Protein AF-A0A2H0P9J3-F1 (afdb_monomer)

Structure (mmCIF, N/CA/C/O backbone):
data_AF-A0A2H0P9J3-F1
#
_entry.id   AF-A0A2H0P9J3-F1
#
loop_
_atom_site.group_PDB
_atom_site.id
_atom_site.type_symbol
_atom_site.label_atom_id
_atom_site.label_alt_id
_atom_site.label_comp_id
_atom_site.label_asym_id
_atom_site.label_entity_id
_atom_site.label_seq_id
_atom_site.pdbx_PDB_ins_code
_atom_site.Cartn_x
_atom_site.Cartn_y
_atom_site.Cartn_z
_atom_site.occupancy
_atom_site.B_iso_or_equiv
_atom_site.auth_seq_id
_atom_site.auth_comp_id
_atom_site.auth_asym_id
_atom_site.auth_atom_id
_atom_site.pdbx_PDB_model_num
ATOM 1 N N . MET A 1 1 ? -75.055 -0.429 19.617 1.00 43.88 1 MET A N 1
ATOM 2 C CA . MET A 1 1 ? -74.853 1.028 19.485 1.00 43.88 1 MET A CA 1
ATOM 3 C C . MET A 1 1 ? -74.946 1.364 18.009 1.00 43.88 1 MET A C 1
ATOM 5 O O . MET A 1 1 ? -74.053 0.993 17.260 1.00 43.88 1 MET A O 1
ATOM 9 N N . SER A 1 2 ? -76.089 1.901 17.586 1.00 50.44 2 SER A N 1
ATOM 10 C CA . SER A 1 2 ? -76.385 2.277 16.200 1.00 50.44 2 SER A CA 1
ATOM 11 C C . SER A 1 2 ? -75.589 3.519 15.803 1.00 50.44 2 SER A C 1
ATOM 13 O O . SER A 1 2 ? -75.516 4.478 16.562 1.00 50.44 2 SER A O 1
ATOM 15 N N . ASP A 1 3 ? -74.967 3.469 14.629 1.00 54.66 3 ASP A N 1
ATOM 16 C CA . ASP A 1 3 ? -74.112 4.518 14.071 1.00 54.66 3 ASP A CA 1
ATOM 17 C C . ASP A 1 3 ? -74.967 5.712 13.592 1.00 54.66 3 ASP A C 1
ATOM 19 O O . ASP A 1 3 ? -75.408 5.753 12.443 1.00 54.66 3 ASP A O 1
ATOM 23 N N . GLU A 1 4 ? -75.244 6.661 14.494 1.00 61.94 4 GLU A N 1
ATOM 24 C CA . GLU A 1 4 ? -75.998 7.910 14.256 1.00 61.94 4 GLU A CA 1
ATOM 25 C C . GLU A 1 4 ? -75.187 8.969 13.481 1.00 61.94 4 GLU A C 1
ATOM 27 O O . GLU A 1 4 ? -75.228 10.159 13.780 1.00 61.94 4 GLU A O 1
ATOM 32 N N . ARG A 1 5 ? -74.426 8.565 12.459 1.00 70.12 5 ARG A N 1
ATOM 33 C CA . ARG A 1 5 ? -73.823 9.535 11.533 1.00 70.12 5 ARG A CA 1
ATOM 34 C C . ARG A 1 5 ? -74.881 10.058 10.570 1.00 70.12 5 ARG A C 1
ATOM 36 O O . ARG A 1 5 ? -75.617 9.274 9.963 1.00 70.12 5 ARG A O 1
ATOM 43 N N . THR A 1 6 ? -74.944 11.375 10.411 1.00 76.12 6 THR A N 1
ATOM 44 C CA . THR A 1 6 ? -75.867 12.028 9.470 1.00 76.12 6 THR A CA 1
ATOM 45 C C . THR A 1 6 ? -75.566 11.593 8.028 1.00 76.12 6 THR A C 1
ATOM 47 O O . THR A 1 6 ? -74.440 11.203 7.699 1.00 76.12 6 THR A O 1
ATOM 50 N N . GLU A 1 7 ? -76.559 11.625 7.133 1.00 73.62 7 GLU A N 1
ATOM 51 C CA . GLU A 1 7 ? -76.360 11.208 5.731 1.00 73.62 7 GLU A CA 1
ATOM 52 C C . GLU A 1 7 ? -75.268 12.033 5.022 1.00 73.62 7 GLU A C 1
ATOM 54 O O . GLU A 1 7 ? -74.502 11.499 4.213 1.00 73.62 7 GLU A O 1
ATOM 59 N N . GLU A 1 8 ? -75.100 13.303 5.401 1.00 73.31 8 GLU A N 1
ATOM 60 C CA . GLU A 1 8 ? -74.008 14.154 4.920 1.00 73.31 8 GLU A CA 1
ATOM 61 C C . GLU A 1 8 ? -72.628 13.698 5.420 1.00 73.31 8 GLU A C 1
ATOM 63 O O . GLU A 1 8 ? -71.665 13.674 4.648 1.00 73.31 8 GLU A O 1
ATOM 68 N N . GLU A 1 9 ? -72.509 13.262 6.676 1.00 73.75 9 GLU A N 1
ATOM 69 C CA . GLU A 1 9 ? -71.257 12.725 7.225 1.00 73.75 9 GLU A CA 1
ATOM 70 C C . GLU A 1 9 ? -70.879 11.388 6.591 1.00 73.75 9 GLU A C 1
ATOM 72 O O . GLU A 1 9 ? -69.704 11.156 6.283 1.00 73.75 9 GLU A O 1
ATOM 77 N N . LYS A 1 10 ? -71.864 10.524 6.317 1.00 74.31 10 LYS A N 1
ATOM 78 C CA . LYS A 1 10 ? -71.642 9.279 5.568 1.00 74.31 10 LYS A CA 1
ATOM 79 C C . LYS A 1 10 ? -71.178 9.574 4.142 1.00 74.31 10 LYS A C 1
ATOM 81 O O . LYS A 1 10 ? -70.235 8.939 3.662 1.00 74.31 10 LYS A O 1
ATOM 86 N N . ALA A 1 11 ? -71.781 10.557 3.472 1.00 75.94 11 ALA A N 1
ATOM 87 C CA . ALA A 1 11 ? -71.375 10.975 2.132 1.00 75.94 11 ALA A CA 1
ATOM 88 C C . ALA A 1 11 ? -69.957 11.576 2.118 1.00 75.94 11 ALA A C 1
ATOM 90 O O . ALA A 1 11 ? -69.148 11.238 1.249 1.00 75.94 11 ALA A O 1
ATOM 91 N N . ARG A 1 12 ? -69.612 12.409 3.108 1.00 80.25 12 ARG A N 1
ATOM 92 C CA . ARG A 1 12 ? -68.266 12.982 3.265 1.00 80.25 12 ARG A CA 1
ATOM 93 C C . ARG A 1 12 ? -67.224 11.904 3.555 1.00 80.25 12 ARG A C 1
ATOM 95 O O . ARG A 1 12 ? -66.172 11.902 2.922 1.00 80.25 12 ARG A O 1
ATOM 102 N N . SER A 1 13 ? -67.528 10.956 4.441 1.00 79.75 13 SER A N 1
ATOM 103 C CA . SER A 1 13 ? -66.646 9.827 4.758 1.00 79.75 13 SER A CA 1
ATOM 104 C C . SER A 1 13 ? -66.369 8.961 3.525 1.00 79.75 13 SER A C 1
ATOM 106 O O . SER A 1 13 ? -65.210 8.658 3.246 1.00 79.75 13 SER A O 1
ATOM 108 N N . LYS A 1 14 ? -67.395 8.658 2.717 1.00 81.06 14 LYS A N 1
ATOM 109 C CA . LYS A 1 14 ? -67.230 7.931 1.446 1.00 81.06 14 LYS A CA 1
ATOM 110 C C . LYS A 1 14 ? -66.343 8.685 0.452 1.00 81.06 14 LYS A C 1
ATOM 112 O O . LYS A 1 14 ? -65.485 8.068 -0.171 1.00 81.06 14 LYS A O 1
ATOM 117 N N . ARG A 1 15 ? -66.499 10.010 0.329 1.00 87.69 15 ARG A N 1
ATOM 118 C CA . ARG A 1 15 ? -65.648 10.841 -0.546 1.00 87.69 15 ARG A CA 1
ATOM 119 C C . ARG A 1 15 ? -64.194 10.874 -0.075 1.00 87.69 15 ARG A C 1
ATOM 121 O O . ARG A 1 15 ? -63.297 10.739 -0.898 1.00 87.69 15 ARG A O 1
ATOM 128 N N . VAL A 1 16 ? -63.958 11.002 1.231 1.00 85.44 16 VAL A N 1
ATOM 129 C CA . VAL A 1 16 ? -62.603 10.968 1.807 1.00 85.44 16 VAL A CA 1
ATOM 130 C C . VAL A 1 16 ? -61.965 9.596 1.605 1.00 85.44 16 VAL A C 1
ATOM 132 O O . VAL A 1 16 ? -60.823 9.520 1.167 1.00 85.44 16 VAL A O 1
ATOM 135 N N . HIS A 1 17 ? -62.702 8.512 1.850 1.00 84.50 17 HIS A N 1
ATOM 136 C CA . HIS A 1 17 ? -62.194 7.159 1.644 1.00 84.50 17 HIS A CA 1
ATOM 137 C C . HIS A 1 17 ? -61.860 6.898 0.168 1.00 84.50 17 HIS A C 1
ATOM 139 O O . HIS A 1 17 ? -60.789 6.381 -0.135 1.00 84.50 17 HIS A O 1
ATOM 145 N N . ALA A 1 18 ? -62.720 7.334 -0.759 1.00 85.94 18 ALA A N 1
ATOM 146 C CA . ALA A 1 18 ? -62.444 7.253 -2.192 1.00 85.94 18 ALA A CA 1
ATOM 147 C C . ALA A 1 18 ? -61.185 8.046 -2.580 1.00 85.94 18 ALA A C 1
ATOM 149 O O . ALA A 1 18 ? -60.340 7.531 -3.307 1.00 85.94 18 ALA A O 1
ATOM 150 N N . LEU A 1 19 ? -61.012 9.261 -2.048 1.00 88.06 19 LEU A N 1
ATOM 151 C CA . LEU A 1 19 ? -59.827 10.082 -2.304 1.00 88.06 19 LEU A CA 1
ATOM 152 C C . LEU A 1 19 ? -58.546 9.423 -1.770 1.00 88.06 19 LEU A C 1
ATOM 154 O O . LEU A 1 19 ? -57.540 9.381 -2.471 1.00 88.06 19 LEU A O 1
ATOM 158 N N . VAL A 1 20 ? -58.589 8.859 -0.559 1.00 87.94 20 VAL A N 1
ATOM 159 C CA . VAL A 1 20 ? -57.459 8.128 0.038 1.00 87.94 20 VAL A CA 1
ATOM 160 C C . VAL A 1 20 ? -57.095 6.908 -0.804 1.00 87.94 20 VAL A C 1
ATOM 162 O O . VAL A 1 20 ? -55.918 6.697 -1.081 1.00 87.94 20 VAL A O 1
ATOM 165 N N . MET A 1 21 ? -58.087 6.145 -1.271 1.00 90.50 21 MET A N 1
ATOM 166 C CA . MET A 1 21 ? -57.853 4.979 -2.127 1.00 90.50 21 MET A CA 1
ATOM 167 C C . MET A 1 21 ? -57.271 5.365 -3.493 1.00 90.50 21 MET A C 1
ATOM 169 O O . MET A 1 21 ? -56.390 4.670 -3.994 1.00 90.50 21 MET A O 1
ATOM 173 N N . ILE A 1 22 ? -57.692 6.497 -4.067 1.00 91.38 22 ILE A N 1
ATOM 174 C CA . ILE A 1 22 ? -57.114 7.034 -5.309 1.00 91.38 22 ILE A CA 1
ATOM 175 C C . ILE A 1 22 ? -55.654 7.455 -5.091 1.00 91.38 22 ILE A C 1
ATOM 177 O O . ILE A 1 22 ? -54.794 7.111 -5.900 1.00 91.38 22 ILE A O 1
ATOM 181 N N . ILE A 1 23 ? -55.351 8.147 -3.989 1.00 87.94 23 ILE A N 1
ATOM 182 C CA . ILE A 1 23 ? -53.984 8.578 -3.661 1.00 87.94 23 ILE A CA 1
ATOM 183 C C . ILE A 1 23 ? -53.076 7.365 -3.419 1.00 87.94 23 ILE A C 1
ATOM 185 O O . ILE A 1 23 ? -51.984 7.303 -3.981 1.00 87.94 23 ILE A O 1
ATOM 189 N N . LEU A 1 24 ? -53.526 6.370 -2.646 1.00 84.06 24 LEU A N 1
ATOM 190 C CA . LEU A 1 24 ? -52.774 5.129 -2.434 1.00 84.06 24 LEU A CA 1
ATOM 191 C C . LEU A 1 24 ? -52.552 4.367 -3.745 1.00 84.06 24 LEU A C 1
ATOM 193 O O . LEU A 1 24 ? -51.439 3.909 -3.996 1.00 84.06 24 LEU A O 1
ATOM 197 N N . GLY A 1 25 ? -53.573 4.274 -4.601 1.00 89.62 25 GLY A N 1
ATOM 198 C CA . GLY A 1 25 ? -53.457 3.657 -5.922 1.00 89.62 25 GLY A CA 1
ATOM 199 C C . GLY A 1 25 ? -52.437 4.367 -6.816 1.00 89.62 25 GLY A C 1
ATOM 200 O O . GLY A 1 25 ? -51.624 3.707 -7.465 1.00 89.62 25 GLY A O 1
ATOM 201 N N . ALA A 1 26 ? -52.418 5.702 -6.802 1.00 88.94 26 ALA A N 1
ATOM 202 C CA . ALA A 1 26 ? -51.442 6.500 -7.540 1.00 88.94 26 ALA A CA 1
ATOM 203 C C . ALA A 1 26 ? -50.014 6.297 -7.008 1.00 88.94 26 ALA A C 1
ATOM 205 O O . ALA A 1 26 ? -49.104 6.048 -7.797 1.00 88.94 26 ALA A O 1
ATOM 206 N N . ILE A 1 27 ? -49.817 6.317 -5.684 1.00 85.38 27 ILE A N 1
ATOM 207 C CA . ILE A 1 27 ? -48.506 6.074 -5.056 1.00 85.38 27 ILE A CA 1
ATOM 208 C C . ILE A 1 27 ? -47.996 4.671 -5.399 1.00 85.38 27 ILE A C 1
ATOM 210 O O . ILE A 1 27 ? -46.860 4.522 -5.845 1.00 85.38 27 ILE A O 1
ATOM 214 N N . MET A 1 28 ? -48.838 3.645 -5.252 1.00 83.38 28 MET A N 1
ATOM 215 C CA . MET A 1 28 ? -48.469 2.262 -5.568 1.00 83.38 28 MET A CA 1
ATOM 216 C C . MET A 1 28 ? -48.123 2.086 -7.049 1.00 83.38 28 MET A C 1
ATOM 218 O O . MET A 1 28 ? -47.161 1.391 -7.371 1.00 83.38 28 MET A O 1
ATOM 222 N N . SER A 1 29 ? -48.850 2.756 -7.946 1.00 85.12 29 SER A N 1
ATOM 223 C CA . SER A 1 29 ? -48.577 2.722 -9.388 1.00 85.12 29 SER A CA 1
ATOM 224 C C . SER A 1 29 ? -47.258 3.415 -9.739 1.00 85.12 29 SER A C 1
ATOM 226 O O . SER A 1 29 ? -46.483 2.883 -10.530 1.00 85.12 29 SER A O 1
ATOM 228 N N . VAL A 1 30 ? -46.954 4.557 -9.110 1.00 85.56 30 VAL A N 1
ATOM 229 C CA . VAL A 1 30 ? -45.666 5.254 -9.270 1.00 85.56 30 VAL A CA 1
ATOM 230 C C . VAL A 1 30 ? -44.513 4.400 -8.739 1.00 85.56 30 VAL A C 1
ATOM 232 O O . VAL A 1 30 ? -43.498 4.267 -9.420 1.00 85.56 30 VAL A O 1
ATOM 235 N N . CYS A 1 31 ? -44.670 3.758 -7.578 1.00 75.81 31 CYS A N 1
ATOM 236 C CA . CYS A 1 31 ? -43.657 2.851 -7.036 1.00 75.81 31 CYS A CA 1
ATOM 237 C C . CYS A 1 31 ? -43.448 1.612 -7.920 1.00 75.81 31 CYS A C 1
ATOM 239 O O . CYS A 1 31 ? -42.308 1.205 -8.130 1.00 75.81 31 CYS A O 1
ATOM 241 N N . ALA A 1 32 ? -44.518 1.030 -8.471 1.00 76.62 32 ALA A N 1
ATOM 242 C CA . ALA A 1 32 ? -44.430 -0.116 -9.375 1.00 76.62 32 ALA A CA 1
ATOM 243 C C . ALA A 1 32 ? -43.763 0.251 -10.711 1.00 76.62 32 ALA A C 1
ATOM 245 O O . ALA A 1 32 ? -42.912 -0.493 -11.195 1.00 76.62 32 ALA A O 1
ATOM 246 N N . LEU A 1 33 ? -44.087 1.419 -11.277 1.00 75.88 33 LEU A N 1
ATOM 247 C CA . LEU A 1 33 ? -43.429 1.947 -12.475 1.00 75.88 33 LEU A CA 1
ATOM 248 C C . LEU A 1 33 ? -41.951 2.253 -12.216 1.00 75.88 33 LEU A C 1
ATOM 250 O O . LEU A 1 33 ? -41.111 1.883 -13.032 1.00 75.88 33 LEU A O 1
ATOM 254 N N . ALA A 1 34 ? -41.616 2.857 -11.073 1.00 69.25 34 ALA A N 1
ATOM 255 C CA . ALA A 1 34 ? -40.231 3.093 -10.673 1.00 69.25 34 ALA A CA 1
ATOM 256 C C . ALA A 1 34 ? -39.459 1.773 -10.511 1.00 69.25 34 ALA A C 1
ATOM 258 O O . ALA A 1 34 ? -38.350 1.653 -11.023 1.00 69.25 34 ALA A O 1
ATOM 259 N N . ALA A 1 35 ? -40.054 0.758 -9.877 1.00 66.31 35 ALA A N 1
ATOM 260 C CA . ALA A 1 35 ? -39.454 -0.569 -9.743 1.00 66.31 35 ALA A CA 1
ATOM 261 C C . ALA A 1 35 ? -39.268 -1.270 -11.102 1.00 66.31 35 ALA A C 1
ATOM 263 O O . ALA A 1 35 ? -38.228 -1.886 -11.333 1.00 66.31 35 ALA A O 1
ATOM 264 N N . GLY A 1 36 ? -40.232 -1.135 -12.018 1.00 69.88 36 GLY A N 1
ATOM 265 C CA . GLY A 1 36 ? -40.129 -1.638 -13.390 1.00 69.88 36 GLY A CA 1
ATOM 266 C C . GLY A 1 36 ? -39.016 -0.952 -14.185 1.00 69.88 36 GLY A C 1
ATOM 267 O O . GLY A 1 36 ? -38.176 -1.626 -14.771 1.00 69.88 36 GLY A O 1
ATOM 268 N N . LEU A 1 37 ? -38.939 0.381 -14.136 1.00 60.59 37 LEU A N 1
ATOM 269 C CA . LEU A 1 37 ? -37.863 1.171 -14.752 1.00 60.59 37 LEU A CA 1
ATOM 270 C C . LEU A 1 37 ? -36.482 0.825 -14.176 1.00 60.59 37 LEU A C 1
ATOM 272 O O . LEU A 1 37 ? -35.505 0.764 -14.919 1.00 60.59 37 LEU A O 1
ATOM 276 N N . ILE A 1 38 ? -36.404 0.548 -12.873 1.00 56.72 38 ILE A N 1
ATOM 277 C CA . ILE A 1 38 ? -35.186 0.078 -12.203 1.00 56.72 38 ILE A CA 1
ATOM 278 C C . ILE A 1 38 ? -34.784 -1.319 -12.698 1.00 56.72 38 ILE A C 1
ATOM 280 O O . ILE A 1 38 ? -33.619 -1.535 -13.020 1.00 56.72 38 ILE A O 1
ATOM 284 N N . ALA A 1 39 ? -35.730 -2.256 -12.793 1.00 56.78 39 ALA A N 1
ATOM 285 C CA . ALA A 1 39 ? -35.466 -3.624 -13.240 1.00 56.78 39 ALA A CA 1
ATOM 286 C C . ALA A 1 39 ? -35.085 -3.713 -14.730 1.00 56.78 39 ALA A C 1
ATOM 288 O O . ALA A 1 39 ? -34.405 -4.653 -15.134 1.00 56.78 39 ALA A O 1
ATOM 289 N N . MET A 1 40 ? -35.515 -2.740 -15.538 1.00 54.41 40 MET A N 1
ATOM 290 C CA . MET A 1 40 ? -35.253 -2.677 -16.980 1.00 54.41 40 MET A CA 1
ATOM 291 C C . MET A 1 40 ? -34.051 -1.790 -17.354 1.00 54.41 40 MET A C 1
ATOM 293 O O . MET A 1 40 ? -33.690 -1.723 -18.528 1.00 54.41 40 MET A O 1
ATOM 297 N N . SER A 1 41 ? -33.414 -1.120 -16.386 1.00 50.50 41 SER A N 1
ATOM 298 C CA . SER A 1 41 ? -32.225 -0.297 -16.627 1.00 50.50 41 SER A CA 1
ATOM 299 C C . SER A 1 41 ? -30.958 -1.163 -16.692 1.00 50.50 41 SER A C 1
ATOM 301 O O . SER A 1 41 ? -30.752 -2.010 -15.817 1.00 50.50 41 SER A O 1
ATOM 303 N N . PRO A 1 42 ? -30.061 -0.958 -17.676 1.00 43.22 42 PRO A N 1
ATOM 304 C CA . PRO A 1 42 ? -28.783 -1.651 -17.738 1.00 43.22 42 PRO A CA 1
ATOM 305 C C . PRO A 1 42 ? -27.834 -1.105 -16.659 1.00 43.22 42 PRO A C 1
ATOM 307 O O . PRO A 1 42 ? -26.977 -0.274 -16.923 1.00 43.22 42 PRO A O 1
ATOM 310 N N . GLY A 1 43 ? -28.004 -1.565 -15.418 1.00 45.16 43 GLY A N 1
ATOM 311 C CA . GLY A 1 43 ? -26.950 -1.683 -14.405 1.00 45.16 43 GLY A CA 1
ATOM 312 C C . GLY A 1 43 ? -26.198 -0.429 -13.937 1.00 45.16 43 GLY A C 1
ATOM 313 O O . GLY A 1 43 ? -25.155 -0.594 -13.310 1.00 45.16 43 GLY A O 1
ATOM 314 N N . VAL A 1 44 ? -26.673 0.798 -14.174 1.00 44.66 44 VAL A N 1
ATOM 315 C CA . VAL A 1 44 ? -26.007 2.014 -13.661 1.00 44.66 44 VAL A CA 1
ATOM 316 C C . VAL A 1 44 ? -26.944 2.783 -12.730 1.00 44.66 44 VAL A C 1
ATOM 318 O O . VAL A 1 44 ? -27.689 3.666 -13.147 1.00 44.66 44 VAL A O 1
ATOM 321 N N . PHE A 1 45 ? -26.914 2.443 -11.441 1.00 46.22 45 PHE A N 1
ATOM 322 C CA . PHE A 1 45 ? -27.543 3.261 -10.403 1.00 46.22 45 PHE A CA 1
ATOM 323 C C . PHE A 1 45 ? -26.668 4.484 -10.084 1.00 46.22 45 PHE A C 1
ATOM 325 O O . PHE A 1 45 ? -25.443 4.349 -10.006 1.00 46.22 45 PHE A O 1
ATOM 332 N N . PRO A 1 46 ? -27.257 5.663 -9.812 1.00 48.62 46 PRO A N 1
ATOM 333 C CA . PRO A 1 46 ? -26.535 6.768 -9.193 1.00 48.62 46 PRO A CA 1
ATOM 334 C C . PRO A 1 46 ? -25.926 6.323 -7.856 1.00 48.62 46 PRO A C 1
ATOM 336 O O . PRO A 1 46 ? -26.617 5.751 -7.012 1.00 48.62 46 PRO A O 1
ATOM 339 N N . SER A 1 47 ? -24.644 6.617 -7.633 1.00 43.25 47 SER A N 1
ATOM 340 C CA . SER A 1 47 ? -23.867 6.151 -6.470 1.00 43.25 47 SER A CA 1
ATOM 341 C C . SER A 1 47 ? -24.436 6.568 -5.107 1.00 43.25 47 SER A C 1
ATOM 343 O O . SER A 1 47 ? -24.087 5.986 -4.086 1.00 43.25 47 SER A O 1
ATOM 345 N N . TRP A 1 48 ? -25.336 7.547 -5.046 1.00 48.16 48 TRP A N 1
ATOM 346 C CA . TRP A 1 48 ? -26.009 7.928 -3.806 1.00 48.16 48 TRP A CA 1
ATOM 347 C C . TRP A 1 48 ? -27.182 6.999 -3.431 1.00 48.16 48 TRP A C 1
ATOM 349 O O . TRP A 1 48 ? -27.523 6.932 -2.254 1.00 48.16 48 TRP A O 1
ATOM 359 N N . MET A 1 49 ? -27.769 6.253 -4.382 1.00 41.44 49 MET A N 1
ATOM 360 C CA . MET A 1 49 ? -28.904 5.343 -4.133 1.00 41.44 49 MET A CA 1
ATOM 361 C C . MET A 1 49 ? -28.482 3.936 -3.689 1.00 41.44 49 MET A C 1
ATOM 363 O O . MET A 1 49 ? -29.200 3.296 -2.928 1.00 41.44 49 MET A O 1
ATOM 367 N N . THR A 1 50 ? -27.323 3.443 -4.129 1.00 47.03 50 THR A N 1
ATOM 368 C CA . THR A 1 50 ? -26.789 2.127 -3.722 1.00 47.03 50 THR A CA 1
ATOM 369 C C . THR A 1 50 ? -25.795 2.211 -2.567 1.00 47.03 50 THR A C 1
ATOM 371 O O . THR A 1 50 ? -25.306 1.184 -2.106 1.00 47.03 50 THR A O 1
ATOM 374 N N . GLY A 1 51 ? -25.492 3.425 -2.093 1.00 42.41 51 GLY A N 1
ATOM 375 C CA . GLY A 1 51 ? -24.316 3.674 -1.274 1.00 42.41 51 GLY A CA 1
ATOM 376 C C . GLY A 1 51 ? -23.068 3.327 -2.082 1.00 42.41 51 GLY A C 1
ATOM 377 O O . GLY A 1 51 ? -22.667 2.176 -2.149 1.00 42.41 51 GLY A O 1
ATOM 378 N N . GLY A 1 52 ? -22.464 4.309 -2.743 1.00 38.09 52 GLY A N 1
ATOM 379 C CA . GLY A 1 52 ? -21.284 4.149 -3.593 1.00 38.09 52 GLY A CA 1
ATOM 380 C C . GLY A 1 52 ? -20.071 3.664 -2.802 1.00 38.09 52 GLY A C 1
ATOM 381 O O . GLY A 1 52 ? -19.197 4.452 -2.433 1.00 38.09 52 GLY A O 1
ATOM 382 N N . TRP A 1 53 ? -20.052 2.370 -2.510 1.00 50.91 53 TRP A N 1
ATOM 383 C CA . TRP A 1 53 ? -19.009 1.655 -1.785 1.00 50.91 53 TRP A CA 1
ATOM 384 C C . TRP A 1 53 ? -18.235 0.744 -2.751 1.00 50.91 53 TRP A C 1
ATOM 386 O O . TRP A 1 53 ? -17.019 0.618 -2.623 1.00 50.91 53 TRP A O 1
ATOM 396 N N . GLY A 1 54 ? -18.912 0.210 -3.775 1.00 41.19 54 GLY A N 1
ATOM 397 C CA . GLY A 1 54 ? -18.335 -0.610 -4.840 1.00 41.19 54 GLY A CA 1
ATOM 398 C C . GLY A 1 54 ? -17.684 0.220 -5.926 1.00 41.19 54 GLY A C 1
ATOM 399 O O . GLY A 1 54 ? -18.368 0.809 -6.757 1.00 41.19 54 GLY A O 1
ATOM 400 N N . ARG A 1 55 ? -16.351 0.304 -5.881 1.00 43.06 55 ARG A N 1
ATOM 401 C CA . ARG A 1 55 ? -15.533 1.315 -6.565 1.00 43.06 55 ARG A CA 1
ATOM 402 C C . ARG A 1 55 ? -15.984 2.736 -6.219 1.00 43.06 55 ARG A C 1
ATOM 404 O O . ARG A 1 55 ? -16.459 3.482 -7.074 1.00 43.06 55 ARG A O 1
ATOM 411 N N . ARG A 1 56 ? -15.620 3.221 -5.028 1.00 42.38 56 ARG A N 1
ATOM 412 C CA . ARG A 1 56 ? -15.007 4.555 -5.067 1.00 42.38 56 ARG A CA 1
ATOM 413 C C . ARG A 1 56 ? -13.736 4.376 -5.886 1.00 42.38 56 ARG A C 1
ATOM 415 O O . ARG A 1 56 ? -12.705 4.002 -5.344 1.00 42.38 56 ARG A O 1
ATOM 422 N N . GLN A 1 57 ? -13.829 4.563 -7.205 1.00 41.94 57 GLN A N 1
ATOM 423 C CA . GLN A 1 57 ? -12.694 5.134 -7.905 1.00 41.94 57 GLN A CA 1
ATOM 424 C C . GLN A 1 57 ? -12.466 6.440 -7.167 1.00 41.94 57 GLN A C 1
ATOM 426 O O . GLN A 1 57 ? -13.219 7.400 -7.327 1.00 41.94 57 GLN A O 1
ATOM 431 N N . THR A 1 58 ? -11.535 6.419 -6.226 1.00 44.50 58 THR A N 1
ATOM 432 C CA . THR A 1 58 ? -10.957 7.641 -5.726 1.00 44.50 58 THR A CA 1
ATOM 433 C C . THR A 1 58 ? -10.422 8.311 -6.989 1.00 44.50 58 THR A C 1
ATOM 435 O O . THR A 1 58 ? -9.599 7.689 -7.672 1.00 44.50 58 THR A O 1
ATOM 438 N N . PRO A 1 59 ? -10.982 9.461 -7.416 1.00 39.53 59 PRO A N 1
ATOM 439 C CA . PRO A 1 59 ? -10.470 10.138 -8.596 1.00 39.53 59 PRO A CA 1
ATOM 440 C C . PRO A 1 59 ? -8.962 10.269 -8.390 1.00 39.53 59 PRO A C 1
ATOM 442 O O . PRO A 1 59 ? -8.554 10.595 -7.272 1.00 39.53 59 PRO A O 1
ATOM 445 N N . PRO A 1 60 ? -8.135 9.908 -9.385 1.00 47.09 60 PRO A N 1
ATOM 446 C CA . PRO A 1 60 ? -6.700 9.865 -9.177 1.00 47.09 60 PRO A CA 1
ATOM 447 C C . PRO A 1 60 ? -6.261 11.214 -8.605 1.00 47.09 60 PRO A C 1
ATOM 449 O O . PRO A 1 60 ? -6.741 12.254 -9.062 1.00 47.09 60 PRO A O 1
ATOM 452 N N . TYR A 1 61 ? -5.387 11.172 -7.590 1.00 49.47 61 TYR A N 1
ATOM 453 C CA . TYR A 1 61 ? -4.835 12.331 -6.867 1.00 49.47 61 TYR A CA 1
ATOM 454 C C . TYR A 1 61 ? -4.510 13.506 -7.811 1.00 49.47 61 TYR A C 1
ATOM 456 O O . TYR A 1 61 ? -4.716 14.667 -7.472 1.00 49.47 61 TYR A O 1
ATOM 464 N N . ARG A 1 62 ? -4.106 13.175 -9.043 1.00 49.34 62 ARG A N 1
ATOM 465 C CA . ARG A 1 62 ? -4.152 14.006 -10.247 1.00 49.34 62 ARG A CA 1
ATOM 466 C C . ARG A 1 62 ? -4.307 13.080 -11.462 1.00 49.34 62 ARG A C 1
ATOM 468 O O . ARG A 1 62 ? -3.847 11.942 -11.399 1.00 49.34 62 ARG A O 1
ATOM 475 N N . ALA A 1 63 ? -4.824 13.552 -12.598 1.00 44.97 63 ALA A N 1
ATOM 476 C CA . ALA A 1 63 ? -4.401 12.965 -13.874 1.00 44.97 63 ALA A CA 1
ATOM 477 C C . ALA A 1 63 ? -2.901 13.295 -14.034 1.00 44.97 63 ALA A C 1
ATOM 479 O O . ALA A 1 63 ? -2.570 14.484 -14.071 1.00 44.97 63 ALA A O 1
ATOM 480 N N . PRO A 1 64 ? -1.977 12.318 -14.032 1.00 50.47 64 PRO A N 1
ATOM 481 C CA . PRO A 1 64 ? -0.554 12.625 -14.133 1.00 50.47 64 PRO A CA 1
ATOM 482 C C . PRO A 1 64 ? -0.280 13.412 -15.420 1.00 50.47 64 PRO A C 1
ATOM 484 O O . PRO A 1 64 ? -1.018 13.276 -16.405 1.00 50.47 64 PRO A O 1
ATOM 487 N N . ALA A 1 65 ? 0.809 14.192 -15.442 1.00 54.97 65 ALA A N 1
ATOM 488 C CA . ALA A 1 65 ? 1.494 14.437 -16.708 1.00 54.97 65 ALA A CA 1
ATOM 489 C C . ALA A 1 65 ? 1.759 13.043 -17.282 1.00 54.97 65 ALA A C 1
ATOM 491 O O . ALA A 1 65 ? 2.534 12.280 -16.708 1.00 54.97 65 ALA A O 1
ATOM 492 N N . SER A 1 66 ? 0.939 12.637 -18.252 1.00 64.88 66 SER A N 1
ATOM 493 C CA . SER A 1 66 ? 0.758 11.215 -18.516 1.00 64.88 66 SER A CA 1
ATOM 494 C C . SER A 1 66 ? 2.094 10.654 -18.987 1.00 64.88 66 SER A C 1
ATOM 496 O O . SER A 1 66 ? 2.701 11.263 -19.873 1.00 64.88 66 SER A O 1
ATOM 498 N N . PRO A 1 67 ? 2.590 9.558 -18.381 1.00 79.38 67 PRO A N 1
ATOM 499 C CA . PRO A 1 67 ? 3.820 8.947 -18.851 1.00 79.38 67 PRO A CA 1
ATOM 500 C C . PRO A 1 67 ? 3.689 8.696 -20.355 1.00 79.38 67 PRO A C 1
ATOM 502 O O . PRO A 1 67 ? 2.638 8.266 -20.832 1.00 79.38 67 PRO A O 1
ATOM 505 N N . LEU A 1 68 ? 4.756 8.962 -21.106 1.00 91.44 68 LEU A N 1
ATOM 506 C CA . LEU A 1 68 ? 4.803 8.628 -22.529 1.00 91.44 68 LEU A CA 1
ATOM 507 C C . LEU A 1 68 ? 4.811 7.102 -22.729 1.00 91.44 68 LEU A C 1
ATOM 509 O O . LEU A 1 68 ? 4.429 6.605 -23.786 1.00 91.44 68 LEU A O 1
ATOM 513 N N . VAL A 1 69 ? 5.214 6.345 -21.703 1.00 92.81 69 VAL A N 1
ATOM 514 C CA . VAL A 1 69 ? 5.060 4.887 -21.657 1.00 92.81 69 VAL A CA 1
ATOM 515 C C . VAL A 1 69 ? 3.586 4.502 -21.521 1.00 92.81 69 VAL A C 1
ATOM 517 O O . VAL A 1 69 ? 2.934 4.811 -20.525 1.00 92.81 69 VAL A O 1
ATOM 520 N N . VAL A 1 70 ? 3.091 3.718 -22.479 1.00 92.06 70 VAL A N 1
ATOM 521 C CA . VAL A 1 70 ? 1.758 3.109 -22.417 1.00 92.06 70 VAL A CA 1
ATOM 522 C C . VAL A 1 70 ? 1.823 1.807 -21.621 1.00 92.06 70 VAL A C 1
ATOM 524 O O . VAL A 1 70 ? 2.314 0.785 -22.106 1.00 92.06 70 VAL A O 1
ATOM 527 N N . PHE A 1 71 ? 1.320 1.836 -20.389 1.00 92.69 71 PHE A N 1
ATOM 528 C CA . PHE A 1 71 ? 1.250 0.657 -19.528 1.00 92.69 71 PHE A CA 1
ATOM 529 C C . PHE A 1 71 ? -0.028 -0.151 -19.766 1.00 92.69 71 PHE A C 1
ATOM 531 O O . PHE A 1 71 ? -1.128 0.396 -19.775 1.00 92.69 71 PHE A O 1
ATOM 538 N N . GLY A 1 72 ? 0.113 -1.472 -19.891 1.00 92.25 72 GLY A N 1
ATOM 539 C CA . GLY A 1 72 ? -1.001 -2.410 -19.731 1.00 92.25 72 GLY A CA 1
ATOM 540 C C . GLY A 1 72 ? -1.159 -2.886 -18.283 1.00 92.25 72 GLY A C 1
ATOM 541 O O . GLY A 1 72 ? -0.303 -2.647 -17.433 1.00 92.25 72 GLY A O 1
ATOM 542 N N . GLU A 1 73 ? -2.224 -3.627 -17.996 1.00 90.38 73 GLU A N 1
ATOM 543 C CA . GLU A 1 73 ? -2.340 -4.347 -16.723 1.00 90.38 73 GLU A CA 1
ATOM 544 C C . GLU A 1 73 ? -1.407 -5.567 -16.686 1.00 90.38 73 GLU A C 1
ATOM 546 O O . GLU A 1 73 ? -1.104 -6.178 -17.717 1.00 90.38 73 GLU A O 1
ATOM 551 N N . PHE A 1 74 ? -0.973 -5.966 -15.487 1.00 91.69 74 PHE A N 1
ATOM 552 C CA . PHE A 1 74 ? -0.259 -7.229 -15.303 1.00 91.69 74 PHE A CA 1
ATOM 553 C C . PHE A 1 74 ? -1.236 -8.400 -15.117 1.00 91.69 74 PHE A C 1
ATOM 555 O O . PHE A 1 74 ? -1.900 -8.540 -14.083 1.00 91.69 74 PHE A O 1
ATOM 562 N N . TYR A 1 75 ? -1.262 -9.289 -16.109 1.00 88.19 75 TYR A N 1
ATOM 563 C CA . TYR A 1 75 ? -2.048 -10.525 -16.132 1.00 88.19 75 TYR A CA 1
ATOM 564 C C . TYR A 1 75 ? -1.282 -11.622 -16.898 1.00 88.19 75 TYR A C 1
ATOM 566 O O . TYR A 1 75 ? -0.303 -11.313 -17.584 1.00 88.19 75 TYR A O 1
ATOM 574 N N . PRO A 1 76 ? -1.703 -12.902 -16.843 1.00 90.06 76 PRO A N 1
ATOM 575 C CA . PRO A 1 76 ? -0.996 -13.995 -17.521 1.00 90.06 76 PRO A CA 1
ATOM 576 C C . PRO A 1 76 ? -0.741 -13.776 -19.024 1.00 90.06 76 PRO A C 1
ATOM 578 O O . PRO A 1 76 ? 0.257 -14.259 -19.556 1.00 90.06 76 PRO A O 1
ATOM 581 N N . GLY A 1 77 ? -1.585 -13.006 -19.717 1.00 92.25 77 GLY A N 1
ATOM 582 C CA . GLY A 1 77 ? -1.368 -12.672 -21.126 1.00 92.25 77 GLY A CA 1
ATOM 583 C C . GLY A 1 77 ? -0.211 -11.697 -21.372 1.00 92.25 77 GLY A C 1
ATOM 584 O O . GLY A 1 77 ? 0.372 -11.734 -22.451 1.00 92.25 77 GLY A O 1
ATOM 585 N N . ALA A 1 78 ? 0.200 -10.888 -20.387 1.00 94.56 78 ALA A N 1
ATOM 586 C CA . ALA A 1 78 ? 1.429 -10.096 -20.487 1.00 94.56 78 ALA A CA 1
ATOM 587 C C . ALA A 1 78 ? 2.673 -11.001 -20.540 1.00 94.56 78 ALA A C 1
ATOM 589 O O . ALA A 1 78 ? 3.556 -10.779 -21.367 1.00 94.56 78 ALA A O 1
ATOM 590 N N . LEU A 1 79 ? 2.696 -12.068 -19.731 1.00 96.31 79 LEU A N 1
ATOM 591 C CA . LEU A 1 79 ? 3.751 -13.087 -19.758 1.00 96.31 79 LEU A CA 1
ATOM 592 C C . LEU A 1 79 ? 3.737 -13.874 -21.075 1.00 96.31 79 LEU A C 1
ATOM 594 O O . LEU A 1 79 ? 4.781 -14.074 -21.690 1.00 96.31 79 LEU A O 1
ATOM 598 N N . ALA A 1 80 ? 2.553 -14.266 -21.557 1.00 95.62 80 ALA A N 1
ATOM 599 C CA . ALA A 1 80 ? 2.420 -14.934 -22.852 1.00 95.62 80 ALA A CA 1
ATOM 600 C C . ALA A 1 80 ? 2.935 -14.053 -24.005 1.00 95.62 80 ALA A C 1
ATOM 602 O O . ALA A 1 80 ? 3.706 -14.521 -24.842 1.00 95.62 80 ALA A O 1
ATOM 603 N N . ARG A 1 81 ? 2.586 -12.758 -24.007 1.00 95.19 81 ARG A N 1
ATOM 604 C CA . ARG A 1 81 ? 3.123 -11.779 -24.963 1.00 95.19 81 ARG A CA 1
ATOM 605 C C . ARG A 1 81 ? 4.641 -11.673 -24.873 1.00 95.19 81 ARG A C 1
ATOM 607 O O . ARG A 1 81 ? 5.301 -11.732 -25.905 1.00 95.19 81 ARG A O 1
ATOM 614 N N . ALA A 1 82 ? 5.191 -11.564 -23.666 1.00 95.75 82 ALA A N 1
ATOM 615 C CA . ALA A 1 82 ? 6.633 -11.506 -23.444 1.00 95.75 82 ALA A CA 1
ATOM 616 C C . ALA A 1 82 ? 7.358 -12.733 -24.024 1.00 95.75 82 ALA A C 1
ATOM 618 O O . ALA A 1 82 ? 8.330 -12.558 -24.758 1.00 95.75 82 ALA A O 1
ATOM 619 N N . ARG A 1 83 ? 6.820 -13.949 -23.822 1.00 94.44 83 ARG A N 1
ATOM 620 C CA . ARG A 1 83 ? 7.328 -15.177 -24.468 1.00 94.44 83 ARG A CA 1
ATOM 621 C C . ARG A 1 83 ? 7.311 -15.067 -25.990 1.00 94.44 83 ARG A C 1
ATOM 623 O O . ARG A 1 83 ? 8.333 -15.281 -26.626 1.00 94.44 83 ARG A O 1
ATOM 630 N N . THR A 1 84 ? 6.162 -14.708 -26.567 1.00 95.75 84 THR A N 1
ATOM 631 C CA . THR A 1 84 ? 5.983 -14.664 -28.032 1.00 95.75 84 THR A CA 1
ATOM 632 C C . THR A 1 84 ? 6.844 -13.602 -28.712 1.00 95.75 84 THR A C 1
ATOM 634 O O . THR A 1 84 ? 7.235 -13.773 -29.859 1.00 95.75 84 THR A O 1
ATOM 637 N N . GLN A 1 85 ? 7.135 -12.501 -28.016 1.00 94.69 85 GLN A N 1
ATOM 638 C CA . GLN A 1 85 ? 7.914 -11.385 -28.551 1.00 94.69 85 GLN A CA 1
ATOM 639 C C . GLN A 1 85 ? 9.401 -11.475 -28.191 1.00 94.69 85 GLN A C 1
ATOM 641 O O . GLN A 1 85 ? 10.155 -10.594 -28.591 1.00 94.69 85 GLN A O 1
ATOM 646 N N . HIS A 1 86 ? 9.821 -12.493 -27.429 1.00 93.12 86 HIS A N 1
ATOM 647 C CA . HIS A 1 86 ? 11.170 -12.602 -26.861 1.00 93.12 86 HIS A CA 1
ATOM 648 C C . HIS A 1 86 ? 11.596 -11.341 -26.084 1.00 93.12 86 HIS A C 1
ATOM 650 O O . HIS A 1 86 ? 12.736 -10.886 -26.169 1.00 93.12 86 HIS A O 1
ATOM 656 N N . LYS A 1 87 ? 10.654 -10.768 -25.325 1.00 96.00 87 LYS A N 1
ATOM 657 C CA . LYS A 1 87 ? 10.837 -9.552 -24.517 1.00 96.00 87 LYS A CA 1
ATOM 658 C C . LYS A 1 87 ? 10.702 -9.858 -23.032 1.00 96.00 87 LYS A C 1
ATOM 660 O O . LYS A 1 87 ? 10.106 -10.858 -22.642 1.00 96.00 87 LYS A O 1
ATOM 665 N N . LEU A 1 88 ? 11.190 -8.943 -22.200 1.00 97.75 88 LEU A N 1
ATOM 666 C CA . LEU A 1 88 ? 10.864 -8.913 -20.774 1.00 97.75 88 LEU A CA 1
ATOM 667 C C . LEU A 1 88 ? 9.563 -8.138 -20.543 1.00 97.75 88 LEU A C 1
ATOM 669 O O . LEU A 1 88 ? 9.251 -7.183 -21.259 1.00 97.75 88 LEU A O 1
ATOM 673 N N . VAL A 1 89 ? 8.830 -8.512 -19.499 1.00 98.44 89 VAL A N 1
ATOM 674 C CA . VAL A 1 89 ? 7.800 -7.664 -18.901 1.00 98.44 89 VAL A CA 1
ATOM 675 C C . VAL A 1 89 ? 8.478 -6.661 -17.977 1.00 98.44 89 VAL A C 1
ATOM 677 O O . VAL A 1 89 ? 9.192 -7.046 -17.054 1.00 98.44 89 VAL A O 1
ATOM 680 N N . LEU A 1 90 ? 8.221 -5.377 -18.205 1.00 98.38 90 LEU A N 1
ATOM 681 C CA . LEU A 1 90 ? 8.484 -4.325 -17.232 1.00 98.38 90 LEU A CA 1
ATOM 682 C C . LEU A 1 90 ? 7.241 -4.173 -16.364 1.00 98.38 90 LEU A C 1
ATOM 684 O O . LEU A 1 90 ? 6.191 -3.781 -16.866 1.00 98.38 90 LEU A O 1
ATOM 688 N N . LEU A 1 91 ? 7.349 -4.481 -15.078 1.00 98.31 91 LEU A N 1
ATOM 689 C CA . LEU A 1 91 ? 6.292 -4.271 -14.099 1.00 98.31 91 LEU A CA 1
ATOM 690 C C . LEU A 1 91 ? 6.644 -3.078 -13.211 1.00 98.31 91 LEU A C 1
ATOM 692 O O . LEU A 1 91 ? 7.587 -3.134 -12.420 1.00 98.31 91 LEU A O 1
ATOM 696 N N . HIS A 1 92 ? 5.858 -2.012 -13.337 1.00 97.38 92 HIS A N 1
ATOM 697 C CA . HIS A 1 92 ? 5.869 -0.877 -12.425 1.00 97.38 92 HIS A CA 1
ATOM 698 C C . HIS A 1 92 ? 4.810 -1.083 -11.334 1.00 97.38 92 HIS A C 1
ATOM 700 O O . HIS A 1 92 ? 3.610 -0.959 -11.590 1.00 97.38 92 HIS A O 1
ATOM 706 N N . LEU A 1 93 ? 5.245 -1.430 -10.121 1.00 95.62 93 LEU A N 1
ATOM 707 C CA . LEU A 1 93 ? 4.375 -1.462 -8.946 1.00 95.62 93 LEU A CA 1
ATOM 708 C C . LEU A 1 93 ? 4.413 -0.104 -8.253 1.00 95.62 93 LEU A C 1
ATOM 710 O O . LEU A 1 93 ? 5.448 0.288 -7.703 1.00 95.62 93 LEU A O 1
ATOM 714 N N . ALA A 1 94 ? 3.282 0.589 -8.292 1.00 92.38 94 ALA A N 1
ATOM 715 C CA . ALA A 1 94 ? 3.162 1.982 -7.890 1.00 92.38 94 ALA A CA 1
ATOM 716 C C . ALA A 1 94 ? 1.901 2.190 -7.043 1.00 92.38 94 ALA A C 1
ATOM 718 O O . ALA A 1 94 ? 0.806 2.283 -7.611 1.00 92.38 94 ALA A O 1
ATOM 719 N N . PRO A 1 95 ? 2.036 2.252 -5.706 1.00 89.56 95 PRO A N 1
ATOM 720 C CA . PRO A 1 95 ? 0.916 2.622 -4.857 1.00 89.56 95 PRO A CA 1
ATOM 721 C C . PRO A 1 95 ? 0.581 4.102 -5.049 1.00 89.56 95 PRO A C 1
ATOM 723 O O . PRO A 1 95 ? 1.465 4.923 -5.305 1.00 89.56 95 PRO A O 1
ATOM 726 N N . SER A 1 96 ? -0.695 4.455 -4.898 1.00 85.19 96 SER A N 1
ATOM 727 C CA . SER A 1 96 ? -1.192 5.818 -5.149 1.00 85.19 96 SER A CA 1
ATOM 728 C C . SER A 1 96 ? -0.599 6.886 -4.230 1.00 85.19 96 SER A C 1
ATOM 730 O O . SER A 1 96 ? -0.596 8.064 -4.579 1.00 85.19 96 SER A O 1
ATOM 732 N N . TRP A 1 97 ? -0.138 6.485 -3.047 1.00 88.12 97 TRP A N 1
ATOM 733 C CA . TRP A 1 97 ? 0.386 7.379 -2.018 1.00 88.12 97 TRP A CA 1
ATOM 734 C C . TRP A 1 97 ? 1.892 7.620 -2.120 1.00 88.12 97 TRP A C 1
ATOM 736 O O . TRP A 1 97 ? 2.413 8.484 -1.413 1.00 88.12 97 TRP A O 1
ATOM 746 N N . SER A 1 98 ? 2.608 6.867 -2.966 1.00 90.50 98 SER A N 1
ATOM 747 C CA . SER A 1 98 ? 4.062 6.992 -3.047 1.00 90.50 98 SER A CA 1
ATOM 748 C C . SER A 1 98 ? 4.470 8.178 -3.906 1.00 90.50 98 SER A C 1
ATOM 750 O O . SER A 1 98 ? 4.259 8.215 -5.123 1.00 90.50 98 SER A O 1
ATOM 752 N N . ARG A 1 99 ? 5.159 9.120 -3.263 1.00 88.75 99 ARG A N 1
ATOM 753 C CA . ARG A 1 99 ? 5.794 10.256 -3.930 1.00 88.75 99 ARG A CA 1
ATOM 754 C C . ARG A 1 99 ? 6.792 9.784 -4.980 1.00 88.75 99 ARG A C 1
ATOM 756 O O . ARG A 1 99 ? 6.810 10.280 -6.102 1.00 88.75 99 ARG A O 1
ATOM 763 N N . GLU A 1 100 ? 7.629 8.812 -4.634 1.00 90.38 100 GLU A N 1
ATOM 764 C CA . GLU A 1 100 ? 8.682 8.330 -5.527 1.00 90.38 100 GLU A CA 1
ATOM 765 C C . GLU A 1 100 ? 8.113 7.675 -6.792 1.00 90.38 100 GLU A C 1
ATOM 767 O O . GLU A 1 100 ? 8.731 7.767 -7.856 1.00 90.38 100 GLU A O 1
ATOM 772 N N . ALA A 1 101 ? 6.928 7.060 -6.696 1.00 91.38 101 ALA A N 1
ATOM 773 C CA . ALA A 1 101 ? 6.223 6.502 -7.843 1.00 91.38 101 ALA A CA 1
ATOM 774 C C . ALA A 1 101 ? 5.762 7.614 -8.790 1.00 91.38 101 ALA A C 1
ATOM 776 O O . ALA A 1 101 ? 6.137 7.606 -9.963 1.00 91.38 101 ALA A O 1
ATOM 777 N N . ARG A 1 102 ? 5.062 8.625 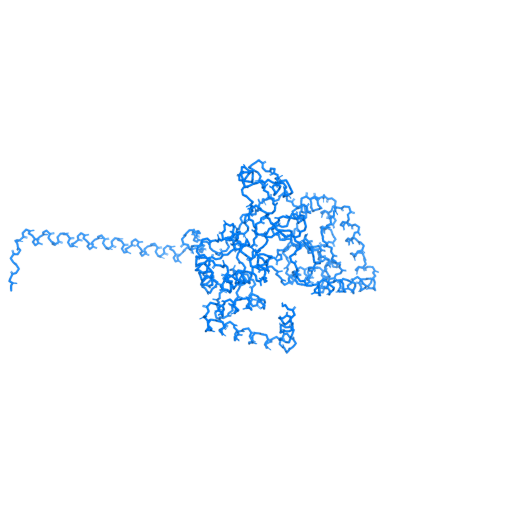-8.255 1.00 88.62 102 ARG A N 1
ATOM 778 C CA . ARG A 1 102 ? 4.631 9.809 -9.015 1.00 88.62 102 ARG A CA 1
ATOM 779 C C . ARG A 1 102 ? 5.803 10.473 -9.726 1.00 88.62 102 ARG A C 1
ATOM 781 O O . ARG A 1 102 ? 5.751 10.688 -10.933 1.00 88.62 102 ARG A O 1
ATOM 788 N N . VAL A 1 103 ? 6.883 10.770 -9.002 1.00 89.31 103 VAL A N 1
ATOM 789 C CA . VAL A 1 103 ? 8.022 11.466 -9.610 1.00 89.31 103 VAL A CA 1
ATOM 790 C C . VAL A 1 103 ? 8.669 10.602 -10.700 1.00 89.31 103 VAL A C 1
ATOM 792 O O . VAL A 1 103 ? 9.127 11.138 -11.705 1.00 89.31 103 VAL A O 1
ATOM 795 N N . MET A 1 104 ? 8.706 9.274 -10.557 1.00 93.19 104 MET A N 1
ATOM 796 C CA . MET A 1 104 ? 9.197 8.390 -11.620 1.00 93.19 104 MET A CA 1
ATOM 797 C C . MET A 1 104 ? 8.294 8.410 -12.864 1.00 93.19 104 MET A C 1
ATOM 799 O O . MET A 1 104 ? 8.818 8.452 -13.978 1.00 93.19 104 MET A O 1
ATOM 803 N N . GLU A 1 105 ? 6.971 8.429 -12.693 1.00 92.06 105 GLU A N 1
ATOM 804 C CA . GLU A 1 105 ? 6.003 8.564 -13.791 1.00 92.06 105 GLU A CA 1
ATOM 805 C C . GLU A 1 105 ? 6.153 9.914 -14.520 1.00 92.06 105 GLU A C 1
ATOM 807 O O . GLU A 1 105 ? 6.235 9.935 -15.747 1.00 92.06 105 GLU A O 1
ATOM 812 N N . GLU A 1 106 ? 6.312 11.015 -13.780 1.00 89.75 106 GLU A N 1
ATOM 813 C CA . GLU A 1 106 ? 6.432 12.383 -14.318 1.00 89.75 106 GLU A CA 1
ATOM 814 C C . GLU A 1 106 ? 7.821 12.722 -14.893 1.00 89.75 106 GLU A C 1
ATOM 816 O O . GLU A 1 106 ? 7.978 13.749 -15.551 1.00 89.75 106 GLU A O 1
ATOM 821 N N . THR A 1 107 ? 8.845 11.897 -14.643 1.00 92.50 107 THR A N 1
ATOM 822 C CA . THR A 1 107 ? 10.221 12.159 -15.109 1.00 92.50 107 THR A CA 1
ATOM 823 C C . THR A 1 107 ? 10.767 11.036 -15.982 1.00 92.50 107 THR A C 1
ATOM 825 O O . THR A 1 107 ? 11.056 11.247 -17.154 1.00 92.50 107 THR A O 1
ATOM 828 N N . THR A 1 108 ? 10.905 9.829 -15.435 1.00 95.44 108 THR A N 1
ATOM 829 C CA . THR A 1 108 ? 11.505 8.676 -16.120 1.00 95.44 108 THR A CA 1
ATOM 830 C C . THR A 1 108 ? 10.619 8.142 -17.226 1.00 95.44 108 THR A C 1
ATOM 832 O O . THR A 1 108 ? 11.098 7.911 -18.331 1.00 95.44 108 THR A O 1
ATOM 835 N N . TYR A 1 109 ? 9.330 7.957 -16.953 1.00 95.31 109 TYR A N 1
ATOM 836 C CA . TYR A 1 109 ? 8.397 7.450 -17.960 1.00 95.31 109 TYR A CA 1
ATOM 837 C C . TYR A 1 109 ? 7.826 8.546 -18.868 1.00 95.31 109 TYR A C 1
ATOM 839 O O . TYR A 1 109 ? 7.214 8.222 -19.884 1.00 95.31 109 TYR A O 1
ATOM 847 N N . ALA A 1 110 ? 8.059 9.819 -18.540 1.00 93.62 110 ALA A N 1
ATOM 848 C CA . ALA A 1 110 ? 7.772 10.973 -19.391 1.00 93.62 110 ALA A CA 1
ATOM 849 C C . ALA A 1 110 ? 8.936 11.343 -20.337 1.00 93.62 110 ALA A C 1
ATOM 851 O O . ALA A 1 110 ? 8.762 12.171 -21.227 1.00 93.62 110 ALA A O 1
ATOM 852 N N . ASP A 1 111 ? 10.119 10.740 -20.178 1.00 94.69 111 ASP A N 1
ATOM 853 C CA . ASP A 1 111 ? 11.250 10.937 -21.088 1.00 94.69 111 ASP A CA 1
ATOM 854 C C . ASP A 1 111 ? 11.014 10.193 -22.414 1.00 94.69 111 ASP A C 1
ATOM 856 O O . ASP A 1 111 ? 10.861 8.969 -22.433 1.00 94.69 111 ASP A O 1
ATOM 860 N N . ALA A 1 112 ? 11.007 10.928 -23.531 1.00 95.12 112 ALA A N 1
ATOM 861 C CA . ALA A 1 112 ? 10.667 10.388 -24.851 1.00 95.12 112 ALA A CA 1
ATOM 862 C C . ALA A 1 112 ? 11.580 9.227 -25.266 1.00 95.12 112 ALA A C 1
ATOM 864 O O . ALA A 1 112 ? 11.099 8.171 -25.671 1.00 95.12 112 ALA A O 1
ATOM 865 N N . LYS A 1 113 ? 12.894 9.375 -25.065 1.00 95.62 113 LYS A N 1
ATOM 866 C CA . LYS A 1 113 ? 13.875 8.333 -25.393 1.00 95.62 113 LYS A CA 1
ATOM 867 C C . LYS A 1 113 ? 13.644 7.064 -24.570 1.00 95.62 113 LYS A C 1
ATOM 869 O O . LYS A 1 113 ? 13.760 5.952 -25.085 1.00 95.62 113 LYS A O 1
ATOM 874 N N . THR A 1 114 ? 13.323 7.226 -23.290 1.00 95.81 114 THR A N 1
ATOM 875 C CA . THR A 1 114 ? 12.985 6.118 -22.398 1.00 95.81 114 THR A CA 1
ATOM 876 C C . THR A 1 114 ? 11.707 5.417 -22.848 1.00 95.81 114 THR A C 1
ATOM 878 O O . THR A 1 114 ? 11.692 4.189 -22.956 1.00 95.81 114 THR A O 1
ATOM 881 N N . ALA A 1 115 ? 10.659 6.176 -23.162 1.00 95.88 115 ALA A N 1
ATOM 882 C CA . ALA A 1 115 ? 9.377 5.631 -23.586 1.00 95.88 115 ALA A CA 1
ATOM 883 C C . ALA A 1 115 ? 9.451 4.885 -24.925 1.00 95.88 115 ALA A C 1
ATOM 885 O O . ALA A 1 115 ? 8.962 3.758 -25.021 1.00 95.88 115 ALA A O 1
ATOM 886 N N . GLU A 1 116 ? 10.124 5.461 -25.924 1.00 96.50 116 GLU A N 1
ATOM 887 C CA . GLU A 1 116 ? 10.357 4.830 -27.228 1.00 96.50 116 GLU A CA 1
ATOM 888 C C . GLU A 1 116 ? 11.111 3.506 -27.084 1.00 96.50 116 GLU A C 1
ATOM 890 O O . GLU A 1 116 ? 10.717 2.482 -27.648 1.00 96.50 116 GLU A O 1
ATOM 895 N N . TRP A 1 117 ? 12.171 3.492 -26.272 1.00 96.69 117 TRP A N 1
ATOM 896 C CA . TRP A 1 117 ? 12.942 2.277 -26.046 1.00 96.69 117 TRP A CA 1
ATOM 897 C C . TRP A 1 117 ? 12.128 1.205 -25.314 1.00 96.69 117 TRP A C 1
ATOM 899 O O . TRP A 1 117 ? 12.189 0.035 -25.696 1.00 96.69 117 TRP A O 1
ATOM 909 N N . ILE A 1 118 ? 11.343 1.578 -24.296 1.00 97.25 118 ILE A N 1
ATOM 910 C CA . ILE A 1 118 ? 10.459 0.644 -23.584 1.00 97.25 118 ILE A CA 1
ATOM 911 C C . ILE A 1 118 ? 9.441 0.039 -24.555 1.00 97.25 118 ILE A C 1
ATOM 913 O O . ILE A 1 118 ? 9.291 -1.180 -24.578 1.00 97.25 118 ILE A O 1
ATOM 917 N N . ALA A 1 119 ? 8.787 0.851 -25.389 1.00 96.69 119 ALA A N 1
ATOM 918 C CA . ALA A 1 119 ? 7.819 0.366 -26.373 1.00 96.69 119 ALA A CA 1
ATOM 919 C C . ALA A 1 119 ? 8.454 -0.621 -27.373 1.00 96.69 119 ALA A C 1
ATOM 921 O O . ALA A 1 119 ? 7.866 -1.656 -27.708 1.00 96.69 119 ALA A O 1
ATOM 922 N N . ALA A 1 120 ? 9.685 -0.342 -27.807 1.00 96.12 120 ALA A N 1
ATOM 923 C CA . ALA A 1 120 ? 10.412 -1.200 -28.735 1.00 96.12 120 ALA A CA 1
ATOM 924 C C . ALA A 1 120 ? 10.881 -2.521 -28.097 1.00 96.12 120 ALA A C 1
ATOM 926 O O . ALA A 1 120 ? 10.815 -3.562 -28.753 1.00 96.12 120 ALA A O 1
ATOM 927 N N . ASN A 1 121 ? 11.297 -2.521 -26.825 1.00 96.75 121 ASN A N 1
ATOM 928 C CA . ASN A 1 121 ? 12.064 -3.631 -26.238 1.00 96.75 121 ASN A CA 1
ATOM 929 C C . ASN A 1 121 ? 11.346 -4.400 -25.122 1.00 96.75 121 ASN A C 1
ATOM 931 O O . ASN A 1 121 ? 11.756 -5.511 -24.793 1.00 96.75 121 ASN A O 1
ATOM 935 N N . LEU A 1 122 ? 10.273 -3.860 -24.542 1.00 97.56 122 LEU A N 1
ATOM 936 C CA . LEU A 1 122 ? 9.630 -4.427 -23.355 1.00 97.56 122 LEU A CA 1
ATOM 937 C C . LEU A 1 122 ? 8.111 -4.544 -23.510 1.00 97.56 122 LEU A C 1
ATOM 939 O O . LEU A 1 122 ? 7.474 -3.857 -24.307 1.00 97.56 122 LEU A O 1
ATOM 943 N N . VAL A 1 123 ? 7.513 -5.410 -22.695 1.00 97.81 123 VAL A N 1
ATOM 944 C CA . VAL A 1 123 ? 6.071 -5.420 -22.430 1.00 97.81 123 VAL A CA 1
ATOM 945 C C . VAL A 1 123 ? 5.829 -4.605 -21.159 1.00 97.81 123 VAL A C 1
ATOM 947 O O . VAL A 1 123 ? 6.026 -5.101 -20.054 1.00 97.81 123 VAL A O 1
ATOM 950 N N . ALA A 1 124 ? 5.444 -3.336 -21.305 1.00 97.81 124 ALA A N 1
ATOM 951 C CA . ALA A 1 124 ? 5.211 -2.445 -20.170 1.00 97.81 124 ALA A CA 1
ATOM 952 C C . ALA A 1 124 ? 3.875 -2.743 -19.472 1.00 97.81 124 ALA A C 1
ATOM 954 O O . ALA A 1 124 ? 2.812 -2.763 -20.097 1.00 97.81 124 ALA A O 1
ATOM 955 N N . THR A 1 125 ? 3.936 -2.952 -18.161 1.00 97.50 125 THR A N 1
ATOM 956 C CA . THR A 1 125 ? 2.788 -3.208 -17.292 1.00 97.50 125 THR A CA 1
ATOM 957 C C . THR A 1 125 ? 2.862 -2.387 -16.011 1.00 97.50 125 THR A C 1
ATOM 959 O O . THR A 1 125 ? 3.949 -2.062 -15.528 1.00 97.50 125 THR A O 1
ATOM 962 N N . ARG A 1 126 ? 1.699 -2.069 -15.445 1.00 95.12 126 ARG A N 1
ATOM 963 C CA . ARG A 1 126 ? 1.558 -1.368 -14.169 1.00 95.12 126 ARG A CA 1
ATOM 964 C C . ARG A 1 126 ? 0.567 -2.114 -13.282 1.00 95.12 126 ARG A C 1
ATOM 966 O O . ARG A 1 126 ? -0.410 -2.677 -13.775 1.00 95.12 126 ARG A O 1
ATOM 973 N N . ALA A 1 127 ? 0.806 -2.102 -11.977 1.00 93.00 127 ALA A N 1
ATOM 974 C CA . ALA A 1 127 ? -0.185 -2.516 -10.991 1.00 93.00 127 ALA A CA 1
ATOM 975 C C . ALA A 1 127 ? -0.037 -1.706 -9.699 1.00 93.00 127 ALA A C 1
ATOM 977 O O . ALA A 1 127 ? 1.055 -1.253 -9.357 1.00 93.00 127 ALA A O 1
ATOM 978 N N . ASP A 1 128 ? -1.144 -1.537 -8.983 1.00 92.19 128 ASP A N 1
ATOM 979 C CA . ASP A 1 128 ? -1.128 -0.995 -7.629 1.00 92.19 128 ASP A CA 1
ATOM 980 C C . ASP A 1 128 ? -0.875 -2.150 -6.637 1.00 92.19 128 ASP A C 1
ATOM 982 O O . ASP A 1 128 ? -1.647 -3.116 -6.639 1.00 92.19 128 ASP A O 1
ATOM 986 N N . PRO A 1 129 ? 0.197 -2.117 -5.822 1.00 91.31 129 PRO A N 1
ATOM 987 C CA . PRO A 1 129 ? 0.480 -3.171 -4.852 1.00 91.31 129 PRO A CA 1
ATOM 988 C C . PRO A 1 129 ? -0.575 -3.273 -3.742 1.00 91.31 129 PRO A C 1
ATOM 990 O O . PRO A 1 129 ? -0.742 -4.363 -3.191 1.00 91.31 129 PRO A O 1
ATOM 993 N N . ASP A 1 130 ? -1.325 -2.203 -3.458 1.00 90.38 130 ASP A N 1
ATOM 994 C CA . ASP A 1 130 ? -2.414 -2.240 -2.483 1.00 90.38 130 ASP A CA 1
ATOM 995 C C . ASP A 1 130 ? -3.598 -3.046 -3.033 1.00 90.38 130 ASP A C 1
ATOM 997 O O . ASP A 1 130 ? -4.271 -3.743 -2.277 1.00 90.38 130 ASP A O 1
ATOM 1001 N N . GLU A 1 131 ? -3.815 -3.051 -4.352 1.00 90.38 131 GLU A N 1
ATOM 1002 C CA . GLU A 1 131 ? -4.825 -3.886 -5.022 1.00 90.38 131 GLU A CA 1
ATOM 1003 C C . GLU A 1 131 ? -4.305 -5.292 -5.361 1.00 90.38 131 GLU A C 1
ATOM 1005 O O . GLU A 1 131 ? -5.070 -6.262 -5.356 1.00 90.38 131 GLU A O 1
ATOM 1010 N N . ARG A 1 132 ? -3.002 -5.407 -5.648 1.00 90.75 132 ARG A N 1
ATOM 1011 C CA . ARG A 1 132 ? -2.301 -6.627 -6.075 1.00 90.75 132 ARG A CA 1
ATOM 1012 C C . ARG A 1 132 ? -1.159 -6.984 -5.112 1.00 90.75 132 ARG A C 1
ATOM 1014 O O . ARG A 1 132 ? 0.015 -6.987 -5.506 1.00 90.75 132 ARG A O 1
ATOM 1021 N N . PRO A 1 133 ? -1.482 -7.345 -3.853 1.00 89.75 133 PRO A N 1
ATOM 1022 C CA . PRO A 1 133 ? -0.482 -7.732 -2.854 1.00 89.75 133 PRO A CA 1
ATOM 1023 C C . PRO A 1 133 ? 0.262 -9.020 -3.241 1.00 89.75 133 PRO A C 1
ATOM 1025 O O . PRO A 1 133 ? 1.368 -9.274 -2.767 1.00 89.75 133 PRO A O 1
ATOM 1028 N N . ASP A 1 134 ? -0.316 -9.833 -4.128 1.00 89.81 134 ASP A N 1
ATOM 1029 C CA . ASP A 1 134 ? 0.325 -10.992 -4.741 1.00 89.81 134 ASP A CA 1
ATOM 1030 C C . ASP A 1 134 ? 1.538 -10.587 -5.587 1.00 89.81 134 ASP A C 1
ATOM 1032 O O . ASP A 1 134 ? 2.600 -11.198 -5.473 1.00 89.81 134 ASP A O 1
ATOM 1036 N N . LEU A 1 135 ? 1.419 -9.518 -6.380 1.00 93.25 135 LEU A N 1
ATOM 1037 C CA . LEU A 1 135 ? 2.529 -8.987 -7.171 1.00 93.25 135 LEU A CA 1
ATOM 1038 C C . LEU A 1 135 ? 3.561 -8.288 -6.288 1.00 93.25 135 LEU A C 1
ATOM 1040 O O . LEU A 1 135 ? 4.758 -8.476 -6.501 1.00 93.25 135 LEU A O 1
ATOM 1044 N N . ALA A 1 136 ? 3.117 -7.553 -5.264 1.00 90.88 136 ALA A N 1
ATOM 1045 C CA . ALA A 1 136 ? 4.004 -6.997 -4.242 1.00 90.88 136 ALA A CA 1
ATOM 1046 C C . ALA A 1 136 ? 4.834 -8.100 -3.567 1.00 90.88 136 ALA A C 1
ATOM 1048 O O . ALA A 1 136 ? 6.047 -7.973 -3.419 1.00 90.88 136 ALA A O 1
ATOM 1049 N N . TYR A 1 137 ? 4.202 -9.226 -3.231 1.00 88.56 137 TYR A N 1
ATOM 1050 C CA . TYR A 1 137 ? 4.889 -10.374 -2.655 1.00 88.56 137 TYR A CA 1
ATOM 1051 C C . TYR A 1 137 ? 5.873 -11.017 -3.639 1.00 88.56 137 TYR A C 1
ATOM 1053 O O . TYR A 1 137 ? 6.990 -11.369 -3.248 1.00 88.56 137 TYR A O 1
ATOM 1061 N N . LEU A 1 138 ? 5.471 -11.209 -4.899 1.00 90.81 138 LEU A N 1
ATOM 1062 C CA . LEU A 1 138 ? 6.272 -11.887 -5.922 1.00 90.81 138 LEU A CA 1
ATOM 1063 C C . LEU A 1 138 ? 7.459 -11.059 -6.415 1.00 90.81 138 LEU A C 1
ATOM 1065 O O . LEU A 1 138 ? 8.512 -11.638 -6.672 1.00 90.81 138 LEU A O 1
ATOM 1069 N N . TYR A 1 139 ? 7.304 -9.743 -6.534 1.00 95.69 139 TYR A N 1
ATOM 1070 C CA . TYR A 1 139 ? 8.255 -8.898 -7.257 1.00 95.69 139 TYR A CA 1
ATOM 1071 C C . TYR A 1 139 ? 8.737 -7.675 -6.471 1.00 95.69 139 TYR A C 1
ATOM 1073 O O . TYR A 1 139 ? 9.678 -7.022 -6.915 1.00 95.69 139 TYR A O 1
ATOM 1081 N N . GLY A 1 140 ? 8.146 -7.375 -5.309 1.00 93.62 140 GLY A N 1
ATOM 1082 C CA . GLY A 1 140 ? 8.490 -6.218 -4.483 1.00 93.62 140 GLY A CA 1
ATOM 1083 C C . GLY A 1 140 ? 9.936 -6.235 -3.990 1.00 93.62 140 GLY A C 1
ATOM 1084 O O . GLY A 1 140 ? 10.399 -7.206 -3.392 1.00 93.62 140 GLY A O 1
ATOM 1085 N N . VAL A 1 141 ? 10.650 -5.125 -4.195 1.00 91.12 141 VAL A N 1
ATOM 1086 C CA . VAL A 1 141 ? 12.081 -5.016 -3.847 1.00 91.12 141 VAL A CA 1
ATOM 1087 C C . VAL A 1 141 ? 12.340 -4.378 -2.478 1.00 91.12 141 VAL A C 1
ATOM 1089 O O . VAL A 1 141 ? 13.485 -4.085 -2.132 1.00 91.12 141 VAL A O 1
ATOM 1092 N N . GLY A 1 142 ? 11.286 -4.169 -1.686 1.00 86.56 142 GLY A N 1
ATOM 1093 C CA . GLY A 1 142 ? 11.368 -3.584 -0.344 1.00 86.56 142 GLY A CA 1
ATOM 1094 C C . GLY A 1 142 ? 11.396 -2.053 -0.318 1.00 86.56 142 GLY A C 1
ATOM 1095 O O . GLY A 1 142 ? 11.781 -1.477 0.695 1.00 86.56 142 GLY A O 1
ATOM 1096 N N . ALA A 1 143 ? 11.020 -1.408 -1.423 1.00 87.31 143 ALA A N 1
ATOM 1097 C CA . ALA A 1 143 ? 10.781 0.027 -1.532 1.00 87.31 143 ALA A CA 1
ATOM 1098 C C . ALA A 1 143 ? 9.763 0.297 -2.653 1.00 87.31 143 ALA A C 1
ATOM 1100 O O . ALA A 1 143 ? 9.597 -0.537 -3.553 1.00 87.31 143 ALA A O 1
ATOM 1101 N N . TRP A 1 144 ? 9.117 1.463 -2.603 1.00 90.62 144 TRP A N 1
ATOM 1102 C CA . TRP A 1 144 ? 8.195 1.923 -3.638 1.00 90.62 144 TRP A CA 1
ATOM 1103 C C . TRP A 1 144 ? 8.788 3.112 -4.412 1.00 90.62 144 TRP A C 1
ATOM 1105 O O . TRP A 1 144 ? 9.548 3.891 -3.836 1.00 90.62 144 TRP A O 1
ATOM 1115 N N . PRO A 1 145 ? 8.507 3.227 -5.721 1.00 94.25 145 PRO A N 1
ATOM 1116 C CA . PRO A 1 145 ? 7.899 2.193 -6.551 1.00 94.25 145 PRO A CA 1
ATOM 1117 C C . PRO A 1 145 ? 8.838 0.988 -6.675 1.00 94.25 145 PRO A C 1
ATOM 1119 O O . PRO A 1 145 ? 10.046 1.102 -6.468 1.00 94.25 145 PRO A O 1
ATOM 1122 N N . THR A 1 146 ? 8.293 -0.163 -7.054 1.00 96.19 146 THR A N 1
ATOM 1123 C CA . THR A 1 146 ? 9.111 -1.284 -7.525 1.00 96.19 146 THR A CA 1
ATOM 1124 C C . THR A 1 146 ? 9.110 -1.290 -9.052 1.00 96.19 146 THR A C 1
ATOM 1126 O O . THR A 1 146 ? 8.057 -1.255 -9.686 1.00 96.19 146 THR A O 1
ATOM 1129 N N . THR A 1 147 ? 10.302 -1.363 -9.636 1.00 97.62 147 THR A N 1
ATOM 1130 C CA . THR A 1 147 ? 10.545 -1.550 -11.067 1.00 97.62 147 THR A CA 1
ATOM 1131 C C . THR A 1 147 ? 11.123 -2.945 -11.269 1.00 97.62 147 THR A C 1
ATOM 1133 O O . THR A 1 147 ? 12.277 -3.199 -10.918 1.00 97.62 147 THR A O 1
ATOM 1136 N N . ALA A 1 148 ? 10.323 -3.865 -11.803 1.00 97.94 148 ALA A N 1
ATOM 1137 C CA . ALA A 1 148 ? 10.706 -5.259 -11.994 1.00 97.94 148 ALA A CA 1
ATOM 1138 C C . ALA A 1 148 ? 10.802 -5.613 -13.481 1.00 97.94 148 ALA A C 1
ATOM 1140 O O . ALA A 1 148 ? 9.933 -5.253 -14.270 1.00 97.94 148 ALA A O 1
ATOM 1141 N N . LEU A 1 149 ? 11.848 -6.350 -13.849 1.00 98.06 149 LEU A N 1
ATOM 1142 C CA . LEU A 1 149 ? 11.971 -7.009 -15.144 1.00 98.06 149 LEU A CA 1
ATOM 1143 C C . LEU A 1 149 ? 11.728 -8.500 -14.958 1.00 98.06 149 LEU A C 1
ATOM 1145 O O . LEU A 1 149 ? 12.425 -9.150 -14.178 1.00 98.06 149 LEU A O 1
ATOM 1149 N N . ILE A 1 150 ? 10.726 -9.021 -15.654 1.00 97.94 150 ILE A N 1
ATOM 1150 C CA . ILE A 1 150 ? 10.213 -10.381 -15.497 1.00 97.94 150 ILE A CA 1
ATOM 1151 C C . ILE A 1 150 ? 10.283 -11.069 -16.858 1.00 97.94 150 ILE A C 1
ATOM 1153 O O . ILE A 1 150 ? 9.922 -10.470 -17.870 1.00 97.94 150 ILE A O 1
ATOM 1157 N N . ASP A 1 151 ? 10.772 -12.302 -16.907 1.00 96.00 151 ASP A N 1
ATOM 1158 C CA . ASP A 1 151 ? 10.789 -13.060 -18.157 1.00 96.00 151 ASP A CA 1
ATOM 1159 C C . ASP A 1 151 ? 9.416 -13.637 -18.519 1.00 96.00 151 ASP A C 1
ATOM 1161 O O . ASP A 1 151 ? 8.434 -13.518 -17.780 1.00 96.00 151 ASP A O 1
ATOM 1165 N N . GLY A 1 152 ? 9.338 -14.266 -19.690 1.00 94.50 152 GLY A N 1
ATOM 1166 C CA . GLY A 1 152 ? 8.115 -14.901 -20.152 1.00 94.50 152 GLY A CA 1
ATOM 1167 C C . GLY A 1 152 ? 7.598 -15.969 -19.184 1.00 94.50 152 GLY A C 1
ATOM 1168 O O . GLY A 1 152 ? 6.394 -16.177 -19.076 1.00 94.50 152 GLY A O 1
ATOM 1169 N N . GLU A 1 153 ? 8.470 -16.627 -18.427 1.00 93.75 153 GLU A N 1
ATOM 1170 C CA . GLU A 1 153 ? 8.156 -17.684 -17.460 1.00 93.75 153 GLU A CA 1
ATOM 1171 C C . GLU A 1 153 ? 7.663 -17.131 -16.114 1.00 93.75 153 GLU A C 1
ATOM 1173 O O . GLU A 1 153 ? 7.197 -17.898 -15.271 1.00 93.75 153 GLU A O 1
ATOM 1178 N N . GLY A 1 154 ? 7.703 -15.812 -15.917 1.00 94.94 154 GLY A N 1
ATOM 1179 C CA . GLY A 1 154 ? 7.305 -15.159 -14.672 1.00 94.94 154 GLY A CA 1
ATOM 1180 C C . GLY A 1 154 ? 8.428 -15.070 -13.636 1.00 94.94 154 GLY A C 1
ATOM 1181 O O . GLY A 1 154 ? 8.166 -14.687 -12.491 1.00 94.94 154 GLY A O 1
ATOM 1182 N N . ARG A 1 155 ? 9.673 -15.401 -14.003 1.00 95.06 155 ARG A N 1
ATOM 1183 C CA . ARG A 1 155 ? 10.845 -15.279 -13.131 1.00 95.06 155 ARG A CA 1
ATOM 1184 C C . ARG A 1 155 ? 11.307 -13.827 -13.099 1.00 95.06 155 ARG A C 1
ATOM 1186 O O . ARG A 1 155 ? 11.429 -13.168 -14.128 1.00 95.06 155 ARG A O 1
ATOM 1193 N N . LEU A 1 156 ? 11.589 -13.331 -11.897 1.00 96.38 156 LEU A N 1
ATOM 1194 C CA . LEU A 1 156 ? 12.201 -12.020 -11.721 1.00 96.38 156 LEU A CA 1
ATOM 1195 C C . LEU A 1 156 ? 13.644 -12.074 -12.234 1.00 96.38 156 LEU A C 1
ATOM 1197 O O . LEU A 1 156 ? 14.456 -12.820 -11.694 1.00 96.38 156 LEU A O 1
ATOM 1201 N N . MET A 1 157 ? 13.956 -11.265 -13.241 1.00 97.06 157 MET A N 1
ATOM 1202 C CA . MET A 1 157 ? 15.298 -11.127 -13.814 1.00 97.06 157 MET A CA 1
ATOM 1203 C C . MET A 1 157 ? 16.076 -10.022 -13.109 1.00 97.06 157 MET A C 1
ATOM 1205 O O . MET A 1 157 ? 17.263 -10.154 -12.839 1.00 97.06 157 MET A O 1
ATOM 1209 N N . ALA A 1 158 ? 15.400 -8.928 -12.764 1.00 96.19 158 ALA A N 1
ATOM 1210 C CA . ALA A 1 158 ? 15.965 -7.882 -11.930 1.00 96.19 158 ALA A CA 1
ATOM 1211 C C . ALA A 1 158 ? 14.864 -7.051 -11.283 1.00 96.19 158 ALA A C 1
ATOM 1213 O O . ALA A 1 158 ? 13.771 -6.912 -11.826 1.00 96.19 158 ALA A O 1
ATOM 1214 N N . GLY A 1 159 ? 15.188 -6.452 -10.143 1.00 95.81 159 GLY A N 1
ATOM 1215 C CA . GLY A 1 159 ? 14.320 -5.508 -9.462 1.00 95.81 159 GLY A CA 1
ATOM 1216 C C . GLY A 1 159 ? 15.115 -4.305 -8.972 1.00 95.81 159 GLY A C 1
ATOM 1217 O O . GLY A 1 159 ? 16.240 -4.455 -8.487 1.00 95.81 159 GLY A O 1
ATOM 1218 N N . ALA A 1 160 ? 14.518 -3.128 -9.096 1.00 95.19 160 ALA A N 1
ATOM 1219 C CA . ALA A 1 160 ? 15.017 -1.870 -8.566 1.00 95.19 160 ALA A CA 1
ATOM 1220 C C . ALA A 1 160 ? 13.863 -1.070 -7.950 1.00 95.19 160 ALA A C 1
ATOM 1222 O O . ALA A 1 160 ? 12.697 -1.340 -8.231 1.00 95.19 160 ALA A O 1
ATOM 1223 N N . ALA A 1 161 ? 14.189 -0.098 -7.098 1.00 93.38 161 ALA A N 1
ATOM 1224 C CA . ALA A 1 161 ? 13.213 0.878 -6.626 1.00 93.38 161 ALA A CA 1
ATOM 1225 C C . ALA A 1 161 ? 12.973 1.938 -7.725 1.00 93.38 161 ALA A C 1
ATOM 1227 O O . ALA A 1 161 ? 12.946 1.621 -8.921 1.00 93.38 161 ALA A O 1
ATOM 1228 N N . ARG A 1 162 ? 12.866 3.215 -7.347 1.00 93.38 162 ARG A N 1
ATOM 1229 C CA . ARG A 1 162 ? 12.886 4.326 -8.300 1.00 93.38 162 ARG A CA 1
ATOM 1230 C C . ARG A 1 162 ? 14.166 4.316 -9.147 1.00 93.38 162 ARG A C 1
ATOM 1232 O O . ARG A 1 162 ? 15.275 4.262 -8.617 1.00 93.38 162 ARG A O 1
ATOM 1239 N N . LEU A 1 163 ? 14.001 4.463 -10.460 1.00 95.88 163 LEU A N 1
ATOM 1240 C CA . LEU A 1 163 ? 15.083 4.710 -11.418 1.00 95.88 163 LEU A CA 1
ATOM 1241 C C . LEU A 1 163 ? 14.877 6.068 -12.094 1.00 95.88 163 LEU A C 1
ATOM 1243 O O . LEU A 1 163 ? 13.744 6.469 -12.347 1.00 95.88 163 LEU A O 1
ATOM 1247 N N . THR A 1 164 ? 15.969 6.769 -12.395 1.00 95.00 164 THR A N 1
ATOM 1248 C CA . THR A 1 164 ? 15.972 7.986 -13.229 1.00 95.00 164 THR A CA 1
ATOM 1249 C C . THR A 1 164 ? 16.047 7.613 -14.720 1.00 95.00 164 THR A C 1
ATOM 1251 O O . THR A 1 164 ? 16.471 6.490 -15.021 1.00 95.00 164 THR A O 1
ATOM 1254 N N . PRO A 1 165 ? 15.743 8.526 -15.671 1.00 89.12 165 PRO A N 1
ATOM 1255 C CA . PRO A 1 165 ? 15.876 8.228 -17.105 1.00 89.12 165 PRO A CA 1
ATOM 1256 C C . PRO A 1 165 ? 17.281 7.728 -17.479 1.00 89.12 165 PRO A C 1
ATOM 1258 O O . PRO A 1 165 ? 17.449 6.748 -18.203 1.00 89.12 165 PRO A O 1
ATOM 1261 N N . LYS A 1 166 ? 18.315 8.349 -16.893 1.00 91.44 166 LYS A N 1
ATOM 1262 C CA . LYS A 1 166 ? 19.727 8.002 -17.126 1.00 91.44 166 LYS A CA 1
ATOM 1263 C C . LYS A 1 166 ? 20.103 6.600 -16.637 1.00 91.44 166 LYS A C 1
ATOM 1265 O O . LYS A 1 166 ? 21.083 6.047 -17.126 1.00 91.44 166 LYS A O 1
ATOM 1270 N N . LEU A 1 167 ? 19.365 6.044 -15.675 1.00 95.31 167 LEU A N 1
ATOM 1271 C CA . LEU A 1 167 ? 19.638 4.723 -15.105 1.00 95.31 167 LEU A CA 1
ATOM 1272 C C . LEU A 1 167 ? 18.767 3.628 -15.714 1.00 95.31 167 LEU A C 1
ATOM 1274 O O . LEU A 1 167 ? 19.261 2.517 -15.889 1.00 95.31 167 LEU A O 1
ATOM 1278 N N . LEU A 1 168 ? 17.504 3.922 -16.047 1.00 96.44 168 LEU A N 1
ATOM 1279 C CA . LEU A 1 168 ? 16.573 2.902 -16.530 1.00 96.44 168 LEU A CA 1
ATOM 1280 C C . LEU A 1 168 ? 17.070 2.257 -17.823 1.00 96.44 168 LEU A C 1
ATOM 1282 O O . LEU A 1 168 ? 17.119 1.032 -17.895 1.00 96.44 168 LEU A O 1
ATOM 1286 N N . LEU A 1 169 ? 17.478 3.056 -18.813 1.00 94.06 169 LEU A N 1
ATOM 1287 C CA . LEU A 1 169 ? 17.886 2.535 -20.120 1.00 94.06 169 LEU A CA 1
ATOM 1288 C C . LEU A 1 169 ? 19.121 1.622 -20.056 1.00 94.06 169 LEU A C 1
ATOM 1290 O O . LEU A 1 169 ? 19.020 0.485 -20.522 1.00 94.06 169 LEU A O 1
ATOM 1294 N N . PRO A 1 170 ? 20.266 2.031 -19.464 1.00 95.00 170 PRO A N 1
ATOM 1295 C CA . PRO A 1 170 ? 21.415 1.134 -19.347 1.00 95.00 170 PRO A CA 1
ATOM 1296 C C . PRO A 1 170 ? 21.099 -0.121 -18.533 1.00 95.00 170 PRO A C 1
ATOM 1298 O O . PRO A 1 170 ? 21.531 -1.214 -18.894 1.00 95.00 170 PRO A O 1
ATOM 1301 N N . TRP A 1 171 ? 20.326 0.026 -17.452 1.00 96.50 171 TRP A N 1
ATOM 1302 C CA . TRP A 1 171 ? 19.948 -1.088 -16.588 1.00 96.50 171 TRP A CA 1
ATOM 1303 C C . TRP A 1 171 ? 19.080 -2.109 -17.329 1.00 96.50 171 TRP A C 1
ATOM 1305 O O . TRP A 1 171 ? 19.439 -3.285 -17.399 1.00 96.50 171 TRP A O 1
ATOM 1315 N N . ALA A 1 172 ? 17.979 -1.664 -17.936 1.00 96.19 172 ALA A N 1
ATOM 1316 C CA . ALA A 1 172 ? 17.056 -2.541 -18.642 1.00 96.19 172 ALA A CA 1
ATOM 1317 C C . ALA A 1 172 ? 17.673 -3.122 -19.920 1.00 96.19 172 ALA A C 1
ATOM 1319 O O . ALA A 1 172 ? 17.483 -4.305 -20.200 1.00 96.19 172 ALA A O 1
ATOM 1320 N N . GLY A 1 173 ? 18.459 -2.335 -20.660 1.00 95.00 173 GLY A N 1
ATOM 1321 C CA . GLY A 1 173 ? 19.134 -2.792 -21.873 1.00 95.00 173 GLY A CA 1
ATOM 1322 C C . GLY A 1 173 ? 20.145 -3.902 -21.605 1.00 95.00 173 GLY A C 1
ATOM 1323 O O . GLY A 1 173 ? 20.157 -4.906 -22.311 1.00 95.00 173 GLY A O 1
ATOM 1324 N N . LEU A 1 174 ? 20.937 -3.785 -20.537 1.00 94.88 174 LEU A N 1
ATOM 1325 C CA . LEU A 1 174 ? 21.908 -4.813 -20.155 1.00 94.88 174 LEU A CA 1
ATOM 1326 C C . LEU A 1 174 ? 21.245 -6.167 -19.854 1.00 94.88 174 LEU A C 1
ATOM 1328 O O . LEU A 1 174 ? 21.785 -7.211 -20.223 1.00 94.88 174 LEU A O 1
ATOM 1332 N N . ILE A 1 175 ? 20.072 -6.153 -19.219 1.00 95.06 175 ILE A N 1
ATOM 1333 C CA . ILE A 1 175 ? 19.333 -7.368 -18.848 1.00 95.06 175 ILE A CA 1
ATOM 1334 C C . ILE A 1 175 ? 18.566 -7.925 -20.054 1.00 95.06 175 ILE A C 1
ATOM 1336 O O . ILE A 1 175 ? 18.615 -9.127 -20.311 1.00 95.06 175 ILE A O 1
ATOM 1340 N N . SER A 1 176 ? 17.909 -7.058 -20.830 1.00 93.38 176 SER A N 1
ATOM 1341 C CA . SER A 1 176 ? 17.173 -7.444 -22.041 1.00 93.38 176 SER A CA 1
ATOM 1342 C C . SER A 1 176 ? 18.092 -8.060 -23.099 1.00 93.38 176 SER A C 1
ATOM 1344 O O . SER A 1 176 ? 17.735 -9.056 -23.724 1.00 93.38 176 SER A O 1
ATOM 1346 N N . ASN A 1 177 ? 19.304 -7.524 -23.265 1.00 92.62 177 ASN A N 1
ATOM 1347 C CA . ASN A 1 177 ? 20.290 -8.079 -24.194 1.00 92.62 177 ASN A CA 1
ATOM 1348 C C . ASN A 1 177 ? 20.802 -9.448 -23.729 1.00 92.62 177 ASN A C 1
ATOM 1350 O O . ASN A 1 177 ? 21.015 -10.334 -24.549 1.00 92.62 177 ASN A O 1
ATOM 1354 N N . ALA A 1 178 ? 20.976 -9.655 -22.420 1.00 90.44 178 ALA A N 1
ATOM 1355 C CA . ALA A 1 178 ? 21.396 -10.954 -21.900 1.00 90.44 178 ALA A CA 1
ATOM 1356 C C . ALA A 1 178 ? 20.338 -12.041 -22.132 1.00 90.44 178 ALA A C 1
ATOM 1358 O O . ALA A 1 178 ? 20.704 -13.169 -22.442 1.00 90.44 178 ALA A O 1
ATOM 1359 N N . LEU A 1 179 ? 19.044 -11.703 -22.045 1.00 86.00 179 LEU A N 1
ATOM 1360 C CA . LEU A 1 179 ? 17.957 -12.652 -22.314 1.00 86.00 179 LEU A CA 1
ATOM 1361 C C . LEU A 1 179 ? 18.066 -13.286 -23.710 1.00 86.00 179 LEU A C 1
ATOM 1363 O O . LEU A 1 179 ? 17.782 -14.470 -23.864 1.00 86.00 179 LEU A O 1
ATOM 1367 N N . THR A 1 180 ? 18.461 -12.501 -24.713 1.00 83.56 180 THR A N 1
ATOM 1368 C CA . THR A 1 180 ? 18.519 -12.942 -26.114 1.00 83.56 180 THR A CA 1
ATOM 1369 C C . THR A 1 180 ? 19.891 -13.478 -26.516 1.00 83.56 180 THR A C 1
ATOM 1371 O O . THR A 1 180 ? 19.961 -14.417 -27.304 1.00 83.56 180 THR A O 1
ATOM 1374 N N . ALA A 1 181 ? 20.976 -12.914 -25.978 1.00 89.56 181 ALA A N 1
ATOM 1375 C CA . ALA A 1 181 ? 22.337 -13.213 -26.422 1.00 89.56 181 ALA A CA 1
ATOM 1376 C C . ALA A 1 181 ? 23.086 -14.246 -25.561 1.00 89.56 181 ALA A C 1
ATOM 1378 O O . ALA A 1 181 ? 24.022 -14.869 -26.057 1.00 89.56 181 ALA A O 1
ATOM 1379 N N . ASP A 1 182 ? 22.729 -14.415 -24.281 1.00 91.50 182 ASP A N 1
ATOM 1380 C CA . ASP A 1 182 ? 23.499 -15.241 -23.339 1.00 91.50 182 ASP A CA 1
ATOM 1381 C C . ASP A 1 182 ? 22.598 -15.877 -22.256 1.00 91.50 182 ASP A C 1
ATOM 1383 O O . ASP A 1 182 ? 22.375 -15.292 -21.184 1.00 91.50 182 ASP A O 1
ATOM 1387 N N . PRO A 1 183 ? 22.100 -17.107 -22.492 1.00 86.81 183 PRO A N 1
ATOM 1388 C CA . PRO A 1 183 ? 21.242 -17.814 -21.542 1.00 86.81 183 PRO A CA 1
ATOM 1389 C C . PRO A 1 183 ? 21.883 -18.049 -20.167 1.00 86.81 183 PRO A C 1
ATOM 1391 O O . PRO A 1 183 ? 21.177 -18.048 -19.155 1.00 86.81 183 PRO A O 1
ATOM 1394 N N . ALA A 1 184 ? 23.207 -18.230 -20.101 1.00 91.31 184 ALA A N 1
ATOM 1395 C CA . ALA A 1 184 ? 23.908 -18.443 -18.837 1.00 91.31 184 ALA A CA 1
ATOM 1396 C C . ALA A 1 184 ? 23.911 -17.158 -17.999 1.00 91.31 184 ALA A C 1
ATOM 1398 O O . ALA A 1 184 ? 23.604 -17.181 -16.803 1.00 91.31 184 ALA A O 1
ATOM 1399 N N . LYS A 1 185 ? 24.163 -16.014 -18.640 1.00 92.56 185 LYS A N 1
ATOM 1400 C CA . LYS A 1 185 ? 24.071 -14.702 -17.993 1.00 92.56 185 LYS A CA 1
ATOM 1401 C C . LYS A 1 185 ? 22.639 -14.359 -17.580 1.00 92.56 185 LYS A C 1
ATOM 1403 O O . LYS A 1 185 ? 22.436 -13.843 -16.480 1.00 92.56 185 LYS A O 1
ATOM 1408 N N . ALA A 1 186 ? 21.641 -14.692 -18.401 1.00 91.31 186 ALA A N 1
ATOM 1409 C CA . ALA A 1 186 ? 20.229 -14.541 -18.047 1.00 91.31 186 ALA A CA 1
ATOM 1410 C C . ALA A 1 186 ? 19.856 -15.363 -16.796 1.00 91.31 186 ALA A C 1
ATOM 1412 O O . ALA A 1 186 ? 19.210 -14.846 -15.882 1.00 91.31 186 ALA A O 1
ATOM 1413 N N . ALA A 1 187 ? 20.323 -16.612 -16.704 1.00 93.06 187 ALA A N 1
ATOM 1414 C CA . ALA A 1 187 ? 20.134 -17.442 -15.515 1.00 93.06 187 ALA A CA 1
ATOM 1415 C C . ALA A 1 187 ? 20.815 -16.845 -14.269 1.00 93.06 187 ALA A C 1
ATOM 1417 O O . ALA A 1 187 ? 20.238 -16.878 -13.179 1.00 93.06 187 ALA A O 1
ATOM 1418 N N . GLY A 1 188 ? 22.001 -16.246 -14.433 1.00 96.06 188 GLY A N 1
ATOM 1419 C CA . GLY A 1 188 ? 22.692 -15.506 -13.374 1.00 96.06 188 GLY A CA 1
ATOM 1420 C C . GLY A 1 188 ? 21.860 -14.344 -12.823 1.00 96.06 188 GLY A C 1
ATOM 1421 O O . GLY A 1 188 ? 21.673 -14.246 -11.610 1.00 96.06 188 GLY A O 1
ATOM 1422 N N . PHE A 1 189 ? 21.271 -13.522 -13.702 1.00 95.81 189 PHE A N 1
ATOM 1423 C CA . PHE A 1 189 ? 20.368 -12.439 -13.291 1.00 95.81 189 PHE A CA 1
ATOM 1424 C C . PHE A 1 189 ? 19.179 -12.949 -12.475 1.00 95.81 189 PHE A C 1
ATOM 1426 O O . PHE A 1 189 ? 18.906 -12.427 -11.392 1.00 95.81 189 PHE A O 1
ATOM 1433 N N . ALA A 1 190 ? 18.518 -14.011 -12.942 1.00 95.69 190 ALA A N 1
ATOM 1434 C CA . ALA A 1 190 ? 17.386 -14.600 -12.234 1.00 95.69 190 ALA A CA 1
ATOM 1435 C C . ALA A 1 190 ? 17.776 -15.134 -10.841 1.00 95.69 190 ALA A C 1
ATOM 1437 O O . ALA A 1 190 ? 17.044 -14.948 -9.863 1.00 95.69 190 ALA A O 1
ATOM 1438 N N . ALA A 1 191 ? 18.944 -15.774 -10.722 1.00 96.12 191 ALA A N 1
ATOM 1439 C CA . ALA A 1 191 ? 19.448 -16.281 -9.448 1.00 96.12 191 ALA A CA 1
ATOM 1440 C C . ALA A 1 191 ? 19.742 -15.147 -8.450 1.00 96.12 191 ALA A C 1
ATOM 1442 O O . ALA A 1 191 ? 19.332 -15.224 -7.285 1.00 96.12 191 ALA A O 1
ATOM 1443 N N . ASP A 1 192 ? 20.389 -14.075 -8.910 1.00 96.06 192 ASP A N 1
ATOM 1444 C CA . ASP A 1 192 ? 20.696 -12.897 -8.096 1.00 96.06 192 ASP A CA 1
ATOM 1445 C C . ASP A 1 192 ? 19.432 -12.158 -7.654 1.00 96.06 192 ASP A C 1
ATOM 1447 O O . ASP A 1 192 ? 19.295 -11.784 -6.483 1.00 96.06 192 ASP A O 1
ATOM 1451 N N . ALA A 1 193 ? 18.483 -11.973 -8.572 1.00 95.69 193 ALA A N 1
ATOM 1452 C CA . ALA A 1 193 ? 17.192 -11.369 -8.283 1.00 95.69 193 ALA A CA 1
ATOM 1453 C C . ALA A 1 193 ? 16.425 -12.166 -7.222 1.00 95.69 193 ALA A C 1
ATOM 1455 O O . ALA A 1 193 ? 15.945 -11.582 -6.247 1.00 95.69 193 ALA A O 1
ATOM 1456 N N . ARG A 1 194 ? 16.386 -13.499 -7.344 1.00 93.94 194 ARG A N 1
ATOM 1457 C CA . ARG A 1 194 ? 15.773 -14.379 -6.340 1.00 93.94 194 ARG A CA 1
ATOM 1458 C C . ARG A 1 194 ? 16.438 -14.230 -4.972 1.00 93.94 194 ARG A C 1
ATOM 1460 O O . ARG A 1 194 ? 15.738 -14.052 -3.978 1.00 93.94 194 ARG A O 1
ATOM 1467 N N . LYS A 1 195 ? 17.774 -14.241 -4.910 1.00 95.06 195 LYS A N 1
ATOM 1468 C CA . LYS A 1 195 ? 18.524 -14.068 -3.653 1.00 95.06 195 LYS A CA 1
ATOM 1469 C C . LYS A 1 195 ? 18.202 -12.730 -2.978 1.00 95.06 195 LYS A C 1
ATOM 1471 O O . LYS A 1 195 ? 17.995 -12.681 -1.766 1.00 95.06 195 LYS A O 1
ATOM 1476 N N . ARG A 1 196 ? 18.139 -11.640 -3.751 1.00 93.06 196 ARG A N 1
ATOM 1477 C CA . ARG A 1 196 ? 17.775 -10.306 -3.239 1.00 93.06 196 ARG A CA 1
ATOM 1478 C C . ARG A 1 196 ? 16.335 -10.271 -2.733 1.00 93.06 196 ARG A C 1
ATOM 1480 O O . ARG A 1 196 ? 16.097 -9.756 -1.645 1.00 93.06 196 ARG A O 1
ATOM 1487 N N . LEU A 1 197 ? 15.400 -10.856 -3.477 1.00 91.44 197 LEU A N 1
ATOM 1488 C CA . LEU A 1 197 ? 13.992 -10.934 -3.092 1.00 91.44 197 LEU A CA 1
ATOM 1489 C C . LEU A 1 197 ? 13.794 -11.731 -1.793 1.00 91.44 197 LEU A C 1
ATOM 1491 O O . LEU A 1 197 ? 13.056 -11.305 -0.909 1.00 91.44 197 LEU A O 1
ATOM 1495 N N . GLU A 1 198 ? 14.485 -12.860 -1.628 1.00 90.69 198 GLU A N 1
ATOM 1496 C CA . GLU A 1 198 ? 14.473 -13.620 -0.372 1.00 90.69 198 GLU A CA 1
ATOM 1497 C C . GLU A 1 198 ? 15.027 -12.805 0.800 1.00 90.69 198 GLU A C 1
ATOM 1499 O O . GLU A 1 198 ? 14.469 -12.843 1.897 1.00 90.69 198 GLU A O 1
ATOM 1504 N N . ALA A 1 199 ? 16.094 -12.034 0.575 1.00 90.69 199 ALA A N 1
ATOM 1505 C CA . ALA A 1 199 ? 16.640 -11.147 1.594 1.00 90.69 199 ALA A CA 1
ATOM 1506 C C . ALA A 1 199 ? 15.643 -10.049 1.992 1.00 90.69 199 ALA A C 1
ATOM 1508 O O . ALA A 1 199 ? 15.526 -9.754 3.177 1.00 90.69 199 ALA A O 1
ATOM 1509 N N . VAL A 1 200 ? 14.900 -9.481 1.035 1.00 87.75 200 VAL A N 1
ATOM 1510 C CA . VAL A 1 200 ? 13.817 -8.520 1.307 1.00 87.75 200 VAL A CA 1
ATOM 1511 C C . VAL A 1 200 ? 12.717 -9.172 2.142 1.00 87.75 200 VAL A C 1
ATOM 1513 O O . VAL A 1 200 ? 12.354 -8.635 3.180 1.00 87.75 200 VAL A O 1
ATOM 1516 N N . ARG A 1 201 ? 12.245 -10.361 1.750 1.00 84.69 201 ARG A N 1
ATOM 1517 C CA . ARG A 1 201 ? 11.169 -11.087 2.451 1.00 84.69 201 ARG A CA 1
ATOM 1518 C C . ARG A 1 201 ? 11.528 -11.518 3.873 1.00 84.69 201 ARG A C 1
ATOM 1520 O O . ARG A 1 201 ? 10.634 -11.717 4.685 1.00 84.69 201 ARG A O 1
ATOM 1527 N N . ARG A 1 202 ? 12.816 -11.706 4.170 1.00 84.12 202 ARG A N 1
ATOM 1528 C CA . ARG A 1 202 ? 13.301 -12.027 5.522 1.00 84.12 202 ARG A CA 1
ATOM 1529 C C . ARG A 1 202 ? 13.424 -10.802 6.424 1.00 84.12 202 ARG A C 1
ATOM 1531 O O . ARG A 1 202 ? 13.622 -10.971 7.625 1.00 84.12 202 ARG A O 1
ATOM 1538 N N . ARG A 1 203 ? 13.366 -9.582 5.880 1.00 81.56 203 ARG A N 1
ATOM 1539 C CA . ARG A 1 203 ? 13.417 -8.377 6.711 1.00 81.56 203 ARG A CA 1
ATOM 1540 C C . ARG A 1 203 ? 12.113 -8.274 7.498 1.00 81.56 203 ARG A C 1
ATOM 1542 O O . ARG A 1 203 ? 11.051 -8.375 6.889 1.00 81.56 203 ARG A O 1
ATOM 1549 N N . PRO A 1 204 ? 12.177 -8.049 8.820 1.00 72.75 204 PRO A N 1
ATOM 1550 C CA . PRO A 1 204 ? 10.974 -7.779 9.585 1.00 72.75 204 PRO A CA 1
ATOM 1551 C C . PRO A 1 204 ? 10.318 -6.511 9.040 1.00 72.75 204 PRO A C 1
ATOM 1553 O O . PRO A 1 204 ? 10.996 -5.499 8.832 1.00 72.75 204 PRO A O 1
ATOM 1556 N N . GLU A 1 205 ? 9.009 -6.566 8.818 1.00 70.44 205 GLU A N 1
ATOM 1557 C CA . GLU A 1 205 ? 8.226 -5.379 8.496 1.00 70.44 205 GLU A CA 1
ATOM 1558 C C . GLU A 1 205 ? 8.291 -4.427 9.698 1.00 70.44 205 GLU A C 1
ATOM 1560 O O . GLU A 1 205 ? 7.884 -4.767 10.808 1.00 70.44 205 GLU A O 1
ATOM 1565 N N . ARG A 1 206 ? 8.869 -3.240 9.503 1.00 72.81 206 ARG A N 1
ATOM 1566 C CA . ARG A 1 206 ? 9.017 -2.220 10.545 1.00 72.81 206 ARG A CA 1
ATOM 1567 C C . ARG A 1 206 ? 8.480 -0.900 10.029 1.00 72.81 206 ARG A C 1
ATOM 1569 O O . ARG A 1 206 ? 8.710 -0.552 8.874 1.00 72.81 206 ARG A O 1
ATOM 1576 N N . VAL A 1 207 ? 7.847 -0.143 10.917 1.00 78.00 207 VAL A N 1
ATOM 1577 C CA . VAL A 1 207 ? 7.583 1.274 10.669 1.00 78.00 207 VAL A CA 1
ATOM 1578 C C . VAL A 1 207 ? 8.931 1.982 10.639 1.00 78.00 207 VAL A C 1
ATOM 1580 O O . VAL A 1 207 ? 9.680 1.951 11.615 1.00 78.00 207 VAL A O 1
ATOM 1583 N N . THR A 1 208 ? 9.275 2.533 9.479 1.00 77.06 208 THR A N 1
ATOM 1584 C CA . THR A 1 208 ? 10.590 3.146 9.230 1.00 77.06 208 THR A CA 1
ATOM 1585 C C . THR A 1 208 ? 10.556 4.669 9.233 1.00 77.06 208 THR A C 1
ATOM 1587 O O . THR A 1 208 ? 11.623 5.285 9.265 1.00 77.06 208 THR A O 1
ATOM 1590 N N . GLY A 1 209 ? 9.367 5.275 9.196 1.00 82.31 209 GLY A N 1
ATOM 1591 C CA . GLY A 1 209 ? 9.203 6.714 9.340 1.00 82.31 209 GLY A CA 1
ATOM 1592 C C . GLY A 1 209 ? 9.037 7.162 10.785 1.00 82.31 209 GLY A C 1
ATOM 1593 O O . GLY A 1 209 ? 8.831 6.359 11.698 1.00 82.31 209 GLY A O 1
ATOM 1594 N N . GLY A 1 210 ? 9.183 8.473 10.973 1.00 90.25 210 GLY A N 1
ATOM 1595 C CA . GLY A 1 210 ? 8.980 9.128 12.260 1.00 90.25 210 GLY A CA 1
ATOM 1596 C C . GLY A 1 210 ? 7.503 9.295 12.613 1.00 90.25 210 GLY A C 1
ATOM 1597 O O . GLY A 1 210 ? 6.613 9.088 11.784 1.00 90.25 210 GLY A O 1
ATOM 1598 N N . ASP A 1 211 ? 7.264 9.711 13.850 1.00 94.38 211 ASP A N 1
ATOM 1599 C CA . ASP A 1 211 ? 5.939 10.115 14.311 1.00 94.38 211 ASP A CA 1
ATOM 1600 C C . ASP A 1 211 ? 5.645 11.545 13.847 1.00 94.38 211 ASP A C 1
ATOM 1602 O O . ASP A 1 211 ? 6.545 12.387 13.787 1.00 94.38 211 ASP A O 1
ATOM 1606 N N . ASP A 1 212 ? 4.386 11.839 13.531 1.00 95.69 212 ASP A N 1
ATOM 1607 C CA . ASP A 1 212 ? 3.955 13.217 13.304 1.00 95.69 212 ASP A CA 1
ATOM 1608 C C . ASP A 1 212 ? 3.671 13.903 14.649 1.00 95.69 212 ASP A C 1
ATOM 1610 O O . ASP A 1 212 ? 2.689 13.551 15.314 1.00 95.69 212 ASP A O 1
ATOM 1614 N N . PRO A 1 213 ? 4.473 14.906 15.049 1.00 95.12 213 PRO A N 1
ATOM 1615 C CA . PRO A 1 213 ? 4.339 15.533 16.359 1.00 95.12 213 PRO A CA 1
ATOM 1616 C C . PRO A 1 213 ? 3.090 16.417 16.489 1.00 95.12 213 PRO A C 1
ATOM 1618 O O . PRO A 1 213 ? 2.718 16.770 17.604 1.00 95.12 213 PRO A O 1
ATOM 1621 N N . VAL A 1 214 ? 2.442 16.789 15.379 1.00 96.69 214 VAL A N 1
ATOM 1622 C CA . VAL A 1 214 ? 1.297 17.714 15.382 1.00 96.69 214 VAL A CA 1
ATOM 1623 C C . VAL A 1 214 ? -0.020 16.945 15.360 1.00 96.69 214 VAL A C 1
ATOM 1625 O O . VAL A 1 214 ? -0.892 17.163 16.198 1.00 96.69 214 VAL A O 1
ATOM 1628 N N . TRP A 1 215 ? -0.187 16.028 14.404 1.00 95.88 215 TRP A N 1
ATOM 1629 C CA . TRP A 1 215 ? -1.448 15.298 14.216 1.00 95.88 215 TRP A CA 1
ATOM 1630 C C . TRP A 1 215 ? -1.430 13.859 14.715 1.00 95.88 215 TRP A C 1
ATOM 1632 O O . TRP A 1 215 ? -2.483 13.214 14.692 1.00 95.88 215 TRP A O 1
ATOM 1642 N N . GLY A 1 216 ? -0.287 13.359 15.183 1.00 95.81 216 GLY A N 1
ATOM 1643 C CA . GLY A 1 216 ? -0.096 11.940 15.453 1.00 95.81 216 GLY A CA 1
ATOM 1644 C C . GLY A 1 216 ? -0.099 11.109 14.170 1.00 95.81 216 GLY A C 1
ATOM 1645 O O . GLY A 1 216 ? -0.146 11.627 13.049 1.00 95.81 216 GLY A O 1
ATOM 1646 N N . GLY A 1 217 ? -0.076 9.792 14.326 1.00 95.44 217 GLY A N 1
ATOM 1647 C CA . GLY A 1 217 ? 0.168 8.897 13.202 1.00 95.44 217 GLY A CA 1
ATOM 1648 C C . GLY A 1 217 ? 1.658 8.787 12.877 1.00 95.44 217 GLY A C 1
ATOM 1649 O O . GLY A 1 217 ? 2.479 9.570 13.360 1.00 95.44 217 GLY A O 1
ATOM 1650 N N . VAL A 1 218 ? 1.996 7.811 12.044 1.00 95.62 218 VAL A N 1
ATOM 1651 C CA . VAL A 1 218 ? 3.376 7.519 11.645 1.00 95.62 218 VAL A CA 1
ATOM 1652 C C . VAL A 1 218 ? 3.555 7.618 10.143 1.00 95.62 218 VAL A C 1
ATOM 1654 O O . VAL A 1 218 ? 2.689 7.180 9.382 1.00 95.62 218 VAL A O 1
ATOM 1657 N N . TYR A 1 219 ? 4.674 8.206 9.728 1.00 94.50 219 TYR A N 1
ATOM 1658 C CA . TYR A 1 219 ? 5.028 8.341 8.322 1.00 94.50 219 TYR A CA 1
ATOM 1659 C C . TYR A 1 219 ? 5.525 7.014 7.738 1.00 94.50 219 TYR A C 1
ATOM 1661 O O . TYR A 1 219 ? 6.175 6.209 8.409 1.00 94.50 219 TYR A O 1
ATOM 1669 N N . TYR A 1 220 ? 5.271 6.830 6.450 1.00 89.06 220 TYR A N 1
ATOM 1670 C CA . TYR A 1 220 ? 5.878 5.805 5.628 1.00 89.06 220 TYR A CA 1
ATOM 1671 C C . TYR A 1 220 ? 7.283 6.255 5.227 1.00 89.06 220 TYR A C 1
ATOM 1673 O O . TYR A 1 220 ? 7.471 7.300 4.595 1.00 89.06 220 TYR A O 1
ATOM 1681 N N . GLY A 1 221 ? 8.281 5.443 5.571 1.00 79.44 221 GLY A N 1
ATOM 1682 C CA . GLY A 1 221 ? 9.673 5.720 5.232 1.00 79.44 221 GLY A CA 1
ATOM 1683 C C . GLY A 1 221 ? 10.212 7.019 5.843 1.00 79.44 221 GLY A C 1
ATOM 1684 O O . GLY A 1 221 ? 9.544 7.742 6.575 1.00 79.44 221 GLY A O 1
ATOM 1685 N N . ARG A 1 222 ? 11.475 7.333 5.540 1.00 71.38 222 ARG A N 1
ATOM 1686 C CA . ARG A 1 222 ? 12.134 8.527 6.096 1.00 71.38 222 ARG A CA 1
ATOM 1687 C C . ARG A 1 222 ? 11.742 9.837 5.405 1.00 71.38 222 ARG A C 1
ATOM 1689 O O . ARG A 1 222 ? 11.801 10.870 6.056 1.00 71.38 222 ARG A O 1
ATOM 1696 N N . ASN A 1 223 ? 11.349 9.791 4.128 1.00 74.44 223 ASN A N 1
ATOM 1697 C CA . ASN A 1 223 ? 11.219 10.984 3.279 1.00 74.44 223 ASN A CA 1
ATOM 1698 C C . ASN A 1 223 ? 9.915 11.055 2.455 1.00 74.44 223 ASN A C 1
ATOM 1700 O O . ASN A 1 223 ? 9.795 11.955 1.630 1.00 74.44 223 ASN A O 1
ATOM 1704 N N . GLU A 1 224 ? 8.961 10.129 2.614 1.00 82.81 224 GLU A N 1
ATOM 1705 C CA . GLU A 1 224 ? 7.725 10.151 1.807 1.00 82.81 224 GLU A CA 1
ATOM 1706 C C . GLU A 1 224 ? 6.557 10.853 2.501 1.00 82.81 224 GLU A C 1
ATOM 1708 O O . GLU A 1 224 ? 5.654 11.308 1.810 1.00 82.81 224 GLU A O 1
ATOM 1713 N N . TYR A 1 225 ? 6.568 10.972 3.835 1.00 91.06 225 TYR A N 1
ATOM 1714 C CA . TYR A 1 225 ? 5.540 11.637 4.659 1.00 91.06 225 TYR A CA 1
ATOM 1715 C C . TYR A 1 225 ? 4.089 11.139 4.481 1.00 91.06 225 TYR A C 1
ATOM 1717 O O . TYR A 1 225 ? 3.200 11.566 5.216 1.00 91.06 225 TYR A O 1
ATOM 1725 N N . ALA A 1 226 ? 3.831 10.213 3.555 1.00 93.44 226 ALA A N 1
ATOM 1726 C CA . ALA A 1 226 ? 2.568 9.504 3.449 1.00 93.44 226 ALA A CA 1
ATOM 1727 C C . ALA A 1 226 ? 2.325 8.701 4.726 1.00 93.44 226 ALA A C 1
ATOM 1729 O O . ALA A 1 226 ? 3.266 8.286 5.393 1.00 93.44 226 ALA A O 1
ATOM 1730 N N . LYS A 1 227 ? 1.069 8.464 5.080 1.00 95.69 227 LYS A N 1
ATOM 1731 C CA . LYS A 1 227 ? 0.694 7.665 6.247 1.00 95.69 227 LYS A CA 1
ATOM 1732 C C . LYS A 1 227 ? -0.228 6.556 5.785 1.00 95.69 227 LYS A C 1
ATOM 1734 O O . LYS A 1 227 ? -1.389 6.807 5.470 1.00 95.69 227 LYS A O 1
ATOM 1739 N N . THR A 1 228 ? 0.298 5.339 5.711 1.00 95.50 228 THR A N 1
ATOM 1740 C CA . THR A 1 228 ? -0.473 4.158 5.307 1.00 95.50 228 THR A CA 1
ATOM 1741 C C . THR A 1 228 ? -1.230 3.596 6.502 1.00 95.50 228 THR A C 1
ATOM 1743 O O . THR A 1 228 ? -0.767 3.685 7.646 1.00 95.50 228 THR A O 1
ATOM 1746 N N . LEU A 1 229 ? -2.387 2.988 6.244 1.00 96.31 229 LEU A N 1
ATOM 1747 C CA . LEU A 1 229 ? -3.180 2.317 7.270 1.00 96.31 229 LEU A CA 1
ATOM 1748 C C . LEU A 1 229 ? -2.387 1.179 7.916 1.00 96.31 229 LEU A C 1
ATOM 1750 O O . LEU A 1 229 ? -2.448 1.001 9.124 1.00 96.31 229 LEU A O 1
ATOM 1754 N N . GLU A 1 230 ? -1.603 0.446 7.130 1.00 93.19 230 GLU A N 1
ATOM 1755 C CA . GLU A 1 230 ? -0.798 -0.687 7.592 1.00 93.19 230 GLU A CA 1
ATOM 1756 C C . GLU A 1 230 ? 0.278 -0.265 8.603 1.00 93.19 230 GLU A C 1
ATOM 1758 O O . GLU A 1 230 ? 0.460 -0.929 9.626 1.00 93.19 230 GLU A O 1
ATOM 1763 N N . ASP A 1 231 ? 0.950 0.870 8.385 1.00 94.44 231 ASP A N 1
ATOM 1764 C CA . ASP A 1 231 ? 1.896 1.397 9.373 1.00 94.44 231 ASP A CA 1
ATOM 1765 C C . ASP A 1 231 ? 1.181 1.915 10.626 1.00 94.44 231 ASP A C 1
ATOM 1767 O O . ASP A 1 231 ? 1.681 1.721 11.738 1.00 94.44 231 ASP A O 1
ATOM 1771 N N . GLN A 1 232 ? -0.026 2.476 10.481 1.00 97.31 232 GLN A N 1
ATOM 1772 C CA . GLN A 1 232 ? -0.846 2.844 11.637 1.00 97.31 232 GLN A CA 1
ATOM 1773 C C . GLN A 1 232 ? -1.241 1.600 12.449 1.00 97.31 232 GLN A C 1
ATOM 1775 O O . GLN A 1 232 ? -1.107 1.595 13.670 1.00 97.31 232 GLN A O 1
ATOM 1780 N N . VAL A 1 233 ? -1.673 0.520 11.788 1.00 96.25 233 VAL A N 1
ATOM 1781 C CA . VAL A 1 233 ? -2.003 -0.768 12.425 1.00 96.25 233 VAL A CA 1
ATOM 1782 C C . VAL A 1 233 ? -0.824 -1.281 13.246 1.00 96.25 233 VAL A C 1
ATOM 1784 O O . VAL A 1 233 ? -1.002 -1.657 14.405 1.00 96.25 233 VAL A O 1
ATOM 1787 N N . ARG A 1 234 ? 0.386 -1.278 12.669 1.00 92.94 234 ARG A N 1
ATOM 1788 C CA . ARG A 1 234 ? 1.598 -1.768 13.345 1.00 92.94 234 ARG A CA 1
ATOM 1789 C C . ARG A 1 234 ? 1.853 -1.053 14.669 1.00 92.94 234 ARG A C 1
ATOM 1791 O O . ARG A 1 234 ? 2.199 -1.698 15.654 1.00 92.94 234 ARG A O 1
ATOM 1798 N N . VAL A 1 235 ? 1.673 0.264 14.706 1.00 94.94 235 VAL A N 1
ATOM 1799 C CA . VAL A 1 235 ? 1.872 1.046 15.934 1.00 94.94 235 VAL A CA 1
ATOM 1800 C C . VAL A 1 235 ? 0.692 0.914 16.889 1.00 94.94 235 VAL A C 1
ATOM 1802 O O . VAL A 1 235 ? 0.906 0.809 18.094 1.00 94.94 235 VAL A O 1
ATOM 1805 N N . ALA A 1 236 ? -0.538 0.851 16.379 1.00 95.88 236 ALA A N 1
ATOM 1806 C CA . ALA A 1 236 ? -1.731 0.650 17.199 1.00 95.88 236 ALA A CA 1
ATOM 1807 C C . ALA A 1 236 ? -1.727 -0.701 17.942 1.00 95.88 236 ALA A C 1
ATOM 1809 O O . ALA A 1 236 ? -2.293 -0.794 19.028 1.00 95.88 236 ALA A O 1
ATOM 1810 N N . LEU A 1 237 ? -1.075 -1.726 17.378 1.00 91.50 237 LEU A N 1
ATOM 1811 C CA . LEU A 1 237 ? -0.855 -3.038 18.004 1.00 91.50 237 LEU A CA 1
ATOM 1812 C C . LEU A 1 237 ? 0.424 -3.120 18.854 1.00 91.50 237 LEU A C 1
ATOM 1814 O O . LEU A 1 237 ? 0.689 -4.163 19.450 1.00 91.50 237 LEU A O 1
ATOM 1818 N N . SER A 1 238 ? 1.241 -2.066 18.887 1.00 88.31 238 SER A N 1
ATOM 1819 C CA . SER A 1 238 ? 2.478 -2.066 19.670 1.00 88.31 238 SER A CA 1
ATOM 1820 C C . SER A 1 238 ? 2.204 -1.933 21.171 1.00 88.31 238 SER A C 1
ATOM 1822 O O . SER A 1 238 ? 1.132 -1.507 21.595 1.00 88.31 238 SER A O 1
ATOM 1824 N N . THR A 1 239 ? 3.201 -2.260 21.993 1.00 87.44 239 THR A N 1
ATOM 1825 C CA . THR A 1 239 ? 3.123 -2.121 23.457 1.00 87.44 239 THR A CA 1
ATOM 1826 C C . THR A 1 239 ? 3.258 -0.673 23.943 1.00 87.44 239 THR A C 1
ATOM 1828 O O . THR A 1 239 ? 3.152 -0.417 25.139 1.00 87.44 239 THR A O 1
ATOM 1831 N N . ASP A 1 240 ? 3.519 0.285 23.049 1.00 93.94 240 ASP A N 1
ATOM 1832 C CA . ASP A 1 240 ? 3.626 1.702 23.393 1.00 93.94 240 ASP A CA 1
ATOM 1833 C C . ASP A 1 240 ? 2.237 2.357 23.394 1.00 93.94 240 ASP A C 1
ATOM 1835 O O . ASP A 1 240 ? 1.716 2.781 22.360 1.00 93.94 240 ASP A O 1
ATOM 1839 N N . ALA A 1 241 ? 1.629 2.447 24.579 1.00 94.50 241 ALA A N 1
ATOM 1840 C CA . ALA A 1 241 ? 0.280 2.977 24.756 1.00 94.50 241 ALA A CA 1
ATOM 1841 C C . ALA A 1 241 ? 0.141 4.454 24.340 1.00 94.50 241 ALA A C 1
ATOM 1843 O O . ALA A 1 241 ? -0.905 4.854 23.821 1.00 94.50 241 ALA A O 1
ATOM 1844 N N . ALA A 1 242 ? 1.179 5.274 24.546 1.00 95.19 242 ALA A N 1
ATOM 1845 C CA . ALA A 1 242 ? 1.145 6.690 24.185 1.00 95.19 242 ALA A CA 1
ATOM 1846 C C . ALA A 1 242 ? 1.151 6.852 22.662 1.00 95.19 242 ALA A C 1
ATOM 1848 O O . ALA A 1 242 ? 0.326 7.581 22.099 1.00 95.19 242 ALA A O 1
ATOM 1849 N N . ARG A 1 243 ? 2.029 6.105 21.992 1.00 95.25 243 ARG A N 1
ATOM 1850 C CA . ARG A 1 243 ? 2.143 6.108 20.535 1.00 95.25 243 ARG A CA 1
ATOM 1851 C C . ARG A 1 243 ? 0.914 5.490 19.869 1.00 95.25 243 ARG A C 1
ATOM 1853 O O . ARG A 1 243 ? 0.379 6.067 18.922 1.00 95.25 243 ARG A O 1
ATOM 1860 N N . ALA A 1 244 ? 0.385 4.398 20.424 1.00 96.31 244 ALA A N 1
ATOM 1861 C CA . ALA A 1 244 ? -0.881 3.811 19.992 1.00 96.31 244 ALA A CA 1
ATOM 1862 C C . ALA A 1 244 ? -2.035 4.822 20.107 1.00 96.31 244 ALA A C 1
ATOM 1864 O O . ALA A 1 244 ? -2.779 5.012 19.147 1.00 96.31 244 ALA A O 1
ATOM 1865 N N . LYS A 1 245 ? -2.152 5.548 21.228 1.00 97.31 245 LYS A N 1
ATOM 1866 C CA . LYS A 1 245 ? -3.182 6.586 21.408 1.00 97.31 245 LYS A CA 1
ATOM 1867 C C . LYS A 1 245 ? -3.059 7.710 20.373 1.00 97.31 245 LYS A C 1
ATOM 1869 O O . LYS A 1 245 ? -4.074 8.141 19.824 1.00 97.31 245 LYS A O 1
ATOM 1874 N N . ALA A 1 246 ? -1.839 8.167 20.084 1.00 97.50 246 ALA A N 1
ATOM 1875 C CA . ALA A 1 246 ? -1.594 9.192 19.070 1.00 97.50 246 ALA A CA 1
ATOM 1876 C C . ALA A 1 246 ? -2.015 8.724 17.666 1.00 97.50 246 ALA A C 1
ATOM 1878 O O . ALA A 1 246 ? -2.662 9.472 16.930 1.00 97.50 246 ALA A O 1
ATOM 1879 N N . VAL A 1 247 ? -1.704 7.475 17.314 1.00 97.88 247 VAL A N 1
ATOM 1880 C CA . VAL A 1 247 ? -2.102 6.865 16.039 1.00 97.88 247 VAL A CA 1
ATOM 1881 C C . VAL A 1 247 ? -3.612 6.681 15.944 1.00 97.88 247 VAL A C 1
ATOM 1883 O O . VAL A 1 247 ? -4.199 7.056 14.934 1.00 97.88 247 VAL A O 1
ATOM 1886 N N . LEU A 1 248 ? -4.268 6.172 16.987 1.00 98.25 248 LEU A N 1
ATOM 1887 C CA . LEU A 1 248 ? -5.723 6.010 16.976 1.00 98.25 248 LEU A CA 1
ATOM 1888 C C . LEU A 1 248 ? -6.446 7.356 16.851 1.00 98.25 248 LEU A C 1
ATOM 1890 O O . LEU A 1 248 ? -7.413 7.458 16.100 1.00 98.25 248 LEU A O 1
ATOM 1894 N N . GLY A 1 249 ? -5.942 8.408 17.506 1.00 98.12 249 GLY A N 1
ATOM 1895 C CA . GLY A 1 249 ? -6.464 9.765 17.337 1.00 98.12 249 GLY A CA 1
ATOM 1896 C C . GLY A 1 249 ? -6.264 10.319 15.921 1.00 98.12 249 GLY A C 1
ATOM 1897 O O . GLY A 1 249 ? -7.132 11.021 15.406 1.00 98.12 249 GLY A O 1
ATOM 1898 N N . PHE A 1 250 ? -5.147 9.992 15.263 1.00 98.19 250 PHE A N 1
ATOM 1899 C CA . PHE A 1 250 ? -4.928 10.332 13.855 1.00 98.19 250 PHE A CA 1
ATOM 1900 C C . PHE A 1 250 ? -5.907 9.591 12.933 1.00 98.19 250 PHE A C 1
ATOM 1902 O O . PHE A 1 250 ? -6.576 10.222 12.116 1.00 98.19 250 PHE A O 1
ATOM 1909 N N . VAL A 1 251 ? -6.039 8.273 13.099 1.00 98.19 251 VAL A N 1
ATOM 1910 C CA . VAL A 1 251 ? -6.942 7.420 12.309 1.00 98.19 251 VAL A CA 1
ATOM 1911 C C . VAL A 1 251 ? -8.396 7.870 12.457 1.00 98.19 251 VAL A C 1
ATOM 1913 O O . VAL A 1 251 ? -9.126 7.942 11.468 1.00 98.19 251 VAL A O 1
ATOM 1916 N N . GLU A 1 252 ? -8.820 8.221 13.671 1.00 96.81 252 GLU A N 1
ATOM 1917 C CA . GLU A 1 252 ? -10.155 8.765 13.932 1.00 96.81 252 GLU A CA 1
ATOM 1918 C C . GLU A 1 252 ? -10.409 10.062 13.155 1.00 96.81 252 GLU A C 1
ATOM 1920 O O . GLU A 1 252 ? -11.459 10.207 12.534 1.00 96.81 252 GLU A O 1
ATOM 1925 N N . ARG A 1 253 ? -9.439 10.984 13.143 1.00 95.19 253 ARG A N 1
ATOM 1926 C CA . ARG A 1 253 ? -9.596 12.298 12.502 1.00 95.19 253 ARG A CA 1
ATOM 1927 C C . ARG A 1 253 ? -9.497 12.275 10.979 1.00 95.19 253 ARG A C 1
ATOM 1929 O O . ARG A 1 253 ? -10.215 13.035 10.340 1.00 95.19 253 ARG A O 1
ATOM 1936 N N . PHE A 1 254 ? -8.595 11.470 10.419 1.00 95.44 254 PHE A N 1
ATOM 1937 C CA . PHE A 1 254 ? -8.170 11.605 9.015 1.00 95.44 254 PHE A CA 1
ATOM 1938 C C . PHE A 1 254 ? -8.348 10.346 8.170 1.00 95.44 254 PHE A C 1
ATOM 1940 O O . PHE A 1 254 ? -8.189 10.399 6.959 1.00 95.44 254 PHE A O 1
ATOM 1947 N N . MET A 1 255 ? -8.622 9.193 8.781 1.00 95.88 255 MET A N 1
ATOM 1948 C CA . MET A 1 255 ? -8.748 7.940 8.029 1.00 95.88 255 MET A CA 1
ATOM 1949 C C . MET A 1 255 ? -10.106 7.274 8.215 1.00 95.88 255 MET A C 1
ATOM 1951 O O . MET A 1 255 ? -10.416 6.323 7.513 1.00 95.88 255 MET A O 1
ATOM 1955 N N . THR A 1 256 ? -10.940 7.737 9.139 1.00 94.75 256 THR A N 1
ATOM 1956 C CA . THR A 1 256 ? -12.247 7.133 9.403 1.00 94.75 256 THR A CA 1
ATOM 1957 C C . THR A 1 256 ? -13.239 7.499 8.305 1.00 94.75 256 THR A C 1
ATOM 1959 O O . THR A 1 256 ? -13.498 8.672 8.047 1.00 94.75 256 THR A O 1
ATOM 1962 N N . LEU A 1 257 ? -13.835 6.489 7.665 1.00 91.81 257 LEU A N 1
ATOM 1963 C CA . LEU A 1 257 ? -14.851 6.706 6.635 1.00 91.81 257 LEU A CA 1
ATOM 1964 C C . LEU A 1 257 ? -16.268 6.665 7.233 1.00 91.81 257 LEU A C 1
ATOM 1966 O O . LEU A 1 257 ? -16.516 5.895 8.163 1.00 91.81 257 LEU A O 1
ATOM 1970 N N . PRO A 1 258 ? -17.236 7.437 6.697 1.00 85.44 258 PRO A N 1
ATOM 1971 C CA . PRO A 1 258 ? -18.642 7.306 7.084 1.00 85.44 258 PRO A CA 1
ATOM 1972 C C . PRO A 1 258 ? -19.132 5.862 6.908 1.00 85.44 258 PRO A C 1
ATOM 1974 O O . PRO A 1 258 ? -18.630 5.157 6.045 1.00 85.44 258 PRO A O 1
ATOM 1977 N N . GLY A 1 259 ? -20.101 5.399 7.701 1.00 76.88 259 GLY A N 1
ATOM 1978 C CA . GLY A 1 259 ? -20.711 4.066 7.529 1.00 76.88 259 GLY A CA 1
ATOM 1979 C C . GLY A 1 259 ? -19.840 2.857 7.915 1.00 76.88 259 GLY A C 1
ATOM 1980 O O . GLY A 1 259 ? -20.381 1.771 8.097 1.00 76.88 259 GLY A O 1
ATOM 1981 N N . GLY A 1 260 ? -18.535 3.043 8.120 1.00 85.31 260 GLY A N 1
ATOM 1982 C CA . GLY A 1 260 ? -17.579 1.977 8.423 1.00 85.31 260 GLY A CA 1
ATOM 1983 C C . GLY A 1 260 ? -16.392 2.005 7.462 1.00 85.31 260 GLY A C 1
ATOM 1984 O O . GLY A 1 260 ? -16.476 2.536 6.358 1.00 85.31 260 GLY A O 1
ATOM 1985 N N . GLY A 1 261 ? -15.272 1.428 7.890 1.00 92.44 261 GLY A N 1
ATOM 1986 C CA . GLY A 1 261 ? -14.034 1.390 7.118 1.00 92.44 261 GLY A CA 1
ATOM 1987 C C . GLY A 1 261 ? -13.020 2.460 7.514 1.00 92.44 261 GLY A C 1
ATOM 1988 O O . GLY A 1 261 ? -13.304 3.370 8.303 1.00 92.44 261 GLY A O 1
ATOM 1989 N N . TYR A 1 262 ? -11.827 2.310 6.941 1.00 95.19 262 TYR A N 1
ATOM 1990 C CA . TYR A 1 262 ? -10.688 3.203 7.102 1.00 95.19 262 TYR A CA 1
ATOM 1991 C C . TYR A 1 262 ? -10.045 3.452 5.732 1.00 95.19 262 TYR A C 1
ATOM 1993 O O . TYR A 1 262 ? -9.903 2.508 4.959 1.00 95.19 262 TYR A O 1
ATOM 2001 N N . ALA A 1 263 ? -9.661 4.690 5.430 1.00 93.56 263 ALA A N 1
ATOM 2002 C CA . ALA A 1 263 ? -8.847 5.031 4.267 1.00 93.56 263 ALA A CA 1
ATOM 2003 C C . ALA A 1 263 ? -7.559 4.186 4.252 1.00 93.56 263 ALA A C 1
ATOM 2005 O O . ALA A 1 263 ? -7.004 3.890 5.311 1.00 93.56 263 ALA A O 1
ATOM 2006 N N . SER A 1 264 ? -7.083 3.793 3.071 1.00 92.81 264 SER A N 1
ATOM 2007 C CA . SER A 1 264 ? -5.848 3.013 2.910 1.00 92.81 264 SER A CA 1
ATOM 2008 C C . SER A 1 264 ? -4.607 3.852 3.208 1.00 92.81 264 SER A C 1
ATOM 2010 O O . SER A 1 264 ? -3.629 3.338 3.753 1.00 92.81 264 SER A O 1
ATOM 2012 N N . SER A 1 265 ? -4.644 5.148 2.899 1.00 94.50 265 SER A N 1
ATOM 2013 C CA . SER A 1 265 ? -3.523 6.058 3.130 1.00 94.50 265 SER A CA 1
ATOM 2014 C C . SER A 1 265 ? -3.935 7.527 3.130 1.00 94.50 265 SER A C 1
ATOM 2016 O O . SER A 1 265 ? -4.913 7.905 2.488 1.00 94.50 265 SER A O 1
ATOM 2018 N N . VAL A 1 266 ? -3.117 8.359 3.769 1.00 93.94 266 VAL A N 1
ATOM 2019 C CA . VAL A 1 266 ? -3.090 9.816 3.589 1.00 93.94 266 VAL A CA 1
ATOM 2020 C C . VAL A 1 266 ? -1.784 10.181 2.889 1.00 93.94 266 VAL A C 1
ATOM 2022 O O . VAL A 1 266 ? -0.718 9.735 3.318 1.00 93.94 266 VAL A O 1
ATOM 2025 N N . ASN A 1 267 ? -1.847 10.962 1.814 1.00 90.88 267 ASN A N 1
ATOM 2026 C CA . ASN A 1 267 ? -0.668 11.344 1.042 1.00 90.88 267 ASN A CA 1
ATOM 2027 C C . ASN A 1 267 ? 0.283 12.227 1.857 1.00 90.88 267 ASN A C 1
ATOM 2029 O O . ASN A 1 267 ? -0.122 12.980 2.742 1.00 90.88 267 ASN A O 1
ATOM 2033 N N . GLY A 1 268 ? 1.568 12.140 1.519 1.00 90.94 268 GLY A N 1
ATOM 2034 C CA . GLY A 1 268 ? 2.611 12.959 2.128 1.00 90.94 268 GLY A CA 1
ATOM 2035 C C . GLY A 1 268 ? 2.760 14.343 1.510 1.00 90.94 268 GLY A C 1
ATOM 2036 O O . GLY A 1 268 ? 3.637 15.088 1.914 1.00 90.94 268 GLY A O 1
ATOM 2037 N N . GLU A 1 269 ? 1.945 14.684 0.520 1.00 89.94 269 GLU A N 1
ATOM 2038 C CA . GLU A 1 269 ? 2.030 15.922 -0.250 1.00 89.94 269 GLU A CA 1
ATOM 2039 C C . GLU A 1 269 ? 0.630 16.522 -0.385 1.00 89.94 269 GLU A C 1
ATOM 2041 O O . GLU A 1 269 ? -0.373 15.807 -0.263 1.00 89.94 269 GLU A O 1
ATOM 2046 N N . VAL A 1 270 ? 0.562 17.824 -0.665 1.00 90.56 270 VAL A N 1
ATOM 2047 C CA . VAL A 1 270 ? -0.703 18.514 -0.947 1.00 90.56 270 VAL A CA 1
ATOM 2048 C C . VAL A 1 270 ? -0.644 19.146 -2.327 1.00 90.56 270 VAL A C 1
ATOM 2050 O O . VAL A 1 270 ? 0.264 19.917 -2.626 1.00 90.56 270 VAL A O 1
ATOM 2053 N N . ILE A 1 271 ? -1.626 18.838 -3.173 1.00 83.94 271 ILE A N 1
ATOM 2054 C CA . ILE A 1 271 ? -1.827 19.547 -4.438 1.00 83.94 271 ILE A CA 1
ATOM 2055 C C . ILE A 1 271 ? -2.653 20.799 -4.159 1.00 83.94 271 ILE A C 1
ATOM 2057 O O . ILE A 1 271 ? -3.769 20.723 -3.645 1.00 83.94 271 ILE A O 1
ATOM 2061 N N . LEU A 1 272 ? -2.093 21.949 -4.514 1.00 87.12 272 LEU A N 1
ATOM 2062 C CA . LEU A 1 272 ? -2.752 23.242 -4.415 1.00 87.12 272 LEU A CA 1
ATOM 2063 C C . LEU A 1 272 ? -3.779 23.413 -5.550 1.00 87.12 272 LEU A C 1
ATOM 2065 O O . LEU A 1 272 ? -3.647 22.775 -6.597 1.00 87.12 272 LEU A O 1
ATOM 2069 N N . PRO A 1 273 ? -4.773 24.311 -5.406 1.00 83.31 273 PRO A N 1
ATOM 2070 C CA . PRO A 1 273 ? -5.787 24.545 -6.441 1.00 83.31 273 PRO A CA 1
ATOM 2071 C C . PRO A 1 273 ? -5.230 24.940 -7.820 1.00 83.31 273 PRO A C 1
ATOM 2073 O O . PRO A 1 273 ? -5.876 24.697 -8.834 1.00 83.31 273 PRO A O 1
ATOM 2076 N N . ASP A 1 274 ? -4.032 25.529 -7.866 1.00 83.62 274 ASP A N 1
ATOM 2077 C CA . ASP A 1 274 ? -3.329 25.908 -9.099 1.00 83.62 274 ASP A CA 1
ATOM 2078 C C . ASP A 1 274 ? -2.488 24.765 -9.712 1.00 83.62 274 ASP A C 1
ATOM 2080 O O . ASP A 1 274 ? -1.804 24.957 -10.717 1.00 83.62 274 ASP A O 1
ATOM 2084 N N . GLY A 1 275 ? -2.532 23.570 -9.117 1.00 80.81 275 GLY A N 1
ATOM 2085 C CA . GLY A 1 275 ? -1.812 22.381 -9.565 1.00 80.81 275 GLY A CA 1
ATOM 2086 C C . GLY A 1 275 ? -0.361 22.284 -9.088 1.00 80.81 275 GLY A C 1
ATOM 2087 O O . GLY A 1 275 ? 0.297 21.286 -9.399 1.00 80.81 275 GLY A O 1
ATOM 2088 N N . ARG A 1 276 ? 0.156 23.268 -8.336 1.00 87.19 276 ARG A N 1
ATOM 2089 C CA . ARG A 1 276 ? 1.459 23.143 -7.663 1.00 87.19 276 ARG A CA 1
ATOM 2090 C C . ARG A 1 276 ? 1.385 22.127 -6.525 1.00 87.19 276 ARG A C 1
ATOM 2092 O O . ARG A 1 276 ? 0.318 21.854 -5.983 1.00 87.19 276 ARG A O 1
ATOM 2099 N N . ILE A 1 277 ? 2.541 21.585 -6.154 1.00 87.56 277 ILE A N 1
ATOM 2100 C CA . ILE A 1 277 ? 2.671 20.599 -5.080 1.00 87.56 277 ILE A CA 1
ATOM 2101 C C . ILE A 1 277 ? 3.388 21.250 -3.903 1.00 87.56 277 ILE A C 1
ATOM 2103 O O . ILE A 1 277 ? 4.518 21.715 -4.041 1.00 87.56 277 ILE A O 1
ATOM 2107 N N . GLU A 1 278 ? 2.732 21.256 -2.746 1.00 92.75 278 GLU A N 1
ATOM 2108 C CA . GLU A 1 278 ? 3.397 21.460 -1.467 1.00 92.75 278 GLU A CA 1
ATOM 2109 C C . GLU A 1 278 ? 4.020 20.123 -1.037 1.00 92.75 278 GLU A C 1
ATOM 2111 O O . GLU A 1 278 ? 3.325 19.162 -0.690 1.00 92.75 278 GLU A O 1
ATOM 2116 N N . GLU A 1 279 ? 5.349 20.066 -1.095 1.00 91.38 279 GLU A N 1
ATOM 2117 C CA . GLU A 1 279 ? 6.146 18.892 -0.733 1.00 91.38 279 GLU A CA 1
ATOM 2118 C C . GLU A 1 279 ? 6.018 18.568 0.763 1.00 91.38 279 GLU A C 1
ATOM 2120 O O . GLU A 1 279 ? 5.981 19.466 1.610 1.00 91.38 279 GLU A O 1
ATOM 2125 N N . GLY A 1 280 ? 6.031 17.278 1.108 1.00 91.69 280 GLY A N 1
ATOM 2126 C CA . GLY A 1 280 ? 5.814 16.816 2.482 1.00 91.69 280 GLY A CA 1
ATOM 2127 C C . GLY A 1 280 ? 6.776 17.386 3.515 1.00 91.69 280 GLY A C 1
ATOM 2128 O O . GLY A 1 280 ? 6.357 17.749 4.612 1.00 91.69 280 GLY A O 1
ATOM 2129 N N . SER A 1 281 ? 8.048 17.557 3.158 1.00 92.19 281 SER A N 1
ATOM 2130 C CA . SER A 1 281 ? 9.034 18.173 4.051 1.00 92.19 281 SER A CA 1
ATOM 2131 C C . SER A 1 281 ? 8.678 19.617 4.413 1.00 92.19 281 SER A C 1
ATOM 2133 O O . SER A 1 281 ? 8.875 20.020 5.556 1.00 92.19 281 SER A O 1
ATOM 2135 N N . SER A 1 282 ? 8.111 20.378 3.472 1.00 94.62 282 SER A N 1
ATOM 2136 C CA . SER A 1 282 ? 7.634 21.745 3.705 1.00 94.62 282 SER A CA 1
ATOM 2137 C C . SER A 1 282 ? 6.285 21.769 4.426 1.00 94.62 282 SER A C 1
ATOM 2139 O O . SER A 1 282 ? 6.070 22.594 5.317 1.00 94.62 282 SER A O 1
ATOM 2141 N N . TYR A 1 283 ? 5.376 20.861 4.061 1.00 95.31 283 TYR A N 1
ATOM 2142 C CA . TYR A 1 283 ? 4.034 20.778 4.629 1.00 95.31 283 TYR A CA 1
ATOM 2143 C C . TYR A 1 283 ? 4.051 20.348 6.101 1.00 95.31 283 TYR A C 1
ATOM 2145 O O . TYR A 1 283 ? 3.504 21.035 6.962 1.00 95.31 283 TYR A O 1
ATOM 2153 N N . PHE A 1 284 ? 4.720 19.235 6.413 1.00 94.56 284 PHE A N 1
ATOM 2154 C CA . PHE A 1 284 ? 4.724 18.647 7.755 1.00 94.56 284 PHE A CA 1
ATOM 2155 C C . PHE A 1 284 ? 5.661 19.359 8.739 1.00 94.56 284 PHE A C 1
ATOM 2157 O O . PHE A 1 284 ? 5.553 19.118 9.942 1.00 94.56 284 PHE A O 1
ATOM 2164 N N . ALA A 1 285 ? 6.512 20.277 8.262 1.00 95.31 285 ALA A N 1
ATOM 2165 C CA . ALA A 1 285 ? 7.247 21.216 9.111 1.00 95.31 285 ALA A CA 1
ATOM 2166 C C . ALA A 1 285 ? 6.349 22.309 9.725 1.00 95.31 285 ALA A C 1
ATOM 2168 O O . ALA A 1 285 ? 6.751 22.948 10.696 1.00 95.31 285 ALA A O 1
ATOM 2169 N N . LYS A 1 286 ? 5.147 22.535 9.176 1.00 97.38 286 LYS A N 1
ATOM 2170 C CA . LYS A 1 286 ? 4.177 23.507 9.702 1.00 97.38 286 LYS A CA 1
ATOM 2171 C C . LYS A 1 286 ? 3.415 22.934 10.903 1.00 97.38 286 LYS A C 1
ATOM 2173 O O . LYS A 1 286 ? 3.259 21.715 11.033 1.00 97.38 286 LYS A O 1
ATOM 2178 N N . ASP A 1 287 ? 2.899 23.825 11.744 1.00 97.94 287 ASP A N 1
ATOM 2179 C CA . ASP A 1 287 ? 1.950 23.501 12.812 1.00 97.94 287 ASP A CA 1
ATOM 2180 C C . ASP A 1 287 ? 0.534 23.219 12.261 1.00 97.94 287 ASP A C 1
ATOM 2182 O O . ASP A 1 287 ? 0.305 23.223 11.050 1.00 97.94 287 ASP A O 1
ATOM 2186 N N . ASP A 1 288 ? -0.436 22.937 13.140 1.00 97.25 288 ASP A N 1
ATOM 2187 C CA . ASP A 1 288 ? -1.815 22.614 12.730 1.00 97.25 288 ASP A CA 1
ATOM 2188 C C . ASP A 1 288 ? -2.447 23.742 11.899 1.00 97.25 288 ASP A C 1
ATOM 2190 O O . ASP A 1 288 ? -3.017 23.475 10.838 1.00 97.25 288 ASP A O 1
ATOM 2194 N N . ALA A 1 289 ? -2.295 24.997 12.335 1.00 98.00 289 ALA A N 1
ATOM 2195 C CA . ALA A 1 289 ? -2.850 26.154 11.642 1.00 98.00 289 ALA A CA 1
ATOM 2196 C C . ALA A 1 289 ? -2.231 26.323 10.247 1.00 98.00 289 ALA A C 1
ATOM 2198 O O . ALA A 1 289 ? -2.958 26.481 9.264 1.00 98.00 289 ALA A O 1
ATOM 2199 N N . GLY A 1 290 ? -0.904 26.216 10.135 1.00 97.88 290 GLY A N 1
ATOM 2200 C CA . GLY A 1 290 ? -0.191 26.317 8.866 1.00 97.88 290 GLY A CA 1
ATOM 2201 C C . GLY A 1 290 ? -0.540 25.191 7.893 1.00 97.88 290 GLY A C 1
ATOM 2202 O O . GLY A 1 290 ? -0.738 25.450 6.707 1.00 97.88 290 GLY A O 1
ATOM 2203 N N . ARG A 1 291 ? -0.685 23.950 8.374 1.00 97.19 291 ARG A N 1
ATOM 2204 C CA . ARG A 1 291 ? -1.129 22.815 7.544 1.00 97.19 291 ARG A CA 1
ATOM 2205 C C . ARG A 1 291 ? -2.546 23.025 7.014 1.00 97.19 291 ARG A C 1
ATOM 2207 O O . ARG A 1 291 ? -2.795 22.848 5.824 1.00 97.19 291 ARG A O 1
ATOM 2214 N N . ARG A 1 292 ? -3.473 23.459 7.875 1.00 95.62 292 ARG A N 1
ATOM 2215 C CA . ARG A 1 292 ? -4.865 23.744 7.485 1.00 95.62 292 ARG A CA 1
ATOM 2216 C C . ARG A 1 292 ? -4.981 24.906 6.506 1.00 95.62 292 ARG A C 1
ATOM 2218 O O . ARG A 1 292 ? -5.839 24.851 5.633 1.00 95.62 292 ARG A O 1
ATOM 2225 N N . ALA A 1 293 ? -4.124 25.919 6.631 1.00 95.75 293 ALA A N 1
ATOM 2226 C CA . ALA A 1 293 ? -4.087 27.049 5.708 1.00 95.75 293 ALA A CA 1
ATOM 2227 C C . ALA A 1 293 ? -3.666 26.638 4.286 1.00 95.75 293 ALA A C 1
ATOM 2229 O O . ALA A 1 293 ? -4.145 27.223 3.319 1.00 95.75 293 ALA A O 1
ATOM 2230 N N . VAL A 1 294 ? -2.802 25.625 4.154 1.00 94.38 294 VAL A N 1
ATOM 2231 C CA . VAL A 1 294 ? -2.437 25.045 2.850 1.00 94.38 294 VAL A CA 1
ATOM 2232 C C . VAL A 1 294 ? -3.562 24.165 2.294 1.00 94.38 294 VAL A C 1
ATOM 2234 O O . VAL A 1 294 ? -3.850 24.208 1.101 1.00 94.38 294 VAL A O 1
ATOM 2237 N N . GLY A 1 295 ? -4.194 23.367 3.157 1.00 93.19 295 GLY A N 1
ATOM 2238 C CA . GLY A 1 295 ? -5.207 22.378 2.789 1.00 93.19 295 GLY A CA 1
ATOM 2239 C C . GLY A 1 295 ? -4.864 20.995 3.335 1.00 93.19 295 GLY A C 1
ATOM 2240 O O . GLY A 1 295 ? -3.744 20.753 3.781 1.00 93.19 295 GLY A O 1
ATOM 2241 N N . LEU A 1 296 ? -5.835 20.080 3.343 1.00 91.75 296 LEU A N 1
ATOM 2242 C CA . LEU A 1 296 ? -5.608 18.712 3.816 1.00 91.75 296 LEU A CA 1
ATOM 2243 C C . LEU A 1 296 ? -4.955 17.856 2.721 1.00 91.75 296 LEU A C 1
ATOM 2245 O O . LEU A 1 296 ? -5.312 18.011 1.549 1.00 91.75 296 LEU A O 1
ATOM 2249 N N . PRO A 1 297 ? -4.038 16.937 3.075 1.00 90.88 297 PRO A N 1
ATOM 2250 C CA . PRO A 1 297 ? -3.507 15.989 2.114 1.00 90.88 297 PRO A CA 1
ATOM 2251 C C . PRO A 1 297 ? -4.604 15.053 1.628 1.00 90.88 297 PRO A C 1
ATOM 2253 O O . PRO A 1 297 ? -5.600 14.803 2.307 1.00 90.88 297 PRO A O 1
ATOM 2256 N N . TYR A 1 298 ? -4.399 14.518 0.435 1.00 87.44 298 TYR A N 1
ATOM 2257 C CA . TYR A 1 298 ? -5.350 13.605 -0.170 1.00 87.44 298 TYR A CA 1
ATOM 2258 C C . TYR A 1 298 ? -5.452 12.284 0.596 1.00 87.44 298 TYR A C 1
ATOM 2260 O O . TYR A 1 298 ? -4.441 11.695 0.980 1.00 87.44 298 TYR A O 1
ATOM 2268 N N . GLU A 1 299 ? -6.679 11.798 0.756 1.00 89.12 299 GLU A N 1
ATOM 2269 C CA . GLU A 1 299 ? -6.994 10.513 1.374 1.00 89.12 299 GLU A CA 1
ATOM 2270 C C . GLU A 1 299 ? -7.343 9.489 0.289 1.00 89.12 299 GLU A C 1
ATOM 2272 O O . GLU A 1 299 ? -8.298 9.674 -0.473 1.00 89.12 299 GLU A O 1
ATOM 2277 N N . ASP A 1 300 ? -6.624 8.368 0.247 1.00 88.94 300 ASP A N 1
ATOM 2278 C CA . ASP A 1 300 ? -7.057 7.226 -0.548 1.00 88.94 300 ASP A CA 1
ATOM 2279 C C . ASP A 1 300 ? -8.128 6.444 0.217 1.00 88.94 300 ASP A C 1
ATOM 2281 O O . ASP A 1 300 ? -7.874 5.785 1.223 1.00 88.94 3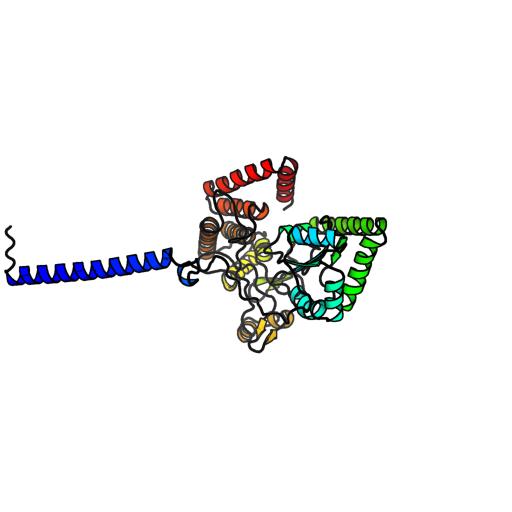00 ASP A O 1
ATOM 2285 N N . ARG A 1 301 ? -9.366 6.545 -0.262 1.00 90.25 301 ARG A N 1
ATOM 2286 C CA . ARG A 1 301 ? -10.554 5.982 0.390 1.00 90.25 301 ARG A CA 1
ATOM 2287 C C . ARG A 1 301 ? -10.884 4.569 -0.092 1.00 90.25 301 ARG A C 1
ATOM 2289 O O . ARG A 1 301 ? -11.972 4.078 0.217 1.00 90.25 301 ARG A O 1
ATOM 2296 N N . ARG A 1 302 ? -9.998 3.930 -0.866 1.00 88.12 302 ARG A N 1
ATOM 2297 C CA . ARG A 1 302 ? -10.132 2.510 -1.215 1.00 88.12 302 ARG A CA 1
ATOM 2298 C C . ARG A 1 302 ? -10.058 1.662 0.051 1.00 88.12 302 ARG A C 1
ATOM 2300 O O . ARG A 1 302 ? -9.270 1.921 0.954 1.00 88.12 302 ARG A O 1
ATOM 2307 N N . LEU A 1 303 ? -10.919 0.650 0.109 1.00 88.81 303 LEU A N 1
ATOM 2308 C CA . LEU A 1 303 ? -11.063 -0.232 1.261 1.00 88.81 303 LEU A CA 1
ATOM 2309 C C . LEU A 1 303 ? -10.522 -1.612 0.917 1.00 88.81 303 LEU A C 1
ATOM 2311 O O . LEU A 1 303 ? -11.076 -2.296 0.058 1.00 88.81 303 LEU A O 1
ATOM 2315 N N . PHE A 1 304 ? -9.476 -2.016 1.633 1.00 91.94 304 PHE A N 1
ATOM 2316 C CA . PHE A 1 304 ? -8.875 -3.338 1.513 1.00 91.94 304 PHE A CA 1
ATOM 2317 C C . PHE A 1 304 ? -9.176 -4.150 2.771 1.00 91.94 304 PHE A C 1
ATOM 2319 O O . PHE A 1 304 ? -8.796 -3.752 3.873 1.00 91.94 304 PHE A O 1
ATOM 2326 N N . SER A 1 305 ? -9.878 -5.275 2.619 1.00 94.75 305 SER A N 1
ATOM 2327 C CA . SER A 1 305 ? -10.436 -6.047 3.736 1.00 94.75 305 SER A CA 1
ATOM 2328 C C . SER A 1 305 ? -9.399 -6.429 4.791 1.00 94.75 305 SER A C 1
ATOM 2330 O O . SER A 1 305 ? -9.721 -6.367 5.972 1.00 94.75 305 SER A O 1
ATOM 2332 N N . GLY A 1 306 ? -8.169 -6.777 4.391 1.00 94.50 306 GLY A N 1
ATOM 2333 C CA . GLY A 1 306 ? -7.077 -7.104 5.311 1.00 94.50 306 GLY A CA 1
ATOM 2334 C C . GLY A 1 306 ? -6.696 -5.929 6.217 1.00 94.50 306 GLY A C 1
ATOM 2335 O O . GLY A 1 306 ? -7.039 -5.962 7.399 1.00 94.50 306 GLY A O 1
ATOM 2336 N N . PRO A 1 307 ? -6.075 -4.859 5.680 1.00 94.88 307 PRO A N 1
ATOM 2337 C CA . PRO A 1 307 ? -5.673 -3.690 6.468 1.00 94.88 307 PRO A CA 1
ATOM 2338 C C . PRO A 1 307 ? -6.816 -3.057 7.276 1.00 94.88 307 PRO A C 1
ATOM 2340 O O . PRO A 1 307 ? -6.628 -2.639 8.419 1.00 94.88 307 PRO A O 1
ATOM 2343 N N . VAL A 1 308 ? -8.027 -3.021 6.711 1.00 96.56 308 VAL A N 1
ATOM 2344 C CA . VAL A 1 308 ? -9.216 -2.480 7.384 1.00 96.56 308 VAL A CA 1
ATOM 2345 C C . VAL A 1 308 ? -9.649 -3.369 8.558 1.00 96.56 308 VAL A C 1
ATOM 2347 O O . VAL A 1 308 ? -9.982 -2.844 9.625 1.00 96.56 308 VAL A O 1
ATOM 2350 N N . ALA A 1 309 ? -9.623 -4.698 8.401 1.00 98.12 309 ALA A N 1
ATOM 2351 C CA . ALA A 1 309 ? -9.892 -5.631 9.495 1.00 98.12 309 ALA A CA 1
ATOM 2352 C C . ALA A 1 309 ? -8.800 -5.574 10.569 1.00 98.12 309 ALA A C 1
ATOM 2354 O O . ALA A 1 309 ? -9.121 -5.576 11.756 1.00 98.12 309 ALA A O 1
ATOM 2355 N N . ASP A 1 310 ? -7.530 -5.452 10.180 1.00 97.94 310 ASP A N 1
ATOM 2356 C CA . ASP A 1 310 ? -6.420 -5.342 11.128 1.00 97.94 310 ASP A CA 1
ATOM 2357 C C . ASP A 1 310 ? -6.509 -4.063 11.975 1.00 97.94 310 ASP A C 1
ATOM 2359 O O . ASP A 1 310 ? -6.290 -4.118 13.186 1.00 97.94 310 ASP A O 1
ATOM 2363 N N . MET A 1 311 ? -6.912 -2.927 11.391 1.00 98.44 311 MET A N 1
ATOM 2364 C CA . MET A 1 311 ? -7.181 -1.709 12.167 1.00 98.44 311 MET A CA 1
ATOM 2365 C C . MET A 1 311 ? -8.376 -1.889 13.107 1.00 98.44 311 MET A C 1
ATOM 2367 O O . MET A 1 311 ? -8.301 -1.512 14.277 1.00 98.44 311 MET A O 1
ATOM 2371 N N . ALA A 1 312 ? -9.463 -2.516 12.644 1.00 98.50 312 ALA A N 1
ATOM 2372 C CA . ALA A 1 312 ? -10.598 -2.821 13.512 1.00 98.50 312 ALA A CA 1
ATOM 2373 C C . ALA A 1 312 ? -10.181 -3.725 14.689 1.00 98.50 312 ALA A C 1
ATOM 2375 O O . ALA A 1 312 ? -10.555 -3.451 15.831 1.00 98.50 312 ALA A O 1
ATOM 2376 N N . ARG A 1 313 ? -9.352 -4.749 14.441 1.00 98.44 313 ARG A N 1
ATOM 2377 C CA . ARG A 1 313 ? -8.761 -5.602 15.483 1.00 98.44 313 ARG A CA 1
ATOM 2378 C C . ARG A 1 313 ? -7.937 -4.776 16.467 1.00 98.44 313 ARG A C 1
ATOM 2380 O O . ARG A 1 313 ? -8.156 -4.892 17.670 1.00 98.44 313 ARG A O 1
ATOM 2387 N N . ALA A 1 314 ? -7.029 -3.938 15.967 1.00 98.06 314 ALA A N 1
ATOM 2388 C CA . ALA A 1 314 ? -6.168 -3.100 16.796 1.00 98.06 314 ALA A CA 1
ATOM 2389 C C . ALA A 1 314 ? -6.984 -2.201 17.733 1.00 98.06 314 ALA A C 1
ATOM 2391 O O . ALA A 1 314 ? -6.743 -2.176 18.936 1.00 98.06 314 ALA A O 1
ATOM 2392 N N . VAL A 1 315 ? -8.017 -1.539 17.209 1.00 98.44 315 VAL A N 1
ATOM 2393 C CA . VAL A 1 315 ? -8.924 -0.694 17.998 1.00 98.44 315 VAL A CA 1
ATOM 2394 C C . VAL A 1 315 ? -9.695 -1.498 19.050 1.00 98.44 315 VAL A C 1
ATOM 2396 O O . VAL A 1 315 ? -9.849 -1.043 20.183 1.00 98.44 315 VAL A O 1
ATOM 2399 N N . LEU A 1 316 ? -10.197 -2.686 18.701 1.00 98.50 316 LEU A N 1
ATOM 2400 C CA . LEU A 1 316 ? -10.981 -3.517 19.621 1.00 98.50 316 LEU A CA 1
ATOM 2401 C C . LEU A 1 316 ? -10.142 -4.050 20.787 1.00 98.50 316 LEU A C 1
ATOM 2403 O O . LEU A 1 316 ? -10.621 -4.038 21.924 1.00 98.50 316 LEU A O 1
ATOM 2407 N N . LEU A 1 317 ? -8.907 -4.471 20.504 1.00 96.69 317 LEU A N 1
ATOM 2408 C CA . LEU A 1 317 ? -7.961 -4.984 21.499 1.00 96.69 317 LEU A CA 1
ATOM 2409 C C . LEU A 1 317 ? -7.280 -3.876 22.312 1.00 96.69 317 LEU A C 1
ATOM 2411 O O . LEU A 1 317 ? -6.779 -4.143 23.398 1.00 96.69 317 LEU A O 1
ATOM 2415 N N . SER A 1 318 ? -7.263 -2.642 21.810 1.00 96.69 318 SER A N 1
ATOM 2416 C CA . SER A 1 318 ? -6.585 -1.530 22.470 1.00 96.69 318 SER A CA 1
ATOM 2417 C C . SER A 1 318 ? -7.250 -1.133 23.794 1.00 96.69 318 SER A C 1
ATOM 2419 O O . SER A 1 318 ? -8.470 -0.935 23.884 1.00 96.69 318 SER A O 1
ATOM 2421 N N . GLU A 1 319 ? -6.419 -0.945 24.818 1.00 95.44 319 GLU A N 1
ATOM 2422 C CA . GLU A 1 319 ? -6.812 -0.398 26.122 1.00 95.44 319 GLU A CA 1
ATOM 2423 C C . GLU A 1 319 ? -6.999 1.125 26.086 1.00 95.44 319 GLU A C 1
ATOM 2425 O O . GLU A 1 319 ? -7.754 1.677 26.883 1.00 95.44 319 GLU A O 1
ATOM 2430 N N . VAL A 1 320 ? -6.355 1.809 25.132 1.00 97.06 320 VAL A N 1
ATOM 2431 C CA . VAL A 1 320 ? -6.412 3.274 24.987 1.00 97.06 320 VAL A CA 1
ATOM 2432 C C . VAL A 1 320 ? -7.489 3.747 24.007 1.00 97.06 320 VAL A C 1
ATOM 2434 O O . VAL A 1 320 ? -7.733 4.951 23.907 1.00 97.06 320 VAL A O 1
ATOM 2437 N N . ALA A 1 321 ? -8.137 2.826 23.284 1.00 97.81 321 ALA A N 1
ATOM 2438 C CA . ALA A 1 321 ? -9.198 3.151 22.337 1.00 97.81 321 ALA A CA 1
ATOM 2439 C C . ALA A 1 321 ? -10.494 3.596 23.032 1.00 97.81 321 ALA A C 1
ATOM 2441 O O . ALA A 1 321 ? -10.973 2.959 23.974 1.00 97.81 321 ALA A O 1
ATOM 2442 N N . THR A 1 322 ? -11.117 4.652 22.509 1.00 98.19 322 THR A N 1
ATOM 2443 C CA . THR A 1 322 ? -12.376 5.187 23.047 1.00 98.19 322 THR A CA 1
ATOM 2444 C C . THR A 1 322 ? -13.573 4.278 22.720 1.00 98.19 322 THR A C 1
ATOM 2446 O O . THR A 1 322 ? -13.536 3.514 21.747 1.00 98.19 322 THR A O 1
ATOM 2449 N N . PRO A 1 323 ? -14.697 4.381 23.457 1.00 98.25 323 PRO A N 1
ATOM 2450 C CA . PRO A 1 323 ? -15.926 3.670 23.098 1.00 98.25 323 PRO A CA 1
ATOM 2451 C C . PRO A 1 323 ? -16.421 3.984 21.678 1.00 98.25 323 PRO A C 1
ATOM 2453 O O . PRO A 1 323 ? -16.907 3.089 20.986 1.00 98.25 323 PRO A O 1
ATOM 2456 N N . ALA A 1 324 ? -16.256 5.229 21.214 1.00 97.31 324 ALA A N 1
ATOM 2457 C CA . ALA A 1 324 ? -16.640 5.644 19.865 1.00 97.31 324 ALA A CA 1
ATOM 2458 C C . ALA A 1 324 ? -15.782 4.962 18.788 1.00 97.31 324 ALA A C 1
ATOM 2460 O O . ALA A 1 324 ? -16.326 4.427 17.818 1.00 97.31 324 ALA A O 1
ATOM 2461 N N . GLN A 1 325 ? -14.463 4.894 19.000 1.00 98.06 325 GLN A N 1
ATOM 2462 C CA . GLN A 1 325 ? -13.542 4.173 18.122 1.00 98.06 325 GLN A CA 1
ATOM 2463 C C . GLN A 1 325 ? -13.893 2.678 18.073 1.00 98.06 325 GLN A C 1
ATOM 2465 O O . GLN A 1 325 ? -14.014 2.108 16.987 1.00 98.06 325 GLN A O 1
ATOM 2470 N N . LYS A 1 326 ? -14.160 2.044 19.225 1.00 98.44 326 LYS A N 1
ATOM 2471 C CA . LYS A 1 326 ? -14.578 0.629 19.284 1.00 98.44 326 LYS A CA 1
ATOM 2472 C C . LYS A 1 326 ? -15.919 0.384 18.590 1.00 98.44 326 LYS A C 1
ATOM 2474 O O . LYS A 1 326 ? -16.074 -0.617 17.891 1.00 98.44 326 LYS A O 1
ATOM 2479 N N . ALA A 1 327 ? -16.881 1.296 18.731 1.00 97.75 327 ALA A N 1
ATOM 2480 C CA . ALA A 1 327 ? -18.147 1.224 18.005 1.00 97.75 327 ALA A CA 1
ATOM 2481 C C . ALA A 1 327 ? -17.937 1.339 16.487 1.00 97.75 327 ALA A C 1
ATOM 2483 O O . ALA A 1 327 ? -18.572 0.611 15.722 1.00 97.75 327 ALA A O 1
ATOM 2484 N N . HIS A 1 328 ? -17.017 2.202 16.044 1.00 98.06 328 HIS A N 1
ATOM 2485 C CA . HIS A 1 328 ? -16.646 2.305 14.634 1.00 98.06 328 HIS A CA 1
ATOM 2486 C C . HIS A 1 328 ? -15.995 1.029 14.109 1.00 98.06 328 HIS A C 1
ATOM 2488 O O . HIS A 1 328 ? -16.419 0.528 13.074 1.00 98.06 328 HIS A O 1
ATOM 2494 N N . ALA A 1 329 ? -15.054 0.444 14.851 1.00 98.44 329 ALA A N 1
ATOM 2495 C CA . ALA A 1 329 ? -14.427 -0.825 14.485 1.00 98.44 329 ALA A CA 1
ATOM 2496 C C . ALA A 1 329 ? -15.463 -1.947 14.282 1.00 98.44 329 ALA A C 1
ATOM 2498 O O . ALA A 1 329 ? -15.382 -2.694 13.311 1.00 98.44 329 ALA A O 1
ATOM 2499 N N . ARG A 1 330 ? -16.498 -2.028 15.131 1.00 98.25 330 ARG A N 1
ATOM 2500 C CA . ARG A 1 330 ? -17.597 -2.998 14.950 1.00 98.25 330 ARG A CA 1
ATOM 2501 C C . ARG A 1 330 ? -18.398 -2.744 13.671 1.00 98.25 330 ARG A C 1
ATOM 2503 O O . ARG A 1 330 ? -18.648 -3.694 12.932 1.00 98.25 330 ARG A O 1
ATOM 2510 N N . ARG A 1 331 ? -18.740 -1.483 13.375 1.00 97.38 331 ARG A N 1
ATOM 2511 C CA . ARG A 1 331 ? -19.407 -1.110 12.111 1.00 97.38 331 ARG A CA 1
ATOM 2512 C C . ARG A 1 331 ? -18.547 -1.441 10.895 1.00 97.38 331 ARG A C 1
ATOM 2514 O O . ARG A 1 331 ? -19.064 -1.943 9.906 1.00 97.38 331 ARG A O 1
ATOM 2521 N N . THR A 1 332 ? -17.237 -1.226 10.985 1.00 97.75 332 THR A N 1
ATOM 2522 C CA . THR A 1 332 ? -16.277 -1.613 9.947 1.00 97.75 332 THR A CA 1
ATOM 2523 C C . THR A 1 332 ? -16.320 -3.115 9.662 1.00 97.75 332 THR A C 1
ATOM 2525 O O . THR A 1 332 ? -16.340 -3.513 8.500 1.00 97.75 332 THR A O 1
ATOM 2528 N N . LEU A 1 333 ? -16.393 -3.963 10.692 1.00 98.19 333 LEU A N 1
ATOM 2529 C CA . LEU A 1 333 ? -16.530 -5.410 10.492 1.00 98.19 333 LEU A CA 1
ATOM 2530 C C . LEU A 1 333 ? -17.884 -5.789 9.891 1.00 98.19 333 LEU A C 1
ATOM 2532 O O . LEU A 1 333 ? -17.945 -6.661 9.031 1.00 98.19 333 LEU A O 1
ATOM 2536 N N . ASP A 1 334 ? -18.964 -5.110 10.279 1.00 96.62 334 ASP A N 1
ATOM 2537 C CA . ASP A 1 334 ? -20.273 -5.313 9.649 1.00 96.62 334 ASP A CA 1
ATOM 2538 C C . ASP A 1 334 ? -20.281 -4.899 8.173 1.00 96.62 334 ASP A C 1
ATOM 2540 O O . ASP A 1 334 ? -20.886 -5.590 7.350 1.00 96.62 334 ASP A O 1
ATOM 2544 N N . PHE A 1 335 ? -19.541 -3.849 7.815 1.00 93.50 335 PHE A N 1
ATOM 2545 C CA . PHE A 1 335 ? -19.313 -3.463 6.427 1.00 93.50 335 PHE A CA 1
ATOM 2546 C C . PHE A 1 335 ? -18.557 -4.553 5.652 1.00 93.50 335 PHE A C 1
ATOM 2548 O O . PHE A 1 335 ? -19.053 -5.023 4.626 1.00 93.50 335 PHE A O 1
ATOM 2555 N N . ILE A 1 336 ? -17.399 -5.008 6.152 1.00 95.25 336 ILE A N 1
ATOM 2556 C CA . ILE A 1 336 ? -16.627 -6.087 5.509 1.00 95.25 336 ILE A CA 1
ATOM 2557 C C . ILE A 1 336 ? -17.514 -7.319 5.325 1.00 95.25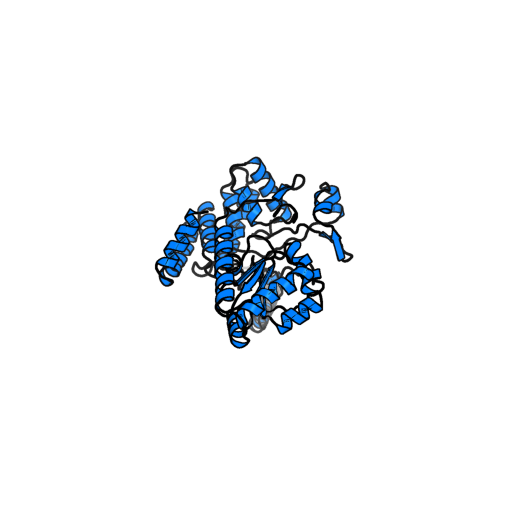 336 ILE A C 1
ATOM 2559 O O . ILE A 1 336 ? -17.580 -7.875 4.231 1.00 95.25 336 ILE A O 1
ATOM 2563 N N . TRP A 1 337 ? -18.235 -7.718 6.371 1.00 96.19 337 TRP A N 1
ATOM 2564 C CA . TRP A 1 337 ? -19.098 -8.891 6.338 1.00 96.19 337 TRP A CA 1
ATOM 2565 C C . TRP A 1 337 ? -20.202 -8.785 5.282 1.00 96.19 337 TRP A C 1
ATOM 2567 O O . TRP A 1 337 ? -20.469 -9.739 4.557 1.00 96.19 337 TRP A O 1
ATOM 2577 N N . THR A 1 338 ? -20.832 -7.617 5.174 1.00 93.56 338 THR A N 1
ATOM 2578 C CA . THR A 1 338 ? -21.964 -7.395 4.265 1.00 93.56 338 THR A CA 1
ATOM 2579 C C . THR A 1 338 ? -21.526 -7.310 2.803 1.00 93.56 338 THR A C 1
ATOM 2581 O O . THR A 1 338 ? -22.213 -7.830 1.919 1.00 93.56 338 THR A O 1
ATOM 2584 N N . HIS A 1 339 ? -20.388 -6.665 2.539 1.00 90.06 339 HIS A N 1
ATOM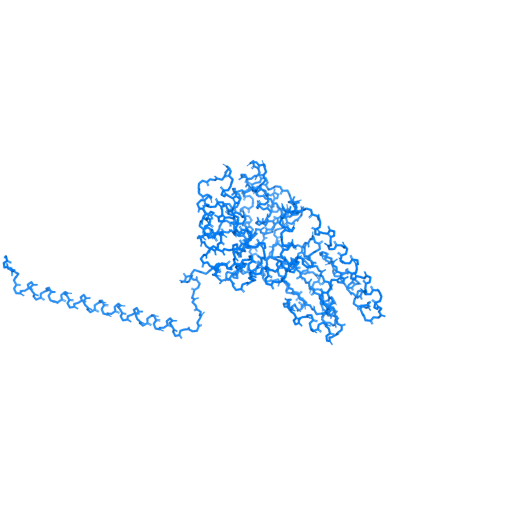 2585 C CA . HIS A 1 339 ? -19.980 -6.298 1.181 1.00 90.06 339 HIS A CA 1
ATOM 2586 C C . HIS A 1 339 ? -18.864 -7.175 0.614 1.00 90.06 339 HIS A C 1
ATOM 2588 O O . HIS A 1 339 ? -18.845 -7.434 -0.587 1.00 90.06 339 HIS A O 1
ATOM 2594 N N . LEU A 1 340 ? -17.953 -7.656 1.459 1.00 93.00 340 LEU A N 1
ATOM 2595 C CA . LEU A 1 340 ? -16.721 -8.322 1.033 1.00 93.00 340 LEU A CA 1
ATOM 2596 C C . LEU A 1 340 ? -16.679 -9.810 1.395 1.00 93.00 340 LEU A C 1
ATOM 2598 O O . LEU A 1 340 ? -15.801 -10.518 0.900 1.00 93.00 340 LEU A O 1
ATOM 2602 N N . VAL A 1 341 ? -17.627 -10.307 2.199 1.00 95.31 341 VAL A N 1
ATOM 2603 C CA . VAL A 1 341 ? -17.731 -11.731 2.548 1.00 95.31 341 VAL A CA 1
ATOM 2604 C C . VAL A 1 341 ? -18.914 -12.390 1.841 1.00 95.31 341 VAL A C 1
ATOM 2606 O O . VAL A 1 341 ? -20.070 -12.015 2.027 1.00 95.31 341 VAL A O 1
ATOM 2609 N N . ARG A 1 342 ? -18.647 -13.434 1.048 1.00 94.31 342 ARG A N 1
ATOM 2610 C CA . ARG A 1 342 ? -19.678 -14.251 0.382 1.00 94.31 342 ARG A CA 1
ATOM 2611 C C . ARG A 1 342 ? -19.380 -15.731 0.573 1.00 94.31 342 ARG A C 1
ATOM 2613 O O . ARG A 1 342 ? -18.348 -16.221 0.134 1.00 94.31 342 ARG A O 1
ATOM 2620 N N . GLY A 1 343 ? -20.267 -16.459 1.255 1.00 92.00 343 GLY A N 1
ATOM 2621 C CA . GLY A 1 343 ? -20.073 -17.894 1.513 1.00 92.00 343 GLY A CA 1
ATOM 2622 C C . GLY A 1 343 ? -18.786 -18.216 2.290 1.00 92.00 343 GLY A C 1
ATOM 2623 O O . GLY A 1 343 ? -18.157 -19.239 2.037 1.00 92.00 343 GLY A O 1
ATOM 2624 N N . GLY A 1 344 ? -18.357 -17.321 3.187 1.00 92.31 344 GLY A N 1
ATOM 2625 C CA . GLY A 1 344 ? -17.097 -17.438 3.931 1.00 92.31 344 GLY A CA 1
ATOM 2626 C C . GLY A 1 344 ? -15.842 -17.037 3.149 1.00 92.31 344 GLY A C 1
ATOM 2627 O O . GLY A 1 344 ? -14.765 -17.027 3.725 1.00 92.31 344 GLY A O 1
ATOM 2628 N N . ARG A 1 345 ? -15.949 -16.689 1.861 1.00 93.00 345 ARG A N 1
ATOM 2629 C CA . ARG A 1 345 ? -14.840 -16.127 1.080 1.00 93.00 345 ARG A CA 1
ATOM 2630 C C . ARG A 1 345 ? -14.776 -14.622 1.303 1.00 93.00 345 ARG A C 1
ATOM 2632 O O . ARG A 1 345 ? -15.766 -13.935 1.060 1.00 93.00 345 ARG A O 1
ATOM 2639 N N . VAL A 1 346 ? -13.609 -14.133 1.705 1.00 95.12 346 VAL A N 1
ATOM 2640 C CA . VAL A 1 346 ? -13.259 -12.713 1.779 1.00 95.12 346 VAL A CA 1
ATOM 2641 C C . VAL A 1 346 ? -12.686 -12.253 0.438 1.00 95.12 346 VAL A C 1
ATOM 2643 O O . VAL A 1 346 ? -11.771 -12.874 -0.118 1.00 95.12 346 VAL A O 1
ATOM 2646 N N . SER A 1 347 ? -13.234 -11.149 -0.056 1.00 94.12 347 SER A N 1
ATOM 2647 C CA . SER A 1 347 ? -12.744 -10.389 -1.207 1.00 94.12 347 SER A CA 1
ATOM 2648 C C . SER A 1 347 ? -11.917 -9.217 -0.692 1.00 94.12 347 SER A C 1
ATOM 2650 O O . SER A 1 347 ? -12.343 -8.544 0.247 1.00 94.12 347 SER A O 1
ATOM 2652 N N . ARG A 1 348 ? -10.771 -8.936 -1.313 1.00 91.94 348 ARG A N 1
ATOM 2653 C CA . ARG A 1 348 ? -9.900 -7.822 -0.922 1.00 91.94 348 ARG A CA 1
ATOM 2654 C C . ARG A 1 348 ? -10.623 -6.481 -1.022 1.00 91.94 348 ARG A C 1
ATOM 2656 O O . ARG A 1 348 ? -10.527 -5.660 -0.122 1.00 91.94 348 ARG A O 1
ATOM 2663 N N . PHE A 1 349 ? -11.366 -6.291 -2.105 1.00 90.88 349 PHE A N 1
ATOM 2664 C CA . PHE A 1 349 ? -12.289 -5.184 -2.346 1.00 90.88 349 PHE A CA 1
ATOM 2665 C C . PHE A 1 349 ? -13.383 -5.664 -3.311 1.00 90.88 349 PHE A C 1
ATOM 2667 O O . PHE A 1 349 ? -13.303 -6.773 -3.849 1.00 90.88 349 PHE A O 1
ATOM 2674 N N . GLU A 1 350 ? -14.417 -4.858 -3.540 1.00 82.38 350 GLU A N 1
ATOM 2675 C CA . GLU A 1 350 ? -15.519 -5.238 -4.428 1.00 82.38 350 GLU A CA 1
ATOM 2676 C C . GLU A 1 350 ? -15.048 -5.415 -5.883 1.00 82.38 350 GLU A C 1
ATOM 2678 O O . GLU A 1 350 ? -14.510 -4.494 -6.496 1.00 82.38 350 GLU A O 1
ATOM 2683 N N . GLY A 1 351 ? -15.231 -6.621 -6.432 1.00 80.75 351 GLY A N 1
ATOM 2684 C CA . GLY A 1 351 ? -14.719 -6.997 -7.757 1.00 80.75 351 GLY A CA 1
ATOM 2685 C C . GLY A 1 351 ? -13.207 -7.263 -7.807 1.00 80.75 351 GLY A C 1
ATOM 2686 O O . GLY A 1 351 ? -12.664 -7.441 -8.895 1.00 80.75 351 GLY A O 1
ATOM 2687 N N . GLY A 1 352 ? -12.533 -7.279 -6.654 1.00 81.50 352 GLY A N 1
ATOM 2688 C CA . GLY A 1 352 ? -11.096 -7.507 -6.534 1.00 81.50 352 GLY A CA 1
ATOM 2689 C C . GLY A 1 352 ? -10.693 -8.971 -6.349 1.00 81.50 352 GLY A C 1
ATOM 2690 O O . GLY A 1 352 ? -11.472 -9.906 -6.552 1.00 81.50 352 GLY A O 1
ATOM 2691 N N . MET A 1 353 ? -9.437 -9.163 -5.933 1.00 84.12 353 MET A N 1
ATOM 2692 C CA . MET A 1 353 ? -8.885 -10.477 -5.598 1.00 84.12 353 MET A CA 1
ATOM 2693 C C . MET A 1 353 ? -9.696 -11.157 -4.489 1.00 84.12 353 MET A C 1
ATOM 2695 O O . MET A 1 353 ? -10.065 -10.532 -3.499 1.00 84.12 353 MET A O 1
ATOM 2699 N N . ASN A 1 354 ? -9.910 -12.461 -4.636 1.00 86.69 354 ASN A N 1
ATOM 2700 C CA . ASN A 1 354 ? -10.607 -13.301 -3.668 1.00 86.69 354 ASN A CA 1
ATOM 2701 C C . ASN A 1 354 ? -9.655 -14.307 -3.030 1.00 86.69 354 ASN A C 1
ATOM 2703 O O . ASN A 1 354 ? -8.673 -14.699 -3.656 1.00 86.69 354 ASN A O 1
ATOM 2707 N N . ASP A 1 355 ? -9.992 -14.784 -1.829 1.00 84.56 355 ASP A N 1
ATOM 2708 C CA . ASP A 1 355 ? -9.263 -15.887 -1.184 1.00 84.56 355 ASP A CA 1
ATOM 2709 C C . ASP A 1 355 ? -7.766 -15.579 -0.940 1.00 84.56 355 ASP A C 1
ATOM 2711 O O . ASP A 1 355 ? -6.958 -16.493 -0.776 1.00 84.56 355 ASP A O 1
ATOM 2715 N N . TRP A 1 356 ? -7.394 -14.290 -0.845 1.00 87.75 356 TRP A N 1
ATOM 2716 C CA . TRP A 1 356 ? -6.046 -13.891 -0.436 1.00 87.75 356 TRP A CA 1
ATOM 2717 C C . TRP A 1 356 ? -5.806 -14.292 1.027 1.00 87.75 356 TRP A C 1
ATOM 2719 O O . TRP A 1 356 ? -6.517 -13.797 1.909 1.00 87.75 356 TRP A O 1
ATOM 2729 N N . PRO A 1 357 ? -4.813 -15.155 1.328 1.00 87.25 357 PRO A N 1
ATOM 2730 C CA . PRO A 1 357 ? -4.693 -15.747 2.658 1.00 87.25 357 PRO A CA 1
ATOM 2731 C C . PRO A 1 357 ? -4.530 -14.746 3.802 1.00 87.25 357 PRO A C 1
ATOM 2733 O O . PRO A 1 357 ? -5.009 -15.007 4.903 1.00 87.25 357 PRO A O 1
ATOM 2736 N N . ALA A 1 358 ? -3.857 -13.618 3.555 1.00 87.25 358 ALA A N 1
ATOM 2737 C CA . ALA A 1 358 ? -3.653 -12.604 4.583 1.00 87.25 358 ALA A CA 1
ATOM 2738 C C . ALA A 1 358 ? -4.964 -11.888 4.935 1.00 87.25 358 ALA A C 1
ATOM 2740 O O . ALA A 1 358 ? -5.285 -11.773 6.110 1.00 87.25 358 ALA A O 1
ATOM 2741 N N . ASP A 1 359 ? -5.753 -11.494 3.931 1.00 93.31 359 ASP A N 1
ATOM 2742 C CA . ASP A 1 359 ? -7.000 -10.747 4.146 1.00 93.31 359 ASP A CA 1
ATOM 2743 C C . ASP A 1 359 ? -8.016 -11.568 4.940 1.00 93.31 359 ASP A C 1
ATOM 2745 O O . ASP A 1 359 ? -8.716 -11.068 5.817 1.00 93.31 359 ASP A O 1
ATOM 2749 N N . GLN A 1 360 ? -8.070 -12.860 4.650 1.00 93.62 360 GLN A N 1
ATOM 2750 C CA . GLN A 1 360 ? -8.935 -13.790 5.350 1.00 93.62 360 GLN A CA 1
ATOM 2751 C C . GLN A 1 360 ? -8.512 -13.969 6.814 1.00 93.62 360 GLN A C 1
ATOM 2753 O O . GLN A 1 360 ? -9.367 -14.005 7.697 1.00 93.62 360 GLN A O 1
ATOM 2758 N N . TRP A 1 361 ? -7.205 -14.047 7.094 1.00 93.12 361 TRP A N 1
ATOM 2759 C CA . TRP A 1 361 ? -6.697 -14.151 8.466 1.00 93.12 361 TRP A CA 1
ATOM 2760 C C . TRP A 1 361 ? -7.003 -12.884 9.258 1.00 93.12 361 TRP A C 1
ATOM 2762 O O . TRP A 1 361 ? -7.504 -12.993 10.377 1.00 93.12 361 TRP A O 1
ATOM 2772 N N . SER A 1 362 ? -6.783 -11.708 8.667 1.00 95.62 362 SER A N 1
ATOM 2773 C CA . SER A 1 362 ? -7.121 -10.426 9.288 1.00 95.62 362 SER A CA 1
ATOM 2774 C C . SER A 1 362 ? -8.609 -10.362 9.654 1.00 95.62 362 SER A C 1
ATOM 2776 O O . SER A 1 362 ? -8.951 -9.995 10.777 1.00 95.62 362 SER A O 1
ATOM 2778 N N . VAL A 1 363 ? -9.510 -10.803 8.762 1.00 97.81 363 VAL A N 1
ATOM 2779 C CA . VAL A 1 363 ? -10.957 -10.854 9.049 1.00 97.81 363 VAL A CA 1
ATOM 2780 C C . VAL A 1 363 ? -11.292 -11.847 10.164 1.00 97.81 363 VAL A C 1
ATOM 2782 O O . VAL A 1 363 ? -12.069 -11.511 11.057 1.00 97.81 363 VAL A O 1
ATOM 2785 N N . ILE A 1 364 ? -10.704 -13.048 10.160 1.00 97.44 364 ILE A N 1
ATOM 2786 C CA . ILE A 1 364 ? -10.908 -14.043 11.228 1.00 97.44 364 ILE A CA 1
ATOM 2787 C C . ILE A 1 364 ? -10.508 -13.464 12.586 1.00 97.44 364 ILE A C 1
ATOM 2789 O O . ILE A 1 364 ? -11.279 -13.543 13.541 1.00 97.44 364 ILE A O 1
ATOM 2793 N N . GLU A 1 365 ? -9.312 -12.885 12.685 1.00 97.38 365 GLU A N 1
ATOM 2794 C CA . GLU A 1 365 ? -8.789 -12.356 13.945 1.00 97.38 365 GLU A CA 1
ATOM 2795 C C . GLU A 1 365 ? -9.579 -11.137 14.428 1.00 97.38 365 GLU A C 1
ATOM 2797 O O . GLU A 1 365 ? -9.838 -11.006 15.626 1.00 97.38 365 GLU A O 1
ATOM 2802 N N . ALA A 1 366 ? -10.026 -10.275 13.515 1.00 98.44 366 ALA A N 1
ATOM 2803 C CA . ALA A 1 366 ? -10.846 -9.126 13.869 1.00 98.44 366 ALA A CA 1
ATOM 2804 C C . ALA A 1 366 ? -12.255 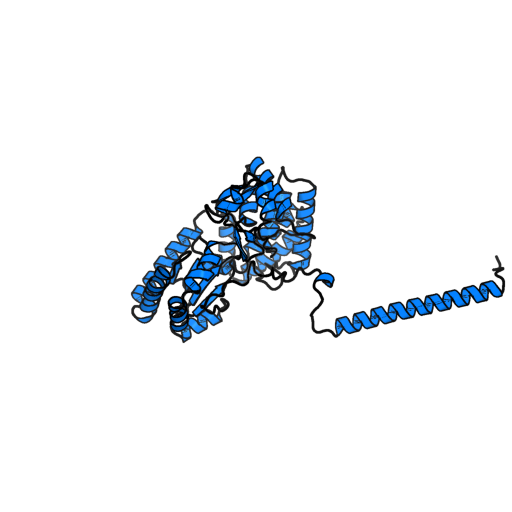-9.528 14.342 1.00 98.44 366 ALA A C 1
ATOM 2806 O O . ALA A 1 366 ? -12.749 -8.982 15.329 1.00 98.44 366 ALA A O 1
ATOM 2807 N N . GLU A 1 367 ? -12.890 -10.521 13.707 1.00 98.62 367 GLU A N 1
ATOM 2808 C CA . GLU A 1 367 ? -14.183 -11.058 14.160 1.00 98.62 367 GLU A CA 1
ATOM 2809 C C . GLU A 1 367 ? -14.061 -11.767 15.523 1.00 98.62 367 GLU A C 1
ATOM 2811 O O . GLU A 1 367 ? -14.954 -11.649 16.367 1.00 98.62 367 GLU A O 1
ATOM 2816 N N . LEU A 1 368 ? -12.935 -12.438 15.800 1.00 98.50 368 LEU A N 1
ATOM 2817 C CA . LEU A 1 368 ? -12.642 -12.972 17.136 1.00 98.50 368 LEU A CA 1
ATOM 2818 C C . LEU A 1 368 ? -12.488 -11.853 18.174 1.00 98.50 368 LEU A C 1
ATOM 2820 O O . LEU A 1 368 ? -13.131 -11.917 19.221 1.00 98.50 368 LEU A O 1
ATOM 2824 N N . ALA A 1 369 ? -11.720 -10.802 17.870 1.00 98.12 369 ALA A N 1
ATOM 2825 C CA . ALA A 1 369 ? -11.580 -9.632 18.744 1.00 98.12 369 ALA A CA 1
ATOM 2826 C C . ALA A 1 369 ? -12.923 -8.916 18.994 1.00 98.12 369 ALA A C 1
ATOM 2828 O O . ALA A 1 369 ? -13.133 -8.314 20.046 1.00 98.12 369 ALA A O 1
ATOM 2829 N N . ALA A 1 370 ? -13.867 -9.012 18.055 1.00 98.31 370 ALA A N 1
ATOM 2830 C CA . ALA A 1 370 ? -15.218 -8.484 18.208 1.00 98.31 370 ALA A CA 1
ATOM 2831 C C . ALA A 1 370 ? -16.162 -9.387 19.026 1.00 98.31 370 ALA A C 1
ATOM 2833 O O . ALA A 1 370 ? -17.290 -8.964 19.305 1.00 98.31 370 ALA A O 1
ATOM 2834 N N . GLY A 1 371 ? -15.737 -10.595 19.410 1.00 98.31 371 GLY A N 1
ATOM 2835 C CA . GLY A 1 371 ? -16.574 -11.578 20.102 1.00 98.31 371 GLY A CA 1
ATOM 2836 C C . GLY A 1 371 ? -17.586 -12.273 19.185 1.00 98.31 371 GLY A C 1
ATOM 2837 O O . GLY A 1 371 ? -18.677 -12.619 19.630 1.00 98.31 371 GLY A O 1
ATOM 2838 N N . ARG A 1 372 ? -17.259 -12.455 17.897 1.00 98.25 372 ARG A N 1
ATOM 2839 C CA . ARG A 1 372 ? -18.141 -13.035 16.864 1.00 98.25 372 ARG A CA 1
ATOM 2840 C C . ARG A 1 372 ? -17.564 -14.350 16.302 1.00 98.25 372 ARG A C 1
ATOM 2842 O O . ARG A 1 372 ? -17.275 -14.452 15.105 1.00 98.25 372 ARG A O 1
ATOM 2849 N N . PRO A 1 373 ? -17.396 -15.400 17.130 1.00 97.75 373 PRO A N 1
ATOM 2850 C CA . PRO A 1 373 ? -16.676 -16.616 16.744 1.00 97.75 373 PRO A CA 1
ATOM 2851 C C . PRO A 1 373 ? -17.338 -17.398 15.600 1.00 97.75 373 PRO A C 1
ATOM 2853 O O . PRO A 1 373 ? -16.649 -18.085 14.850 1.00 97.75 373 PRO A O 1
ATOM 2856 N N . GLN A 1 374 ? -18.657 -17.290 15.415 1.00 97.88 374 GLN A N 1
ATOM 2857 C CA . GLN A 1 374 ? -19.364 -17.964 14.321 1.00 97.88 374 GLN A CA 1
ATOM 2858 C C . GLN A 1 374 ? -18.952 -17.401 12.954 1.00 97.88 374 GLN A C 1
ATOM 2860 O O . GLN A 1 374 ? -18.731 -18.171 12.018 1.00 97.88 374 GLN A O 1
ATOM 2865 N N . ARG A 1 375 ? -18.791 -16.073 12.859 1.00 97.88 375 ARG A N 1
ATOM 2866 C CA . ARG A 1 375 ? -18.315 -15.393 11.647 1.00 97.88 375 ARG A CA 1
ATOM 2867 C C . ARG A 1 375 ? -16.878 -15.793 11.324 1.00 97.88 375 ARG A C 1
ATOM 2869 O O . ARG A 1 375 ? -16.598 -16.252 10.218 1.00 97.88 375 ARG A O 1
ATOM 2876 N N . ALA A 1 376 ? -16.004 -15.733 12.329 1.00 97.56 376 ALA A N 1
ATOM 2877 C CA . ALA A 1 376 ? -14.617 -16.177 12.218 1.00 97.56 376 ALA A CA 1
ATOM 2878 C C . ALA A 1 376 ? -14.512 -17.645 11.756 1.00 97.56 376 ALA A C 1
ATOM 2880 O O . ALA A 1 376 ? -13.766 -17.961 10.829 1.00 97.56 376 ALA A O 1
ATOM 2881 N N . ARG A 1 377 ? -15.314 -18.546 12.342 1.00 97.06 377 ARG A N 1
ATOM 2882 C CA . ARG A 1 377 ? -15.345 -19.970 11.975 1.00 97.06 377 ARG A CA 1
ATOM 2883 C C . ARG A 1 377 ? -15.751 -20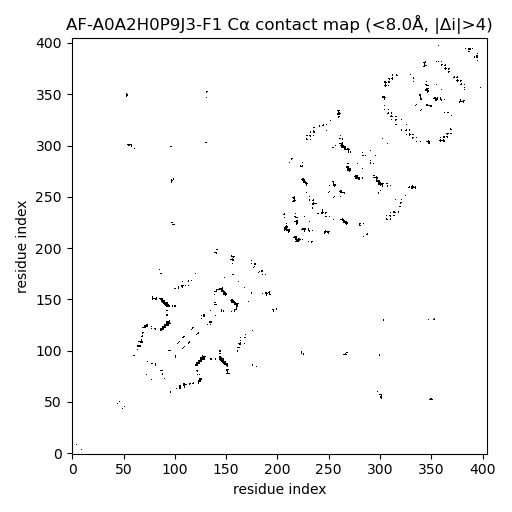.190 10.519 1.00 97.06 377 ARG A C 1
ATOM 2885 O O . ARG A 1 377 ? -15.184 -21.061 9.866 1.00 97.06 377 ARG A O 1
ATOM 2892 N N . GLN A 1 378 ? -16.719 -19.432 10.007 1.00 96.81 378 GLN A N 1
ATOM 2893 C CA . GLN A 1 378 ? -17.169 -19.576 8.621 1.00 96.81 378 GLN A CA 1
ATOM 2894 C C . GLN A 1 378 ? -16.049 -19.255 7.624 1.00 96.81 378 GLN A C 1
ATOM 2896 O O . GLN A 1 378 ? -15.835 -20.017 6.681 1.00 96.81 378 GLN A O 1
ATOM 2901 N N . VAL A 1 379 ? -15.320 -18.161 7.858 1.00 96.62 379 VAL A N 1
ATOM 2902 C CA . VAL A 1 379 ? -14.178 -17.760 7.024 1.00 96.62 379 VAL A CA 1
ATOM 2903 C C . VAL A 1 379 ? -13.043 -18.781 7.136 1.00 96.62 379 VAL A C 1
ATOM 2905 O O . VAL A 1 379 ? -12.532 -19.267 6.128 1.00 96.62 379 VAL A O 1
ATOM 2908 N N . PHE A 1 380 ? -12.723 -19.206 8.362 1.00 94.69 380 PHE A N 1
ATOM 2909 C CA . PHE A 1 380 ? -11.691 -20.210 8.621 1.00 94.69 380 PHE A CA 1
ATOM 2910 C C . PHE A 1 380 ? -11.931 -21.523 7.865 1.00 94.69 380 PHE A C 1
ATOM 2912 O O . PHE A 1 380 ? -11.040 -22.002 7.168 1.00 94.69 380 PHE A O 1
ATOM 2919 N N . LEU A 1 381 ? -13.133 -22.099 7.971 1.00 93.69 381 LEU A N 1
ATOM 2920 C CA . LEU A 1 381 ? -13.453 -23.375 7.324 1.00 93.69 381 LEU A CA 1
ATOM 292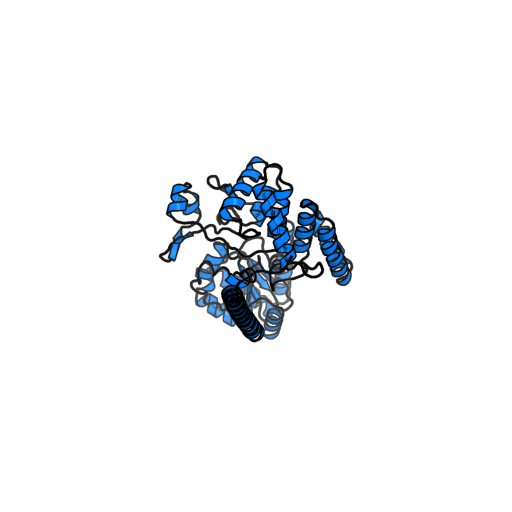1 C C . LEU A 1 381 ? -13.380 -23.279 5.798 1.00 93.69 381 LEU A C 1
ATOM 2923 O O . LEU A 1 381 ? -12.915 -24.210 5.139 1.00 93.69 381 LEU A O 1
ATOM 2927 N N . ARG A 1 382 ? -13.813 -22.147 5.231 1.00 92.25 382 ARG A N 1
ATOM 2928 C CA . ARG A 1 382 ? -13.719 -21.905 3.790 1.00 92.25 382 ARG A CA 1
ATOM 2929 C C . ARG A 1 382 ? -12.263 -21.864 3.331 1.00 92.25 382 ARG A C 1
ATOM 2931 O O . ARG A 1 382 ? -11.942 -22.472 2.308 1.00 92.25 382 ARG A O 1
ATOM 2938 N N . GLN A 1 383 ? -11.391 -21.182 4.070 1.00 89.44 383 GLN A N 1
ATOM 2939 C CA . GLN A 1 383 ? -9.982 -21.109 3.708 1.00 89.44 383 GLN A CA 1
ATOM 2940 C C . GLN A 1 383 ? -9.228 -22.414 3.946 1.00 89.44 383 GLN A C 1
ATOM 2942 O O . GLN A 1 383 ? -8.416 -22.783 3.102 1.00 89.44 383 GLN A O 1
ATOM 2947 N N . ASP A 1 384 ? -9.486 -23.128 5.043 1.00 87.31 384 ASP A N 1
ATOM 2948 C CA . ASP A 1 384 ? -8.889 -24.447 5.284 1.00 87.31 384 ASP A CA 1
ATOM 2949 C C . ASP A 1 384 ? -9.206 -25.396 4.118 1.00 87.31 384 ASP A C 1
ATOM 2951 O O . ASP A 1 384 ? -8.298 -26.000 3.546 1.00 87.31 384 ASP A O 1
ATOM 2955 N N . ALA A 1 385 ? -10.464 -25.423 3.663 1.00 87.75 385 ALA A N 1
ATOM 2956 C CA . ALA A 1 385 ? -10.855 -26.180 2.477 1.00 87.75 385 ALA A CA 1
ATOM 2957 C C . ALA A 1 385 ? -10.128 -25.708 1.201 1.00 87.75 385 ALA A C 1
ATOM 2959 O O . ALA A 1 385 ? -9.653 -26.534 0.421 1.00 87.75 385 ALA A O 1
ATOM 2960 N N . ALA A 1 386 ? -10.009 -24.391 0.986 1.00 85.50 386 ALA A N 1
ATOM 2961 C CA . ALA A 1 386 ? -9.340 -23.831 -0.189 1.00 85.50 386 ALA A CA 1
ATOM 2962 C C . ALA A 1 386 ? -7.833 -24.143 -0.224 1.00 85.50 386 ALA A C 1
ATOM 2964 O O . ALA A 1 386 ? -7.313 -24.531 -1.267 1.00 85.50 386 ALA A O 1
ATOM 2965 N N . LEU A 1 387 ? -7.136 -24.015 0.907 1.00 82.88 387 LEU A N 1
ATOM 2966 C CA . LEU A 1 387 ? -5.708 -24.314 1.010 1.00 82.88 387 LEU A CA 1
ATOM 2967 C C . LEU A 1 387 ? -5.432 -25.812 0.850 1.00 82.88 387 LEU A C 1
ATOM 2969 O O . LEU A 1 387 ? -4.489 -26.182 0.156 1.00 82.88 387 LEU A O 1
ATOM 2973 N N . ARG A 1 388 ? -6.272 -26.685 1.425 1.00 82.75 388 ARG A N 1
ATOM 2974 C CA . ARG A 1 388 ? -6.150 -28.142 1.235 1.00 82.75 388 ARG A CA 1
ATOM 2975 C C . ARG A 1 388 ? -6.318 -28.551 -0.226 1.00 82.75 388 ARG A C 1
ATOM 2977 O O . ARG A 1 388 ? -5.593 -29.427 -0.689 1.00 82.75 388 ARG A O 1
ATOM 2984 N N . ALA A 1 389 ? -7.211 -27.891 -0.965 1.00 85.19 389 ALA A N 1
ATOM 2985 C CA . ALA A 1 389 ? -7.400 -28.140 -2.394 1.00 85.19 389 ALA A CA 1
ATOM 2986 C C . ALA A 1 389 ? -6.177 -27.750 -3.252 1.00 85.19 389 ALA A C 1
ATOM 2988 O O . ALA A 1 389 ? -6.000 -28.300 -4.334 1.00 85.19 389 ALA A O 1
ATOM 2989 N N . GLN A 1 390 ? -5.318 -26.840 -2.777 1.00 79.06 390 GLN A N 1
ATOM 2990 C CA . GLN A 1 390 ? -4.073 -26.445 -3.456 1.00 79.06 390 GLN A CA 1
ATOM 2991 C C . GLN A 1 390 ? -2.884 -27.376 -3.146 1.00 79.06 390 GLN A C 1
ATOM 2993 O O . GLN A 1 390 ? -1.811 -27.224 -3.728 1.00 79.06 390 GLN A O 1
ATOM 2998 N N . GLY A 1 391 ? -3.066 -28.347 -2.247 1.00 77.12 391 GLY A N 1
ATOM 2999 C CA . GLY A 1 391 ? -2.056 -29.327 -1.856 1.00 77.12 391 GLY A CA 1
ATOM 3000 C C . GLY A 1 391 ? -1.340 -29.005 -0.531 1.00 77.12 391 GLY A C 1
ATOM 3001 O O . GLY A 1 391 ? -1.358 -27.871 -0.047 1.00 77.12 391 GLY A O 1
ATOM 3002 N N . PRO A 1 392 ? -0.680 -30.007 0.082 1.00 67.38 392 PRO A N 1
ATOM 3003 C CA . PRO A 1 392 ? -0.135 -29.914 1.442 1.00 67.38 392 PRO A CA 1
ATOM 3004 C C . PRO A 1 392 ? 0.942 -28.829 1.611 1.00 67.38 392 PRO A C 1
ATOM 3006 O O . PRO A 1 392 ? 1.017 -28.205 2.668 1.00 67.38 392 PRO A O 1
ATOM 3009 N N . ASN A 1 393 ? 1.725 -28.537 0.568 1.00 70.81 393 ASN A N 1
ATOM 3010 C CA . ASN A 1 393 ? 2.760 -27.498 0.621 1.00 70.81 393 ASN A CA 1
ATOM 3011 C C . ASN A 1 393 ? 2.162 -26.089 0.755 1.00 70.81 393 ASN A C 1
ATOM 3013 O O . ASN A 1 393 ? 2.647 -25.298 1.558 1.00 70.81 393 ASN A O 1
ATOM 3017 N N . ALA A 1 394 ? 1.065 -25.795 0.048 1.00 68.00 394 ALA A N 1
ATOM 3018 C CA . ALA A 1 394 ? 0.393 -24.497 0.124 1.00 68.00 394 ALA A CA 1
ATOM 3019 C C . ALA A 1 394 ? -0.170 -24.228 1.530 1.00 68.00 394 ALA A C 1
ATOM 3021 O O . ALA A 1 394 ? -0.056 -23.117 2.054 1.00 68.00 394 ALA A O 1
ATOM 3022 N N . TYR A 1 395 ? -0.724 -25.262 2.168 1.00 63.62 395 TYR A N 1
ATOM 3023 C CA . TYR A 1 395 ? -1.228 -25.189 3.539 1.00 63.62 395 TYR A CA 1
ATOM 3024 C C . TYR A 1 395 ? -0.109 -24.930 4.559 1.00 63.62 395 TYR A C 1
ATOM 3026 O O . TYR A 1 395 ? -0.204 -24.013 5.378 1.00 63.62 395 TYR A O 1
ATOM 3034 N N . VAL A 1 396 ? 0.980 -25.702 4.482 1.00 68.12 396 VAL A N 1
ATOM 3035 C CA . VAL A 1 396 ? 2.132 -25.568 5.389 1.00 68.12 396 VAL A CA 1
ATOM 3036 C C . VAL A 1 396 ? 2.826 -24.216 5.212 1.00 68.12 396 VAL A C 1
ATOM 3038 O O . VAL A 1 396 ? 3.182 -23.576 6.203 1.00 68.12 396 VAL A O 1
ATOM 3041 N N . ASP A 1 397 ? 2.973 -23.737 3.979 1.00 68.81 397 ASP A N 1
ATOM 3042 C CA . ASP A 1 397 ? 3.587 -22.438 3.704 1.00 68.81 397 ASP A CA 1
ATOM 3043 C C . ASP A 1 397 ? 2.730 -21.275 4.215 1.00 68.81 397 ASP A C 1
ATOM 3045 O O . ASP A 1 397 ? 3.268 -20.310 4.764 1.00 68.81 397 ASP A O 1
ATOM 3049 N N . ALA A 1 398 ? 1.401 -21.362 4.094 1.00 68.06 398 ALA A N 1
ATOM 3050 C CA . ALA A 1 398 ? 0.491 -20.367 4.659 1.00 68.06 398 ALA A CA 1
ATOM 3051 C C . ALA A 1 398 ? 0.586 -20.308 6.196 1.00 68.06 398 ALA A C 1
ATOM 3053 O O . ALA A 1 398 ? 0.631 -19.217 6.769 1.00 68.06 398 ALA A O 1
ATOM 3054 N N . LEU A 1 399 ? 0.680 -21.463 6.864 1.00 66.44 399 LEU A N 1
ATOM 3055 C CA . LEU A 1 399 ? 0.863 -21.541 8.317 1.00 66.44 399 LEU A CA 1
ATOM 3056 C C . LEU A 1 399 ? 2.221 -20.992 8.769 1.00 66.44 399 LEU A C 1
ATOM 3058 O O . LEU A 1 399 ? 2.273 -20.175 9.687 1.00 66.44 399 LEU A O 1
ATOM 3062 N N . ARG A 1 400 ? 3.318 -21.380 8.105 1.00 65.88 400 ARG A N 1
ATOM 3063 C CA . ARG A 1 400 ? 4.668 -20.878 8.422 1.00 65.88 400 ARG A CA 1
ATOM 3064 C C . ARG A 1 400 ? 4.758 -19.361 8.300 1.00 65.88 400 ARG A C 1
ATOM 3066 O O . ARG A 1 400 ? 5.338 -18.717 9.166 1.00 65.88 400 ARG A O 1
ATOM 3073 N N . LYS A 1 401 ? 4.163 -18.788 7.249 1.00 63.50 401 LYS A N 1
ATOM 3074 C CA . LYS A 1 401 ? 4.123 -17.331 7.050 1.00 63.50 401 LYS A CA 1
ATOM 3075 C C . LYS A 1 401 ? 3.386 -16.611 8.174 1.00 63.50 401 LYS A C 1
ATOM 3077 O O . LYS A 1 401 ? 3.800 -15.519 8.540 1.00 63.50 401 LYS A O 1
ATOM 3082 N N . ARG A 1 402 ? 2.324 -17.212 8.720 1.00 63.47 402 ARG A N 1
ATOM 3083 C CA . ARG A 1 402 ? 1.609 -16.652 9.871 1.00 63.47 402 ARG A CA 1
ATOM 3084 C C . ARG A 1 402 ? 2.476 -16.660 11.123 1.00 63.47 402 ARG A C 1
ATOM 3086 O O . ARG A 1 402 ? 2.569 -15.637 11.770 1.00 63.47 402 ARG A O 1
ATOM 3093 N N . LEU A 1 403 ? 3.114 -17.786 11.438 1.00 55.41 403 LEU A N 1
ATOM 3094 C CA . LEU A 1 403 ? 3.936 -17.921 12.649 1.00 55.41 403 LEU A CA 1
ATOM 3095 C C . LEU A 1 403 ? 5.185 -17.022 12.651 1.00 55.41 403 LEU A C 1
ATOM 3097 O O . LEU A 1 403 ? 5.801 -16.844 13.694 1.00 55.41 403 LEU A O 1
ATOM 3101 N N . ALA A 1 404 ? 5.583 -16.504 11.488 1.00 51.91 404 ALA A N 1
ATOM 3102 C CA . ALA A 1 404 ? 6.718 -15.599 11.342 1.00 51.91 404 ALA A CA 1
ATOM 3103 C C . ALA A 1 404 ? 6.357 -14.105 11.483 1.00 51.91 404 ALA A C 1
ATOM 3105 O O . ALA A 1 404 ? 7.270 -13.279 11.508 1.00 51.91 404 ALA A O 1
ATOM 3106 N N . ARG A 1 405 ? 5.063 -13.763 11.511 1.00 49.19 405 ARG A N 1
ATOM 3107 C CA . ARG A 1 405 ? 4.535 -12.412 11.756 1.00 49.19 405 ARG A CA 1
ATOM 3108 C C . ARG A 1 405 ? 4.126 -12.288 13.214 1.00 49.19 405 ARG A C 1
ATOM 3110 O O . ARG A 1 405 ? 4.303 -11.175 13.749 1.00 49.19 405 ARG A O 1
#

Secondary structure (DSSP, 8-state):
------HHHHHHHHHHHHHHHHHHHHHHHHHHHHHHHHHTS-S---TTTTTS-TT-----SS--S--SS-PEE-SHHHHHHHHHHT-EEEEEE--TT-HHHHHHHHHTTT-HHHHHHHHHHEEEEEE-TTT-HHHHHHH--SSSSEEEEE-TTS-EEEEESS--HHHHHHHHHHHHHHHHH-HHHHHHHHHHHHHHHHHHHTSPP---SPB-TTT--B-STTTT--EEHHHHHHHHTSS-HHHHHHHHHHHHHHTBPTTS-B-SEE-SSEE-TTS-EE-HHHHTTS-HHHHHHH-PPPEE----HHHHHHHHHHHHH-SS--HHHHHHHHHHHHHHHHHTEETTEEBSSTTS-B--HHHHHHHHHHHHHTT-HHHHHHHHHHHHHHHHHT-HHHHHHHHHHHHT-

Foldseek 3Di:
DDDPDDPVRVVVVVVVVVVVVVVVVVVVVVVVVVVVCVVPDDPDDDCVVVVVQADPPVPQLDCAVAQLADADADDLVLLVVLVVVVAWAKEWAAASQ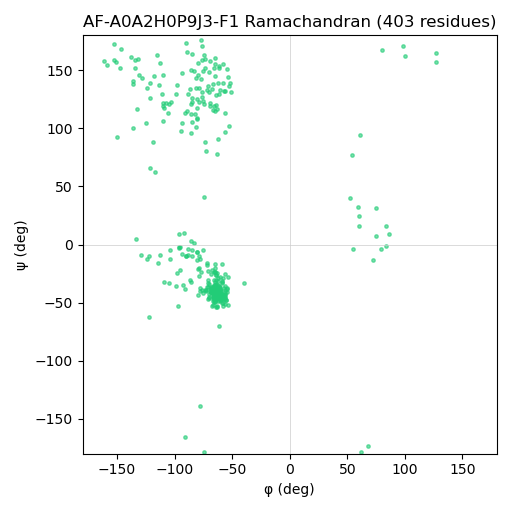FPLSRVLRNFQSNDPVNRVVCVVGYRHHYDHCLQVVVCCLLQNLLEPGKTFTAHSVRQTLAIDHRDGNVGPCVVRVVQSCCSPPPVVVSVVSSVVRVVSSVVSVPDPDAQAADFQPAQTAGARHDFFQKGFLQNLLVQLQDPPLVNVLSSLSNQVPPFQDPQAWGFGIFHLWAQAPVRDIRHNVNLSVDHPVSNVVRHGTDTRNFGFLQSRLSCLLSLLPRPSHDPVSVVRSVSNLVVQCVQQADQLWGARGNVGDILPLRSLVSSLSSCVSVVNNVSSVRNVVVNVVVQVVVPDVSVVVSVVVVVSD

Mean predicted aligned error: 10.32 Å

Radius of gyration: 27.16 Å; Cα contacts (8 Å, |Δi|>4): 652; chains: 1; bounding box: 100×57×55 Å

Sequence (405 aa):
MSDERTEEEKARSKRVHALVMIILGAIMSVCALAAGLIAMSPGVFPSWMTGGWGRRQTPPYRAPASPLVVFGEFYPGALARARTQHKLVLLHLAPSWSREARVMEETTYADAKTAEWIAANLVATRADPDERPDLAYLYGVGAWPTTALIDGEGRLMAGAARLTPKLLLPWAGLISNALTADPAKAAGFAADARKRLEAVRRRPERVTGGDDPVWGGVYYGRNEYAKTLEDQVRVALSTDAARAKAVLGFVERFMTLPGGGYASSVNGEVILPDGRIEEGSSYFAKDDAGRRAVGLPYEDRRLFSGPVADMARAVLLSEVATPAQKAHARRTLDFIWTHLVRGGRVSRFEGGMNDWPADQWSVIEAELAAGRPQRARQVFLRQDAALRAQGPNAYVDALRKRLAR

pLDDT: mean 87.06, std 14.33, range [38.09, 98.62]

Solvent-accessible surface area (backbone atoms only — not comparable to full-atom values): 21394 Å² total; per-residue (Å²): 134,82,85,86,65,51,74,65,53,53,53,49,49,52,52,50,52,52,50,51,52,52,52,50,51,50,52,52,51,52,52,50,51,52,51,50,55,57,74,71,47,88,85,76,75,62,49,83,82,76,56,61,66,72,68,52,71,62,73,63,100,56,85,63,69,66,40,65,44,77,63,40,69,77,48,75,65,48,29,53,48,11,50,79,67,76,22,36,28,36,39,38,35,38,46,95,53,42,55,51,26,53,53,30,36,59,45,23,30,42,31,64,71,48,17,54,49,42,67,75,55,36,42,47,22,38,46,39,35,85,77,35,52,66,54,39,70,74,54,42,59,80,49,71,15,19,38,27,35,23,39,39,88,68,48,49,38,38,63,40,45,70,53,50,54,86,48,45,55,63,54,52,48,59,53,56,48,24,61,77,76,32,64,69,58,34,51,48,35,30,52,52,30,47,54,51,40,53,55,44,71,70,49,78,93,66,81,64,24,57,71,39,91,79,63,34,32,38,25,41,43,85,83,42,50,13,31,38,38,60,50,34,31,57,42,36,64,41,91,47,62,70,60,16,40,33,22,52,55,21,40,62,75,72,26,56,42,80,90,33,48,38,28,46,29,35,31,17,41,31,77,42,100,89,70,50,72,46,50,31,76,68,44,71,71,42,53,69,67,56,32,59,72,73,47,77,49,53,62,42,66,47,58,44,39,24,60,41,23,39,38,25,25,26,38,53,70,34,88,72,49,50,72,67,54,36,54,43,28,52,37,22,51,52,43,44,48,71,70,28,41,57,94,36,40,40,25,39,31,70,95,52,56,61,70,49,69,64,34,43,48,26,40,29,53,22,29,46,59,69,73,36,58,70,62,19,47,42,31,49,55,43,47,54,54,54,33,56,74,67,33,73,65,55,40,52,52,55,50,52,58,55,77,74,106

Nearest PDB structures (foldseek):
  7tkv-assembly1_A  TM=7.542E-01  e=1.761E-14  Brucella abortus 2308
  7tkv-assembly1_B  TM=7.199E-01  e=3.311E-13  Brucella abortus 2308
  3ira-assembly1_A  TM=8.420E-01  e=7.889E-05  Methanosarcina mazei Go1
  2dlx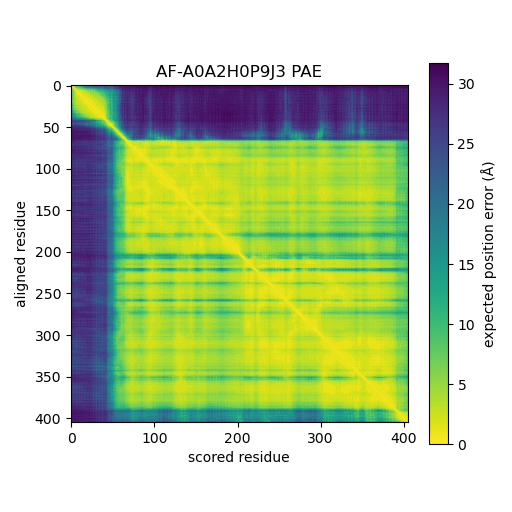-assembly1_A  TM=7.071E-01  e=1.014E-03  Homo sapiens
  2r2j-assembly1_A  TM=7.157E-01  e=8.269E-02  unclassified